Protein AF-A0A0S7WDP4-F1 (afdb_monomer_lite)

Secondary structure (DSSP, 8-state):
-HHHHHHHHHHHHHTTTT----HHHHHHHTS-SSTT----B-SSS-EEEEEEEETTEEEEEEEEEEHHHHHHHHHHHHHHHHHHHHHHHHSSSSTT--S-S-----------HHHHHHH-S-EEEEEEEEEEEEEEEE------SS--TT-----SPEEEEEEEEEEEEEEEETTTEEEEEEEETT-SSGGG-EEEEEEE--TT-SEEEEEEEEEEEE----TT-S--SEEEEEEEEEEEEEETTEEEEEEEEEE-S------EETTTEEEEEEEEETT-S-TTTEEE-S--SPEEEEEEEEE-SSPPTTS--EEEEEES-TT-TTTTGGG-EEEEEEEPPBTTTEEEETTTEEEESSPPPTT--EEEEEEETT--EEEESSSSSEEEEEEE-SS--SEEESSSS-EEE-TTGGGB---EEE-S-SSB-GGG-EEEEEE--TTS--BSEETTTTEEHHHHTTS-SS-SSS--GGGEETTTEEE-SSSSTTTB-TTSPBPSS---HHHH-S-GGGS---EEEEEEEEE--SS---S-SSPPTT---------

Sequence (551 aa):
MQKAYLSSLLVLSSSVFGVTFDTITLDKMLRPPVSGTRIEYSTLYPMVVTEHRKNGVLLTILDIKTVDQMLDEWANEKLKKHWIKKVKEAVGPAARGTGGLIPVIEIPVKFPRPIAGIFGEGGRLEIGGSQSITFGGSKNYTVEAVADPNVRQTWFPDLKMEQHLRVNVKGTVGEKLSVDVEHDSKAQSDIKNRIRLAYTGREDEIVQKVEAGDISLSLPSTQYSSVSGSHKGLFGIKTFSQVGPLNITTIASKEQGEASSEIYKGYGGRVESLAVEDYRYLQRRFYWMGEEEEIVDVEVFREVKNPTEGASYIRANTWIDPTDTSYYSELSYEAYFEQLERGEDYIFNPPNWIELAHQVGEAQALAVYYKTESGTEMGDTASSPLQLKLIKPDDRKPWHYIDDTTRVVHPTWEYEMKNFYNLGSENIIDTSISVTIWKKVPGASDTEVDENSNKPFLQLFGLDLNGDGRVDERWVQRSRYLTFPSPQPFFYLPSGERLPDPDSAIYYETNFNQITHKYYIVIEYQTSQPRISLPRMNIIEESEAVKVGEE

pLDDT: mean 75.73, std 18.44, range [29.72, 97.94]

Radius of gyration: 40.84 Å; chains: 1; bounding box: 102×76×99 Å

Structure (mmCIF, N/CA/C/O backbone):
data_AF-A0A0S7WDP4-F1
#
_entry.id   AF-A0A0S7WDP4-F1
#
loop_
_atom_site.group_PDB
_atom_site.id
_atom_site.type_symbol
_atom_site.label_atom_id
_atom_site.label_alt_id
_atom_site.label_comp_id
_atom_site.label_asym_id
_atom_site.label_entity_id
_atom_site.label_seq_id
_atom_site.pdbx_PDB_ins_code
_atom_site.Cartn_x
_atom_site.Cartn_y
_atom_site.Cartn_z
_atom_site.occupancy
_atom_site.B_iso_or_equiv
_atom_site.auth_seq_id
_atom_site.auth_comp_id
_atom_site.auth_asym_id
_atom_site.auth_atom_id
_atom_site.pdbx_PDB_model_num
ATOM 1 N N . MET A 1 1 ? -29.376 52.316 -53.023 1.00 33.38 1 MET A N 1
ATOM 2 C CA . MET A 1 1 ? -28.517 52.403 -51.819 1.00 33.38 1 MET A CA 1
ATOM 3 C C . MET A 1 1 ? -28.615 51.170 -50.912 1.00 33.38 1 MET A C 1
ATOM 5 O O . MET A 1 1 ? -27.570 50.636 -50.582 1.00 33.38 1 MET A O 1
ATOM 9 N N . GLN A 1 2 ? -29.800 50.631 -50.586 1.00 35.62 2 GLN A N 1
ATOM 10 C CA . GLN A 1 2 ? -29.933 49.455 -49.692 1.00 35.62 2 GLN A CA 1
ATOM 11 C C . GLN A 1 2 ? -29.383 48.116 -50.240 1.00 35.62 2 GLN A C 1
ATOM 13 O O . GLN A 1 2 ? -28.723 47.396 -49.500 1.00 35.62 2 GLN A O 1
ATOM 18 N N . LYS A 1 3 ? -29.552 47.795 -51.536 1.00 35.56 3 LYS A N 1
ATOM 19 C CA . LYS A 1 3 ? -28.926 46.593 -52.139 1.00 35.56 3 LYS A CA 1
ATOM 20 C C . LYS A 1 3 ? -27.392 46.626 -52.092 1.00 35.56 3 LYS A C 1
ATOM 22 O O . LYS A 1 3 ? -26.764 45.591 -51.909 1.00 35.56 3 LYS A O 1
ATOM 27 N N . ALA A 1 4 ? -26.795 47.812 -52.223 1.00 37.31 4 ALA A N 1
ATOM 28 C CA . ALA A 1 4 ? -25.344 47.975 -52.179 1.00 37.31 4 ALA A CA 1
ATOM 29 C C . ALA A 1 4 ? -24.784 47.718 -50.769 1.00 37.31 4 ALA A C 1
ATOM 31 O O . ALA A 1 4 ? -23.747 47.079 -50.649 1.00 37.31 4 ALA A O 1
ATOM 32 N N . TYR A 1 5 ? -25.516 48.118 -49.721 1.00 39.00 5 TYR A N 1
ATOM 33 C CA . TYR A 1 5 ? -25.114 47.943 -48.319 1.00 39.00 5 TYR A CA 1
ATOM 34 C C . TYR A 1 5 ? -25.146 46.467 -47.865 1.00 39.00 5 TYR A C 1
ATOM 36 O O . TYR A 1 5 ? -24.226 45.995 -47.199 1.00 39.00 5 TYR A O 1
ATOM 44 N N . LEU A 1 6 ? -26.158 45.706 -48.306 1.00 38.53 6 LEU A N 1
ATOM 45 C CA . LEU A 1 6 ? -26.260 44.251 -48.088 1.00 38.53 6 LEU A CA 1
ATOM 46 C C . LEU A 1 6 ? -25.206 43.459 -48.875 1.00 38.53 6 LEU A C 1
ATOM 48 O O . LEU A 1 6 ? -24.669 42.476 -48.372 1.00 38.53 6 LEU A O 1
ATOM 52 N N . SER A 1 7 ? -24.863 43.923 -50.081 1.00 39.03 7 SER A N 1
ATOM 53 C CA . SER A 1 7 ? -23.782 43.333 -50.882 1.00 39.03 7 SER A CA 1
ATOM 54 C C . SER A 1 7 ? -22.424 43.494 -50.190 1.00 39.03 7 SER A C 1
ATOM 56 O O . SER A 1 7 ? -21.641 42.551 -50.151 1.00 39.03 7 SER A O 1
ATOM 58 N N . SER A 1 8 ? -22.154 44.658 -49.588 1.00 37.44 8 SER A N 1
ATOM 59 C CA . SER A 1 8 ? -20.902 44.917 -48.864 1.00 37.44 8 SER A CA 1
ATOM 60 C C . SER A 1 8 ? -20.776 44.148 -47.543 1.00 37.44 8 SER A C 1
ATOM 62 O O . SER A 1 8 ? -19.679 43.703 -47.215 1.00 37.44 8 SER A O 1
ATOM 64 N N . LEU A 1 9 ? -21.876 43.929 -46.812 1.00 38.38 9 LEU A N 1
ATOM 65 C CA . LEU A 1 9 ? -21.875 43.139 -45.569 1.00 38.38 9 LEU A CA 1
ATOM 66 C C . LEU A 1 9 ? -21.624 41.642 -45.826 1.00 38.38 9 LEU A C 1
ATOM 68 O O . LEU A 1 9 ? -20.857 41.010 -45.101 1.00 38.38 9 LEU A O 1
ATOM 72 N N . LEU A 1 10 ? -22.176 41.088 -46.911 1.00 37.34 10 LEU A N 1
ATOM 73 C CA . LEU A 1 10 ? -21.923 39.700 -47.319 1.00 37.34 10 LEU A CA 1
ATOM 74 C C . LEU A 1 10 ? -20.491 39.485 -47.834 1.00 37.34 10 LEU A C 1
ATOM 76 O O . LEU A 1 10 ? -19.882 38.464 -47.516 1.00 37.34 10 LEU A O 1
ATOM 80 N N . VAL A 1 11 ? -19.910 40.463 -48.540 1.00 39.31 11 VAL A N 1
ATOM 81 C CA . VAL A 1 11 ? -18.495 40.416 -48.956 1.00 39.31 11 VAL A CA 1
ATOM 82 C C . VAL A 1 11 ? -17.552 40.456 -47.744 1.00 39.31 11 VAL A C 1
ATOM 84 O O . VAL A 1 11 ? -16.575 39.709 -47.719 1.00 39.31 11 VAL A O 1
ATOM 87 N N . LEU A 1 12 ? -17.876 41.223 -46.698 1.00 34.81 12 LEU A N 1
ATOM 88 C CA . LEU A 1 12 ? -17.106 41.246 -45.445 1.00 34.81 12 LEU A CA 1
ATOM 89 C C . LEU A 1 12 ? -17.197 39.935 -44.642 1.00 34.81 12 LEU A C 1
ATOM 91 O O . LEU A 1 12 ? -16.227 39.562 -43.993 1.00 34.81 12 LEU A O 1
ATOM 95 N N . SER A 1 13 ? -18.307 39.191 -44.724 1.00 33.75 13 SER A N 1
ATOM 96 C CA . SER A 1 13 ? -18.408 37.850 -44.112 1.00 33.75 13 SER A CA 1
ATOM 97 C C . SER A 1 13 ? -17.652 36.764 -44.898 1.00 33.75 13 SER A C 1
ATOM 99 O O . SER A 1 13 ? -17.219 35.758 -44.337 1.00 33.75 13 SER A O 1
ATOM 101 N N . SER A 1 14 ? -17.448 36.984 -46.202 1.00 34.44 14 SER A N 1
ATOM 102 C CA . SER A 1 14 ? -16.810 36.026 -47.113 1.00 34.44 14 SER A CA 1
ATOM 103 C C . SER A 1 14 ? -15.277 36.000 -47.023 1.00 34.44 14 SER A C 1
ATOM 105 O O . SER A 1 14 ? -14.654 34.985 -47.340 1.00 34.44 14 SER A O 1
ATOM 107 N N . SER A 1 15 ? -14.660 37.083 -46.535 1.00 33.00 15 SER A N 1
ATOM 108 C CA . SER A 1 15 ? -13.203 37.193 -46.377 1.00 33.00 15 SER A CA 1
ATOM 109 C C . SER A 1 15 ? -12.657 36.407 -45.183 1.00 33.00 15 SER A C 1
ATOM 111 O O . SER A 1 15 ? -11.484 36.046 -45.189 1.00 33.00 15 SER A O 1
ATOM 113 N N . VAL A 1 16 ? -13.496 36.072 -44.199 1.00 34.34 16 VAL A N 1
ATOM 114 C CA . VAL A 1 16 ? -13.098 35.263 -43.033 1.00 34.34 16 VAL A CA 1
ATOM 115 C C . VAL A 1 16 ? -13.095 33.757 -43.351 1.00 34.34 16 VAL A C 1
ATOM 117 O O . VAL A 1 16 ? -12.391 32.996 -42.695 1.00 34.34 16 VAL A O 1
ATOM 120 N N . PHE A 1 17 ? -13.812 33.321 -44.397 1.00 34.38 17 PHE A N 1
ATOM 121 C CA . PHE A 1 17 ? -13.989 31.900 -44.749 1.00 34.38 17 PHE A CA 1
ATOM 122 C C . PHE A 1 17 ? -13.521 31.510 -46.166 1.00 34.38 17 PHE A C 1
ATOM 124 O O . PHE A 1 17 ? -13.703 30.365 -46.575 1.00 34.38 17 PHE A O 1
ATOM 131 N N . GLY A 1 18 ? -12.901 32.424 -46.922 1.00 29.72 18 GLY A N 1
ATOM 132 C CA . GLY A 1 18 ? -12.179 32.092 -48.159 1.00 29.72 18 GLY A CA 1
ATOM 133 C C . GLY A 1 18 ? -13.033 31.604 -49.339 1.00 29.72 18 GLY A C 1
ATOM 134 O O . GLY A 1 18 ? -12.530 30.855 -50.175 1.00 29.72 18 GLY A O 1
ATOM 135 N N . VAL A 1 19 ? -14.304 32.013 -49.443 1.00 36.84 19 VAL A N 1
ATOM 136 C CA . VAL A 1 19 ? -15.175 31.694 -50.596 1.00 36.84 19 VAL A CA 1
ATOM 137 C C . VAL A 1 19 ? -15.840 32.967 -51.115 1.00 36.84 19 VAL A C 1
ATOM 139 O O . VAL A 1 19 ? -16.626 33.578 -50.401 1.00 36.84 19 VAL A O 1
ATOM 142 N N . THR A 1 20 ? -15.573 33.359 -52.362 1.00 37.66 20 THR A N 1
ATOM 143 C CA . THR A 1 20 ? -16.177 34.539 -53.004 1.00 37.66 20 THR A CA 1
ATOM 144 C C . THR A 1 20 ? -17.432 34.170 -53.805 1.00 37.66 20 THR A C 1
ATOM 146 O O . THR A 1 20 ? -17.418 33.250 -54.620 1.00 37.66 20 THR A O 1
ATOM 149 N N . PHE A 1 21 ? -18.531 34.901 -53.594 1.00 40.38 21 PHE A N 1
ATOM 150 C CA . PHE A 1 21 ? -19.768 34.775 -54.379 1.00 40.38 21 PHE A CA 1
ATOM 151 C C . PHE A 1 21 ? -19.899 35.950 -55.354 1.00 40.38 21 PHE A C 1
ATOM 153 O O . PHE A 1 21 ? -19.641 37.093 -54.974 1.00 40.38 21 PHE A O 1
ATOM 160 N N . ASP A 1 22 ? -20.320 35.695 -56.598 1.00 43.22 22 ASP A N 1
ATOM 161 C CA . ASP A 1 22 ? -20.596 36.775 -57.550 1.00 43.22 22 ASP A CA 1
ATOM 162 C C . ASP A 1 22 ? -21.928 37.491 -57.240 1.00 43.22 22 ASP A C 1
ATOM 164 O O . ASP A 1 22 ? -22.841 36.960 -56.594 1.00 43.22 22 ASP A O 1
ATOM 168 N N . THR A 1 23 ? -22.046 38.734 -57.705 1.00 41.25 23 THR A N 1
ATOM 169 C CA . THR A 1 23 ? -23.198 39.611 -57.443 1.00 41.25 23 THR A CA 1
ATOM 170 C C . THR A 1 23 ? -24.509 39.097 -58.049 1.00 41.25 23 THR A C 1
ATOM 172 O O . THR A 1 23 ? -25.585 39.423 -57.549 1.00 41.25 23 THR A O 1
ATOM 175 N N . ILE A 1 24 ? -24.448 38.255 -59.085 1.00 45.00 24 ILE A N 1
ATOM 176 C CA . ILE A 1 24 ? -25.619 37.688 -59.777 1.00 45.00 24 ILE A CA 1
ATOM 177 C C . ILE A 1 24 ? -26.204 36.513 -58.981 1.00 45.00 24 ILE A C 1
ATOM 179 O O . ILE A 1 24 ? -27.426 36.358 -58.873 1.00 45.00 24 ILE A O 1
ATOM 183 N N . THR A 1 25 ? -25.336 35.700 -58.387 1.00 46.97 25 THR A N 1
ATOM 184 C CA . THR A 1 25 ? -25.693 34.607 -57.483 1.00 46.97 25 THR A CA 1
ATOM 185 C C . THR A 1 25 ? -26.311 35.174 -56.209 1.00 46.97 25 THR A C 1
ATOM 187 O O . THR A 1 25 ? -27.331 34.659 -55.747 1.00 46.97 25 THR A O 1
ATOM 190 N N . LEU A 1 26 ? -25.777 36.297 -55.721 1.00 40.03 26 LEU A N 1
ATOM 191 C CA . LEU A 1 26 ? -26.297 37.038 -54.572 1.00 40.03 26 LEU A CA 1
ATOM 192 C C . LEU A 1 26 ? -27.716 37.601 -54.812 1.00 40.03 26 LEU A C 1
ATOM 194 O O . LEU A 1 26 ? -28.572 37.509 -53.935 1.00 40.03 26 LEU A O 1
ATOM 198 N N . ASP A 1 27 ? -28.022 38.113 -56.011 1.00 43.66 27 ASP A N 1
ATOM 199 C CA . ASP A 1 27 ? -29.353 38.678 -56.321 1.00 43.66 27 ASP A CA 1
ATOM 200 C C . ASP A 1 27 ? -30.431 37.594 -56.541 1.00 43.66 27 ASP A C 1
ATOM 202 O O . ASP A 1 27 ? -31.610 37.798 -56.243 1.00 43.66 27 ASP A O 1
ATOM 206 N N . LYS A 1 28 ? -30.037 36.394 -56.998 1.00 46.03 28 LYS A N 1
ATOM 207 C CA . LYS A 1 28 ? -30.915 35.205 -57.029 1.00 46.03 28 LYS A CA 1
ATOM 208 C C . LYS A 1 28 ? -31.137 34.601 -55.643 1.00 46.03 28 LYS A C 1
ATOM 210 O O . LYS A 1 28 ? -32.182 34.000 -55.404 1.00 46.03 28 LYS A O 1
ATOM 215 N N . MET A 1 29 ? -30.164 34.757 -54.750 1.00 38.50 29 MET A N 1
ATOM 216 C CA . MET A 1 29 ? -30.219 34.300 -53.364 1.00 38.50 29 MET A CA 1
ATOM 217 C C . MET A 1 29 ? -31.238 35.084 -52.514 1.00 38.50 29 MET A C 1
ATOM 219 O O . MET A 1 29 ? -31.783 34.522 -51.574 1.00 38.50 29 MET A O 1
ATOM 223 N N . LEU A 1 30 ? -31.568 36.326 -52.880 1.00 42.47 30 LEU A N 1
ATOM 224 C CA . LEU A 1 30 ? -32.453 37.218 -52.113 1.00 42.47 30 LEU A CA 1
ATOM 225 C C . LEU A 1 30 ? -33.951 37.151 -52.498 1.00 42.47 30 LEU A C 1
ATOM 227 O O . LEU A 1 30 ? -34.715 38.048 -52.141 1.00 42.47 30 LEU A O 1
ATOM 231 N N . ARG A 1 31 ? -34.410 36.122 -53.229 1.00 45.97 31 ARG A N 1
ATOM 232 C CA . ARG A 1 31 ? -35.845 35.940 -53.546 1.00 45.97 31 ARG A CA 1
ATOM 23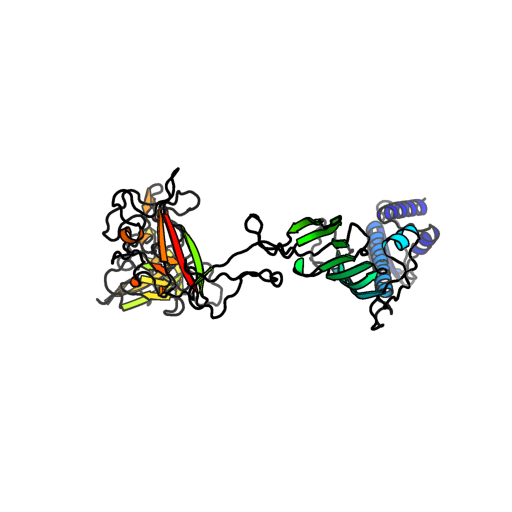3 C C . ARG A 1 31 ? -36.513 34.962 -52.563 1.00 45.97 31 ARG A C 1
ATOM 235 O O . ARG A 1 31 ? -35.993 33.860 -52.394 1.00 45.97 31 ARG A O 1
ATOM 242 N N . PRO A 1 32 ? -37.657 35.315 -51.941 1.00 43.50 32 PRO A N 1
ATOM 243 C CA . PRO A 1 32 ? -38.314 34.461 -50.951 1.00 43.50 32 PRO A CA 1
ATOM 244 C C . PRO A 1 32 ? -38.882 33.169 -51.576 1.00 43.50 32 PRO A C 1
ATOM 246 O O . PRO A 1 32 ? -39.305 33.188 -52.734 1.00 43.50 32 PRO A O 1
ATOM 249 N N . PRO A 1 33 ? -38.918 32.046 -50.829 1.00 44.72 33 PRO A N 1
ATOM 250 C CA . PRO A 1 33 ? -39.229 30.725 -51.381 1.00 44.72 33 PRO A CA 1
ATOM 251 C C . PRO A 1 33 ? -40.730 30.375 -51.458 1.00 44.72 33 PRO A C 1
ATOM 253 O O . PRO A 1 33 ? -41.055 29.294 -51.944 1.00 44.72 33 PRO A O 1
ATOM 256 N N . VAL A 1 34 ? -41.655 31.243 -51.019 1.00 49.19 34 VAL A N 1
ATOM 257 C CA . VAL A 1 34 ? -43.106 30.953 -50.996 1.00 49.19 34 VAL A CA 1
ATOM 258 C C . VAL A 1 34 ? -43.913 32.092 -51.633 1.00 49.19 34 VAL A C 1
ATOM 260 O O . VAL A 1 34 ? -43.683 33.268 -51.356 1.00 49.19 34 VAL A O 1
ATOM 263 N N . SER A 1 35 ? -44.871 31.749 -52.501 1.00 44.19 35 SER A N 1
ATOM 264 C CA . SER A 1 35 ? -45.780 32.721 -53.123 1.00 44.19 35 SER A CA 1
ATOM 265 C C . SER A 1 35 ? -46.739 33.291 -52.073 1.00 44.19 35 SER A C 1
ATOM 267 O O . SER A 1 35 ? -47.510 32.544 -51.477 1.00 44.19 35 SER A O 1
ATOM 269 N N . GLY A 1 36 ? -46.670 34.606 -51.834 1.00 48.91 36 GLY A N 1
ATOM 270 C CA . GLY A 1 36 ? -47.519 35.329 -50.875 1.00 48.91 36 GLY A CA 1
ATOM 271 C C . GLY A 1 36 ? -46.791 35.965 -49.682 1.00 48.91 36 GLY A C 1
ATOM 272 O O . GLY A 1 36 ? -47.426 36.692 -48.921 1.00 48.91 36 GLY A O 1
ATOM 273 N N . THR A 1 37 ? -45.480 35.755 -49.523 1.00 49.56 37 THR A N 1
ATOM 274 C CA . THR A 1 37 ? -44.685 36.383 -48.452 1.00 49.56 37 THR A CA 1
ATOM 275 C C . THR A 1 37 ? -44.214 37.777 -48.870 1.00 49.56 37 THR A C 1
ATOM 277 O O . THR A 1 37 ? -43.554 37.934 -49.899 1.00 49.56 37 THR A O 1
ATOM 280 N N . ARG A 1 38 ? -44.525 38.801 -48.067 1.00 49.44 38 ARG A N 1
ATOM 281 C CA . ARG A 1 38 ? -43.962 40.151 -48.216 1.00 49.44 38 ARG A CA 1
ATOM 282 C C . ARG A 1 38 ? -42.965 40.395 -47.085 1.00 49.44 38 ARG A C 1
ATOM 284 O O . ARG A 1 38 ? -43.309 40.193 -45.930 1.00 49.44 38 ARG A O 1
ATOM 291 N N . ILE A 1 39 ? -41.753 40.817 -47.441 1.00 50.28 39 ILE A N 1
ATOM 292 C CA . ILE A 1 39 ? -40.695 41.208 -46.503 1.00 50.28 39 ILE A CA 1
ATOM 293 C C . ILE A 1 39 ? -40.723 42.733 -46.398 1.00 50.28 39 ILE A C 1
ATOM 295 O O . ILE A 1 39 ? -40.564 43.415 -47.414 1.00 50.28 39 ILE A O 1
ATOM 299 N N . GLU A 1 40 ? -40.942 43.270 -45.200 1.00 47.75 40 GLU A N 1
ATOM 300 C CA . GLU A 1 40 ? -40.844 44.709 -44.937 1.00 47.75 40 GLU A CA 1
ATOM 301 C C . GLU A 1 40 ? -39.596 45.028 -44.116 1.00 47.75 40 GLU A C 1
ATOM 303 O O . GLU A 1 40 ? -39.273 44.326 -43.165 1.00 47.75 40 GLU A O 1
ATOM 308 N N . TYR A 1 41 ? -38.894 46.095 -44.507 1.00 47.97 41 TYR A N 1
ATOM 309 C CA . TYR A 1 41 ? -37.677 46.568 -43.854 1.00 47.97 41 TYR A CA 1
ATOM 310 C C . TYR A 1 41 ? -37.994 47.857 -43.088 1.00 47.97 41 TYR A C 1
ATOM 312 O O . TYR A 1 41 ? -38.297 48.878 -43.707 1.00 47.97 41 TYR A O 1
ATOM 320 N N . SER A 1 42 ? -37.914 47.833 -41.755 1.00 46.00 42 SER A N 1
ATOM 321 C CA . SER A 1 42 ? -38.023 49.046 -40.931 1.00 46.00 42 SER A CA 1
ATOM 322 C C . SER A 1 42 ? -36.661 49.740 -40.819 1.00 46.00 42 SER A C 1
ATOM 324 O O . SER A 1 42 ? -35.650 49.101 -40.535 1.00 46.00 42 SER A O 1
ATOM 326 N N . THR A 1 43 ? -36.609 51.053 -41.055 1.00 46.28 43 THR A N 1
ATOM 327 C CA . THR A 1 43 ? -35.358 51.834 -41.148 1.00 46.28 43 THR A CA 1
ATOM 328 C C . THR A 1 43 ? -34.702 52.163 -39.805 1.00 46.28 43 THR A C 1
ATOM 330 O O . THR A 1 43 ? -33.596 52.692 -39.806 1.00 46.28 43 THR A O 1
ATOM 333 N N . LEU A 1 44 ? -35.355 51.874 -38.676 1.00 46.88 44 LEU A N 1
ATOM 334 C CA . LEU A 1 44 ? -34.820 52.154 -37.334 1.00 46.88 44 LEU A CA 1
ATOM 335 C C . LEU A 1 44 ? -34.268 50.905 -36.626 1.00 46.88 44 LEU A C 1
ATOM 337 O O . LEU A 1 44 ? -33.341 51.032 -35.838 1.00 46.88 44 LEU A O 1
ATOM 341 N N . TYR A 1 45 ? -34.761 49.711 -36.972 1.00 51.41 45 TYR A N 1
ATOM 342 C CA . TYR A 1 45 ? -34.204 48.412 -36.575 1.00 51.41 45 TYR A CA 1
ATOM 343 C C . TYR A 1 45 ? -34.497 47.407 -37.702 1.00 51.41 45 TYR A C 1
ATOM 345 O O . TYR A 1 45 ? -35.668 47.068 -37.902 1.00 51.41 45 TYR A O 1
ATOM 353 N N . PRO A 1 46 ? -33.495 46.953 -38.481 1.00 54.06 46 PRO A N 1
ATOM 354 C CA . PRO A 1 46 ? -33.732 46.067 -39.614 1.00 54.06 46 PRO A CA 1
ATOM 355 C C . PRO A 1 46 ? -34.140 44.674 -39.114 1.00 54.06 46 PRO A C 1
ATOM 357 O O . PRO A 1 46 ? -33.307 43.834 -38.772 1.00 54.06 46 PRO A O 1
ATOM 360 N N . MET A 1 47 ? -35.448 44.440 -39.068 1.00 53.25 47 MET A N 1
ATOM 361 C CA . MET A 1 47 ? -36.058 43.147 -38.774 1.00 53.25 47 MET A CA 1
ATOM 362 C C . MET A 1 47 ? -36.807 42.637 -40.001 1.00 53.25 47 MET A C 1
ATOM 364 O O . MET A 1 47 ? -37.358 43.422 -40.772 1.00 53.25 47 MET A O 1
ATOM 368 N N . VAL A 1 48 ? -36.806 41.322 -40.179 1.00 59.69 48 VAL A N 1
ATOM 369 C CA . VAL A 1 48 ? -37.559 40.600 -41.196 1.00 59.69 48 VAL A CA 1
ATOM 370 C C . VAL A 1 48 ? -38.759 39.966 -40.515 1.00 59.69 48 VAL A C 1
ATOM 372 O O . VAL A 1 48 ? -38.620 39.108 -39.644 1.00 59.69 48 VAL A O 1
ATOM 375 N N . VAL A 1 49 ? -39.943 40.403 -40.928 1.00 56.56 49 VAL A N 1
ATOM 376 C CA . VAL A 1 49 ? -41.219 39.846 -40.483 1.00 56.56 49 VAL A CA 1
ATOM 377 C C . VAL A 1 49 ? -41.723 38.899 -41.561 1.00 56.56 49 VAL A C 1
ATOM 379 O O . VAL A 1 49 ? -41.870 39.287 -42.722 1.00 56.56 49 VAL A O 1
ATOM 382 N N . THR A 1 50 ? -41.992 37.656 -41.181 1.00 64.25 50 THR A N 1
ATOM 383 C CA . THR A 1 50 ? -42.604 36.667 -42.065 1.00 64.25 50 THR A CA 1
ATOM 384 C C . THR A 1 50 ? -44.090 36.592 -41.762 1.00 64.25 50 THR A C 1
ATOM 386 O O . THR A 1 50 ? -44.499 36.162 -40.686 1.00 64.25 50 THR A O 1
ATOM 389 N N . GLU A 1 51 ? -44.912 37.002 -42.721 1.00 62.66 51 GLU A N 1
ATOM 390 C CA . GLU A 1 51 ? -46.367 37.014 -42.586 1.00 62.66 51 GLU A CA 1
ATOM 391 C C . GLU A 1 51 ? -47.028 35.892 -43.386 1.00 62.66 51 GLU A C 1
ATOM 393 O O . GLU A 1 51 ? -46.606 35.561 -44.498 1.00 62.66 51 GLU A O 1
ATOM 398 N N . HIS A 1 52 ? -48.134 35.371 -42.855 1.00 64.25 52 HIS A N 1
ATOM 399 C CA . HIS A 1 52 ? -49.056 34.519 -43.592 1.00 64.25 52 HIS A CA 1
ATOM 400 C C . HIS A 1 52 ? -50.340 35.292 -43.914 1.00 64.25 52 HIS A C 1
ATOM 402 O O . HIS A 1 52 ? -51.078 35.720 -43.022 1.00 64.25 52 HIS A O 1
ATOM 408 N N . ARG A 1 53 ? -50.609 35.471 -45.211 1.00 63.66 53 ARG A N 1
ATOM 409 C CA . ARG A 1 53 ? -51.765 36.202 -45.750 1.00 63.66 53 ARG A CA 1
ATOM 410 C C . ARG A 1 53 ? -52.592 35.307 -46.664 1.00 63.66 53 ARG A C 1
ATOM 412 O O . ARG A 1 53 ? -52.034 34.548 -47.451 1.00 63.66 53 ARG A O 1
ATOM 419 N N . LYS A 1 54 ? -53.919 35.449 -46.627 1.00 68.19 54 LYS A N 1
ATOM 420 C CA . LYS A 1 54 ? -54.842 34.787 -47.567 1.00 68.19 54 LYS A CA 1
ATOM 421 C C . LYS A 1 54 ? -55.783 35.824 -48.171 1.00 68.19 54 LYS A C 1
ATOM 423 O O . LYS A 1 54 ? -56.433 36.564 -47.443 1.00 68.19 54 LYS A O 1
ATOM 428 N N . ASN A 1 55 ? -55.831 35.896 -49.503 1.00 69.94 55 ASN A N 1
ATOM 429 C CA . ASN A 1 55 ? -56.631 36.872 -50.263 1.00 69.94 55 ASN A CA 1
ATOM 430 C C . ASN A 1 55 ? -56.411 38.337 -49.829 1.00 69.94 55 ASN A C 1
ATOM 432 O O . ASN A 1 55 ? -57.348 39.124 -49.767 1.00 69.94 55 ASN A O 1
ATOM 436 N N . GLY A 1 56 ? -55.167 38.696 -49.496 1.00 67.12 56 GLY A N 1
ATOM 437 C CA . GLY A 1 56 ? -54.798 40.051 -49.069 1.00 67.12 56 GLY A CA 1
ATOM 438 C C . GLY A 1 56 ? -55.044 40.363 -47.588 1.00 67.12 56 GLY A C 1
ATOM 439 O O . GLY A 1 56 ? -54.576 41.397 -47.121 1.00 67.12 56 GLY A O 1
ATOM 440 N N . VAL A 1 57 ? -55.694 39.471 -46.834 1.00 64.75 57 VAL A N 1
ATOM 441 C CA . VAL A 1 57 ? -55.918 39.627 -45.388 1.00 64.75 57 VAL A CA 1
ATOM 442 C C . VAL A 1 57 ? -54.791 38.952 -44.604 1.00 64.75 57 VAL A C 1
ATOM 444 O O . VAL A 1 57 ? -54.458 37.793 -44.872 1.00 64.75 57 VAL A O 1
ATOM 447 N N . LEU A 1 58 ? -54.195 39.673 -43.645 1.00 62.44 58 LEU A N 1
ATOM 448 C CA . LEU A 1 58 ? -53.206 39.139 -42.701 1.00 62.44 58 LEU A CA 1
ATOM 449 C C . LEU A 1 58 ? -53.876 38.151 -41.752 1.00 62.44 58 LEU A C 1
ATOM 451 O O . LEU A 1 58 ? -54.794 38.523 -41.030 1.00 62.44 58 LEU A O 1
ATOM 455 N N . LEU A 1 59 ? -53.416 36.900 -41.775 1.00 69.12 59 LEU A N 1
ATOM 456 C CA . LEU A 1 59 ? -53.911 35.857 -40.882 1.00 69.12 59 LEU A CA 1
ATOM 457 C C . LEU A 1 59 ? -53.055 35.764 -39.621 1.00 69.12 59 LEU A C 1
ATOM 459 O O . LEU A 1 59 ? -53.598 35.718 -38.525 1.00 69.12 59 LEU A O 1
ATOM 463 N N . THR A 1 60 ? -51.727 35.732 -39.767 1.00 49.41 60 THR A N 1
ATOM 464 C CA . THR A 1 60 ? -50.799 35.727 -38.629 1.00 49.41 60 THR A CA 1
ATOM 465 C C . THR A 1 60 ? -49.400 36.161 -39.050 1.00 49.41 60 THR A C 1
ATOM 467 O O . THR A 1 60 ? -49.019 36.025 -40.216 1.00 49.41 60 THR A O 1
ATOM 470 N N . ILE A 1 61 ? -48.621 36.635 -38.082 1.00 61.16 61 ILE A N 1
ATOM 471 C CA . ILE A 1 61 ? -47.167 36.737 -38.194 1.00 61.16 61 ILE A CA 1
ATOM 472 C C . ILE A 1 61 ? -46.596 35.385 -37.756 1.00 61.16 61 ILE A C 1
ATOM 474 O O . ILE A 1 61 ? -46.983 34.863 -36.714 1.00 61.16 61 ILE A O 1
ATOM 478 N N . LEU A 1 62 ? -45.757 34.783 -38.596 1.00 58.34 62 LEU A N 1
ATOM 479 C CA . LEU A 1 62 ? -45.143 33.479 -38.345 1.00 58.34 62 LEU A CA 1
ATOM 480 C C . LEU A 1 62 ? -43.827 33.613 -37.586 1.00 58.34 62 LEU A C 1
ATOM 482 O O . LEU A 1 62 ? -43.517 32.765 -36.758 1.00 58.34 62 LEU A O 1
ATOM 486 N N . ASP A 1 63 ? -43.052 34.651 -37.898 1.00 58.72 63 ASP A N 1
ATOM 487 C CA . ASP A 1 63 ? -41.713 34.831 -37.347 1.00 58.72 63 ASP A CA 1
ATOM 488 C C . ASP A 1 63 ? -41.269 36.294 -37.482 1.00 58.72 63 ASP A C 1
ATOM 490 O O . ASP A 1 63 ? -41.595 36.952 -38.478 1.00 58.72 63 ASP A O 1
ATOM 494 N N . ILE A 1 64 ? -40.527 36.800 -36.498 1.00 61.16 64 ILE A N 1
ATOM 495 C CA . ILE A 1 64 ? -39.892 38.124 -36.526 1.00 61.16 64 ILE A CA 1
ATOM 496 C C . ILE A 1 64 ? -38.442 37.930 -36.107 1.00 61.16 64 ILE A C 1
ATOM 498 O O . ILE A 1 64 ? -38.165 37.619 -34.951 1.00 61.16 64 ILE A O 1
ATOM 502 N N . LYS A 1 65 ? -37.519 38.141 -37.042 1.00 61.44 65 LYS A N 1
ATOM 503 C CA . LYS A 1 65 ? -36.081 37.965 -36.813 1.00 61.44 65 LYS A CA 1
ATOM 504 C C . LYS A 1 65 ? -35.321 39.223 -37.165 1.00 61.44 65 LYS A C 1
ATOM 506 O O . LYS A 1 65 ? -35.737 39.977 -38.043 1.00 61.44 65 LYS A O 1
ATOM 511 N N . THR A 1 66 ? -34.182 39.452 -36.524 1.00 60.75 66 THR A N 1
ATOM 512 C CA . THR A 1 66 ? -33.248 40.459 -37.038 1.00 60.75 66 THR A CA 1
ATOM 513 C C . THR A 1 66 ? -32.663 39.983 -38.367 1.00 60.75 66 THR A C 1
ATOM 515 O O . THR A 1 66 ? -32.620 38.783 -38.656 1.00 60.75 66 THR A O 1
ATOM 518 N N . VAL A 1 67 ? -32.215 40.923 -39.203 1.00 56.69 67 VAL A N 1
ATOM 519 C CA . VAL A 1 67 ? -31.553 40.569 -40.469 1.00 56.69 67 VAL A CA 1
ATOM 520 C C . VAL A 1 67 ? -30.345 39.656 -40.225 1.00 56.69 67 VAL A C 1
ATOM 522 O O . VAL A 1 67 ? -30.172 38.697 -40.972 1.00 56.69 67 VAL A O 1
ATOM 525 N N . ASP A 1 68 ? -29.583 39.882 -39.154 1.00 54.84 68 ASP A N 1
ATOM 526 C CA . ASP A 1 68 ? -28.419 39.058 -38.804 1.00 54.84 68 ASP A CA 1
ATOM 527 C C . ASP A 1 68 ? -28.817 37.624 -38.425 1.00 54.84 68 ASP A C 1
ATOM 529 O O . ASP A 1 68 ? -28.254 36.671 -38.957 1.00 54.84 68 ASP A O 1
ATOM 533 N N . GLN A 1 69 ? -29.861 37.451 -37.604 1.00 56.59 69 GLN A N 1
ATOM 534 C CA . GLN A 1 69 ? -30.369 36.122 -37.234 1.00 56.59 69 GLN A CA 1
ATOM 535 C C . GLN A 1 69 ? -30.859 35.326 -38.451 1.00 56.59 69 GLN A C 1
ATOM 537 O O . GLN A 1 69 ? -30.595 34.129 -38.562 1.00 56.59 69 GLN A O 1
ATOM 542 N N . MET A 1 70 ? -31.551 35.984 -39.386 1.00 61.50 70 MET A N 1
ATOM 543 C CA . MET A 1 70 ? -31.998 35.344 -40.626 1.00 61.50 70 MET A CA 1
ATOM 544 C C . MET A 1 70 ? -30.811 34.957 -41.523 1.00 61.50 70 MET A C 1
ATOM 546 O O . MET A 1 70 ? -30.815 33.875 -42.115 1.00 61.50 70 MET A O 1
ATOM 550 N N . LEU A 1 71 ? -29.806 35.831 -41.647 1.00 56.22 71 LEU A N 1
ATOM 551 C CA . LEU A 1 71 ? -28.609 35.562 -42.447 1.00 56.22 71 LEU A CA 1
ATOM 552 C C . LEU A 1 71 ? -27.811 34.382 -41.879 1.00 56.22 71 LEU A C 1
ATOM 554 O O . LEU A 1 71 ? -27.412 33.509 -42.654 1.00 56.22 71 LEU A O 1
ATOM 558 N N . ASP A 1 72 ? -27.656 34.308 -40.557 1.00 55.56 72 ASP A N 1
ATOM 559 C CA . ASP A 1 72 ? -26.959 33.214 -39.877 1.00 55.56 72 ASP A CA 1
ATOM 560 C C . ASP A 1 72 ? -27.679 31.873 -40.062 1.00 55.56 72 ASP A C 1
ATOM 562 O O . ASP A 1 72 ? -27.064 30.890 -40.482 1.00 55.56 72 ASP A O 1
ATOM 566 N N . GLU A 1 73 ? -28.992 31.804 -39.816 1.00 58.38 73 GLU A N 1
ATOM 567 C CA . GLU A 1 73 ? -29.766 30.571 -40.023 1.00 58.38 73 GLU A CA 1
ATOM 568 C C . GLU A 1 73 ? -29.689 30.082 -41.473 1.00 58.38 73 GLU A C 1
ATOM 570 O O . GLU A 1 73 ? -29.495 28.889 -41.734 1.00 58.38 73 GLU A O 1
ATOM 575 N N . TRP A 1 74 ? -29.795 31.003 -42.429 1.00 56.16 74 TRP A N 1
ATOM 576 C CA . TRP A 1 74 ? -29.816 30.656 -43.843 1.00 56.16 74 TRP A CA 1
ATOM 577 C C . TRP A 1 74 ? -28.441 30.223 -44.368 1.00 56.16 74 TRP A C 1
ATOM 579 O O . TRP A 1 74 ? -28.341 29.256 -45.137 1.00 56.16 74 TRP A O 1
ATOM 589 N N . ALA A 1 75 ? -27.370 30.882 -43.914 1.00 53.22 75 ALA A N 1
ATOM 590 C CA . ALA A 1 75 ? -25.996 30.457 -44.168 1.00 53.22 75 ALA A CA 1
ATOM 591 C C . ALA A 1 75 ? -25.741 29.058 -43.585 1.00 53.22 75 ALA A C 1
ATOM 593 O O . ALA A 1 75 ? -25.222 28.178 -44.284 1.00 53.22 75 ALA A O 1
ATOM 594 N N . ASN A 1 76 ? -26.198 28.815 -42.354 1.00 52.66 76 ASN A N 1
ATOM 595 C CA . ASN A 1 76 ? -26.065 27.531 -41.669 1.00 52.66 76 ASN A CA 1
ATOM 596 C C . ASN A 1 76 ? -26.817 26.399 -42.390 1.00 52.66 76 ASN A C 1
ATOM 598 O O . ASN A 1 76 ? -26.267 25.308 -42.580 1.00 52.66 76 ASN A O 1
ATOM 602 N N . GLU A 1 77 ? -28.043 26.638 -42.865 1.00 55.75 77 GLU A N 1
ATOM 603 C CA . GLU A 1 77 ? -28.829 25.622 -43.574 1.00 55.75 77 GLU A CA 1
ATOM 604 C C . GLU A 1 77 ? -28.195 25.237 -44.923 1.00 55.75 77 GLU A C 1
ATOM 606 O O . GLU A 1 77 ? -28.153 24.053 -45.295 1.00 55.75 77 GLU A O 1
ATOM 611 N N . LYS A 1 78 ? -27.646 26.216 -45.655 1.00 52.06 78 LYS A N 1
ATOM 612 C CA . LYS A 1 78 ? -26.954 25.955 -46.925 1.00 52.06 78 LYS A CA 1
ATOM 613 C C . LYS A 1 78 ? -25.606 25.270 -46.737 1.00 52.06 78 LYS A C 1
ATOM 615 O O . LYS A 1 78 ? -25.324 24.332 -47.488 1.00 52.06 78 LYS A O 1
ATOM 620 N N . LEU A 1 79 ? -24.812 25.664 -45.739 1.00 52.88 79 LEU A N 1
ATOM 621 C CA . LEU A 1 79 ? -23.549 24.995 -45.402 1.00 52.88 79 LEU A CA 1
ATOM 622 C C . LEU A 1 79 ? -23.786 23.536 -45.003 1.00 52.88 79 LEU A C 1
ATOM 624 O O . LEU A 1 79 ? -23.116 22.644 -45.524 1.00 52.88 79 LEU A O 1
ATOM 628 N N . LYS A 1 80 ? -24.807 23.268 -44.180 1.00 48.00 80 LYS A N 1
ATOM 629 C CA . LYS A 1 80 ? -25.226 21.907 -43.813 1.00 48.00 80 LYS A CA 1
ATOM 630 C C . LYS A 1 80 ? -25.560 21.058 -45.040 1.00 48.00 80 LYS A C 1
ATOM 632 O O . LYS A 1 80 ? -25.046 19.948 -45.182 1.00 48.00 80 LYS A O 1
ATOM 637 N N . LYS A 1 81 ? -26.396 21.570 -45.951 1.00 57.44 81 LYS A N 1
ATOM 638 C CA . LYS A 1 81 ? -26.769 20.856 -47.187 1.00 57.44 81 LYS A CA 1
ATOM 639 C C . LYS A 1 81 ? -25.559 20.618 -48.097 1.00 57.44 81 LYS A C 1
ATOM 641 O O . LYS A 1 81 ? -25.439 19.537 -48.673 1.00 57.44 81 LYS A O 1
ATOM 646 N N . HIS A 1 82 ? -24.656 21.592 -48.205 1.00 56.00 82 HIS A N 1
ATOM 647 C CA . HIS A 1 82 ? -23.445 21.472 -49.016 1.00 56.00 82 HIS A CA 1
ATOM 648 C C . HIS A 1 82 ? -22.457 20.449 -48.438 1.00 56.00 82 HIS A C 1
ATOM 650 O O . HIS A 1 82 ? -21.944 19.612 -49.179 1.00 56.00 82 HIS A O 1
ATOM 656 N N . TRP A 1 83 ? -22.246 20.454 -47.121 1.00 48.41 83 TRP A N 1
ATOM 657 C CA . TRP A 1 83 ? -21.372 19.500 -46.440 1.00 48.41 83 TRP A CA 1
ATOM 658 C C . TRP A 1 83 ? -21.893 18.063 -46.560 1.00 48.41 83 TRP A C 1
ATOM 660 O O . TRP A 1 83 ? -21.154 17.184 -46.994 1.00 48.41 83 TRP A O 1
ATOM 670 N N . ILE A 1 84 ? -23.190 17.828 -46.311 1.00 54.84 84 ILE A N 1
ATOM 671 C CA . ILE A 1 84 ? -23.814 16.501 -46.493 1.00 54.84 84 ILE A CA 1
ATOM 672 C C . ILE A 1 84 ? -23.639 16.003 -47.933 1.00 54.84 84 ILE A C 1
ATOM 674 O O . ILE A 1 84 ? -23.370 14.821 -48.154 1.00 54.84 84 ILE A O 1
ATOM 678 N N . LYS A 1 85 ? -23.773 16.896 -48.922 1.00 60.62 85 LYS A N 1
ATOM 679 C CA . LYS A 1 85 ? -23.545 16.563 -50.330 1.00 60.62 85 LYS A CA 1
ATOM 680 C C . LYS A 1 85 ? -22.085 16.166 -50.580 1.00 60.62 85 LYS A C 1
ATOM 682 O O . LYS A 1 85 ? -21.853 15.134 -51.198 1.00 60.62 85 LYS A O 1
ATOM 687 N N . LYS A 1 86 ? -21.117 16.926 -50.059 1.00 53.47 86 LYS A N 1
ATOM 688 C CA . LYS A 1 86 ? -19.680 16.650 -50.225 1.00 53.47 86 LYS A CA 1
ATOM 689 C C . LYS A 1 86 ? -19.225 15.368 -49.537 1.00 53.47 86 LYS A C 1
ATOM 691 O O . LYS A 1 86 ? -18.469 14.611 -50.132 1.00 53.47 86 LYS A O 1
ATOM 696 N N . VAL A 1 87 ? -19.737 15.078 -48.343 1.00 53.09 87 VAL A N 1
ATOM 697 C CA . VAL A 1 87 ? -19.472 13.809 -47.648 1.00 53.09 87 VAL A CA 1
ATOM 698 C C . VAL A 1 87 ? -20.064 12.636 -48.428 1.00 53.09 87 VAL A C 1
ATOM 700 O O . VAL A 1 87 ? -19.377 11.648 -48.649 1.00 53.09 87 VAL A O 1
ATOM 703 N N . LYS A 1 88 ? -21.300 12.745 -48.935 1.00 52.12 88 LYS A N 1
ATOM 704 C CA . LYS A 1 88 ? -21.891 11.700 -49.793 1.00 52.12 88 LYS A CA 1
ATOM 705 C C . LYS A 1 88 ? -21.135 11.503 -51.110 1.00 52.12 88 LYS A C 1
ATOM 707 O O . LYS A 1 88 ? -21.059 10.376 -51.583 1.00 52.12 88 LYS A O 1
ATOM 712 N N . GLU A 1 89 ? -20.584 12.567 -51.691 1.00 53.19 89 GLU A N 1
ATOM 713 C CA . GLU A 1 89 ? -19.722 12.494 -52.879 1.00 53.19 89 GLU A CA 1
ATOM 714 C C . GLU A 1 89 ? -18.376 11.817 -52.564 1.00 53.19 89 GLU A C 1
ATOM 716 O O . GLU A 1 89 ? -17.933 10.975 -53.339 1.00 53.19 89 GLU A O 1
ATOM 721 N N . ALA A 1 90 ? -17.763 12.119 -51.414 1.00 48.59 90 ALA A N 1
ATOM 722 C CA . ALA A 1 90 ? -16.501 11.519 -50.969 1.00 48.59 90 ALA A CA 1
ATOM 723 C C . ALA A 1 90 ? -16.640 10.052 -50.510 1.00 48.59 90 ALA A C 1
ATOM 725 O O . ALA A 1 90 ? -15.687 9.286 -50.605 1.00 48.59 90 ALA A O 1
ATOM 726 N N . VAL A 1 91 ? -17.828 9.659 -50.037 1.00 46.03 91 VAL A N 1
ATOM 727 C CA . VAL A 1 91 ? -18.164 8.298 -49.570 1.00 46.03 91 VAL A CA 1
ATOM 728 C C . VAL A 1 91 ? -18.891 7.476 -50.662 1.00 46.03 91 VAL A C 1
ATOM 730 O O . VAL A 1 91 ? -19.187 6.296 -50.477 1.00 46.03 91 VAL A O 1
ATOM 733 N N . GLY A 1 92 ? -19.166 8.075 -51.831 1.00 50.88 92 GLY A N 1
ATOM 734 C CA . GLY A 1 92 ? -19.716 7.412 -53.023 1.00 50.88 92 GLY A CA 1
ATOM 735 C C . GLY A 1 92 ? -18.774 6.351 -53.627 1.00 50.88 92 GLY A C 1
ATOM 736 O O . GLY A 1 92 ? -17.689 6.151 -53.100 1.00 50.88 92 GLY A O 1
ATOM 737 N N . PRO A 1 93 ? -19.157 5.659 -54.725 1.00 45.91 93 PRO A N 1
ATOM 738 C CA . PRO A 1 93 ? -18.885 4.241 -55.059 1.00 45.91 93 PRO A CA 1
ATOM 739 C C . PRO A 1 93 ? -17.422 3.789 -55.293 1.00 45.91 93 PRO A C 1
ATOM 741 O O . PRO A 1 93 ? -17.190 2.799 -55.978 1.00 45.91 93 PRO A O 1
ATOM 744 N N . ALA A 1 94 ? -16.428 4.429 -54.686 1.00 41.94 94 ALA A N 1
ATOM 745 C CA . ALA A 1 94 ? -15.083 3.888 -54.499 1.00 41.94 94 ALA A CA 1
ATOM 746 C C . ALA A 1 94 ? -15.015 2.805 -53.393 1.00 41.94 94 ALA A C 1
ATOM 748 O O . ALA A 1 94 ? -14.014 2.110 -53.274 1.00 41.94 94 ALA A O 1
ATOM 749 N N . ALA A 1 95 ? -16.084 2.607 -52.609 1.00 44.75 95 ALA A N 1
ATOM 750 C CA . ALA A 1 95 ? -16.111 1.692 -51.457 1.00 44.75 95 ALA A CA 1
ATOM 751 C C . ALA A 1 95 ? -16.561 0.238 -51.756 1.00 44.75 95 ALA A C 1
ATOM 753 O O . ALA A 1 95 ? -16.900 -0.499 -50.832 1.00 44.75 95 ALA A O 1
ATOM 754 N N . ARG A 1 96 ? -16.605 -0.204 -53.024 1.00 42.25 96 ARG A N 1
ATOM 755 C CA . ARG A 1 96 ? -16.978 -1.593 -53.401 1.00 42.25 96 ARG A CA 1
ATOM 756 C C . ARG A 1 96 ? -15.967 -2.302 -54.312 1.00 42.25 96 ARG A C 1
ATOM 758 O O . ARG A 1 96 ? -16.337 -3.202 -55.058 1.00 42.25 96 ARG A O 1
ATOM 765 N N . GLY A 1 97 ? -14.692 -1.926 -54.244 1.00 38.59 97 GLY A N 1
ATOM 766 C CA . GLY A 1 97 ? -13.601 -2.729 -54.796 1.00 38.59 97 GLY A CA 1
ATOM 767 C C . GLY A 1 97 ? -12.825 -3.403 -53.669 1.00 38.59 97 GLY A C 1
ATOM 768 O O . GLY A 1 97 ? -12.176 -2.724 -52.885 1.00 38.59 97 GLY A O 1
ATOM 769 N N . THR A 1 98 ? -12.861 -4.730 -53.590 1.00 40.62 98 THR A N 1
ATOM 770 C CA . THR A 1 98 ? -12.058 -5.582 -52.688 1.00 40.62 98 THR A CA 1
ATOM 771 C C . THR A 1 98 ? -10.564 -5.630 -53.061 1.00 40.62 98 THR A C 1
ATOM 773 O O . THR A 1 98 ? -9.910 -6.654 -52.899 1.00 40.62 98 THR A O 1
ATOM 776 N N . GLY A 1 99 ? -10.005 -4.533 -53.573 1.00 41.09 99 GLY A N 1
ATOM 777 C CA . GLY A 1 99 ? -8.587 -4.394 -53.894 1.00 41.09 99 GLY A CA 1
ATOM 778 C C . GLY A 1 99 ? -8.054 -3.139 -53.222 1.00 41.09 99 GLY A C 1
ATOM 779 O O . GLY A 1 99 ? -8.510 -2.041 -53.531 1.00 41.09 99 GLY A O 1
ATOM 780 N N . GLY A 1 100 ? -7.134 -3.303 -52.270 1.00 46.25 100 GLY A N 1
ATOM 781 C CA . GLY A 1 100 ? -6.463 -2.179 -51.621 1.00 46.25 100 GLY 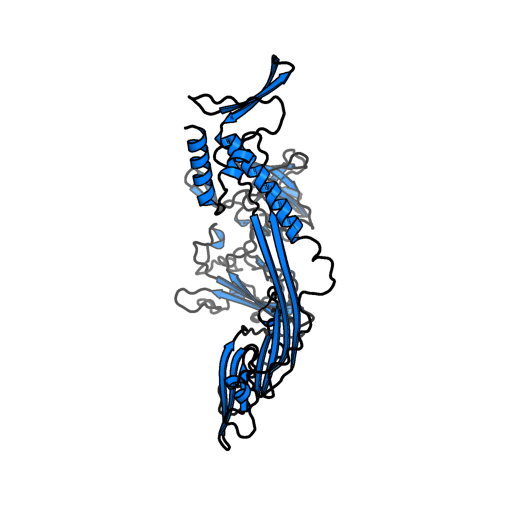A CA 1
ATOM 782 C C . GLY A 1 100 ? -5.790 -1.249 -52.638 1.00 46.25 100 GLY A C 1
ATOM 783 O O . GLY A 1 100 ? -5.475 -1.650 -53.754 1.00 46.25 100 GLY A O 1
ATOM 784 N N . LEU A 1 101 ? -5.547 -0.001 -52.232 1.00 47.44 101 LEU A N 1
ATOM 785 C CA . LEU A 1 101 ? -4.963 1.089 -53.033 1.00 47.44 101 LEU A CA 1
ATOM 786 C C . LEU A 1 101 ? -3.516 0.848 -53.527 1.00 47.44 101 LEU A C 1
ATOM 788 O O . LEU A 1 101 ? -2.866 1.785 -53.982 1.00 47.44 101 LEU A O 1
ATOM 792 N N . ILE A 1 102 ? -2.993 -0.375 -53.443 1.00 43.00 102 ILE A N 1
ATOM 793 C CA . ILE A 1 102 ? -1.641 -0.727 -53.877 1.00 43.00 102 ILE A CA 1
ATOM 794 C C . ILE A 1 102 ? -1.749 -1.914 -54.846 1.00 43.00 102 ILE A C 1
ATOM 796 O O . ILE A 1 102 ? -1.850 -3.056 -54.394 1.00 43.00 102 ILE A O 1
ATOM 800 N N . PRO A 1 103 ? -1.760 -1.696 -56.176 1.00 37.53 103 PRO A N 1
ATOM 801 C CA . PRO A 1 103 ? -1.395 -2.767 -57.095 1.00 37.53 103 PRO A CA 1
ATOM 802 C C . PRO A 1 103 ? 0.051 -3.187 -56.799 1.00 37.53 103 PRO A C 1
ATOM 804 O O . PRO A 1 103 ? 0.867 -2.344 -56.431 1.00 37.53 103 PRO A O 1
ATOM 807 N N . VAL A 1 104 ? 0.393 -4.466 -56.975 1.00 40.41 104 VAL A N 1
ATOM 808 C CA . VAL A 1 104 ? 1.802 -4.879 -57.071 1.00 40.41 104 VAL A CA 1
ATOM 809 C C . VAL A 1 104 ? 2.383 -4.128 -58.269 1.00 40.41 104 VAL A C 1
ATOM 811 O O . VAL A 1 104 ? 2.111 -4.476 -59.416 1.00 40.41 104 VAL A O 1
ATOM 814 N N . ILE A 1 105 ? 3.092 -3.027 -58.017 1.00 42.94 105 ILE A N 1
ATOM 815 C CA . ILE A 1 105 ? 3.748 -2.267 -59.076 1.00 42.94 105 ILE A CA 1
ATOM 816 C C . ILE A 1 105 ? 5.089 -2.950 -59.319 1.00 42.94 105 ILE A C 1
ATOM 818 O O . ILE A 1 105 ? 6.067 -2.684 -58.625 1.00 42.94 105 ILE A O 1
ATOM 822 N N . GLU A 1 106 ? 5.149 -3.830 -60.315 1.00 40.00 106 GLU A N 1
ATOM 823 C CA . GLU A 1 106 ? 6.429 -4.198 -60.915 1.00 40.00 106 GLU A CA 1
ATOM 824 C C . GLU A 1 106 ? 6.960 -2.962 -61.652 1.00 40.00 106 GLU A C 1
ATOM 826 O O . GLU A 1 106 ? 6.564 -2.671 -62.780 1.00 40.00 106 GLU A O 1
ATOM 831 N N . ILE A 1 107 ? 7.805 -2.169 -60.989 1.00 43.88 107 ILE A N 1
ATOM 832 C CA . ILE A 1 107 ? 8.494 -1.042 -61.623 1.00 43.88 107 ILE A CA 1
ATOM 833 C C . ILE A 1 107 ? 9.775 -1.597 -62.259 1.00 43.88 107 ILE A C 1
ATOM 835 O O . ILE A 1 107 ? 10.715 -1.897 -61.522 1.00 43.88 107 ILE A O 1
ATOM 839 N N . PRO A 1 108 ? 9.892 -1.709 -63.596 1.00 45.06 108 PRO A N 1
ATOM 840 C CA . PRO A 1 108 ? 11.194 -1.885 -64.225 1.00 45.06 108 PRO A CA 1
ATOM 841 C C . PRO A 1 108 ? 11.974 -0.576 -64.057 1.00 45.06 108 PRO A C 1
ATOM 843 O O . PRO A 1 108 ? 11.836 0.366 -64.842 1.00 45.06 108 PRO A O 1
ATOM 846 N N . VAL A 1 109 ? 12.749 -0.475 -62.979 1.00 49.19 109 VAL A N 1
ATOM 847 C CA . VAL A 1 109 ? 13.458 0.757 -62.630 1.00 49.19 109 VAL A CA 1
ATOM 848 C C . VAL A 1 109 ? 14.657 0.937 -63.567 1.00 49.19 109 VAL A C 1
ATOM 850 O O . VAL A 1 109 ? 15.700 0.310 -63.399 1.00 49.19 109 VAL A O 1
ATOM 853 N N . LYS A 1 110 ? 14.527 1.798 -64.584 1.00 50.75 110 LYS A N 1
ATOM 854 C CA . LYS A 1 110 ? 15.683 2.319 -65.332 1.00 50.75 110 LYS A CA 1
ATOM 855 C C . LYS A 1 110 ? 16.212 3.551 -64.606 1.00 50.75 110 LYS A C 1
ATOM 857 O O . LYS A 1 110 ? 15.658 4.641 -64.742 1.00 50.75 110 LYS A O 1
ATOM 862 N N . PHE A 1 111 ? 17.254 3.368 -63.800 1.00 53.38 111 PHE A N 1
ATOM 863 C CA . PHE A 1 111 ? 17.851 4.449 -63.019 1.00 53.38 111 PHE A CA 1
ATOM 864 C C . PHE A 1 111 ? 18.575 5.474 -63.911 1.00 53.38 111 PHE A C 1
ATOM 866 O O . PHE A 1 111 ? 19.189 5.105 -64.915 1.00 53.38 111 PHE A O 1
ATOM 873 N N . PRO A 1 112 ? 18.557 6.772 -63.556 1.00 52.12 112 PRO A N 1
ATOM 874 C CA . PRO A 1 112 ? 19.403 7.765 -64.208 1.00 52.12 112 PRO A CA 1
ATOM 875 C C . PRO A 1 112 ? 20.893 7.429 -64.000 1.00 52.12 112 PRO A C 1
ATOM 877 O O . PRO A 1 112 ? 21.289 6.930 -62.945 1.00 52.12 112 PRO A O 1
ATOM 880 N N . ARG A 1 113 ? 21.733 7.744 -65.001 1.00 57.16 113 ARG A N 1
ATOM 881 C CA . ARG A 1 113 ? 23.171 7.389 -65.079 1.00 57.16 113 ARG A CA 1
ATOM 882 C C . ARG A 1 113 ? 23.995 7.525 -63.778 1.00 57.16 113 ARG A C 1
ATOM 884 O O . ARG A 1 113 ? 24.785 6.619 -63.529 1.00 57.16 113 ARG A O 1
ATOM 891 N N . PRO A 1 114 ? 23.851 8.574 -62.939 1.00 56.41 114 PRO A N 1
ATOM 892 C CA . PRO A 1 114 ? 24.632 8.675 -61.699 1.00 56.41 114 PRO A CA 1
ATOM 893 C C . PRO A 1 114 ? 24.304 7.604 -60.642 1.00 56.41 114 PRO A C 1
ATOM 895 O O . PRO A 1 114 ? 25.162 7.289 -59.828 1.00 56.41 114 PRO A O 1
ATOM 898 N N . ILE A 1 115 ? 23.097 7.027 -60.650 1.00 51.69 115 ILE A N 1
ATOM 899 C CA . ILE A 1 115 ? 22.647 6.030 -59.658 1.00 51.69 115 ILE A CA 1
ATOM 900 C C . ILE A 1 115 ? 22.920 4.601 -60.158 1.00 51.69 115 ILE A C 1
ATOM 902 O O . ILE A 1 115 ? 23.341 3.741 -59.384 1.00 51.69 115 ILE A O 1
ATOM 906 N N . ALA A 1 116 ? 22.767 4.366 -61.466 1.00 59.59 116 ALA A N 1
ATOM 907 C CA . ALA A 1 116 ? 23.038 3.071 -62.098 1.00 59.59 116 ALA A CA 1
ATOM 908 C C . ALA A 1 116 ? 24.504 2.615 -61.945 1.00 59.59 116 ALA A C 1
ATOM 910 O O . ALA A 1 116 ? 24.766 1.427 -61.790 1.00 59.59 116 ALA A O 1
ATOM 911 N N . GLY A 1 117 ? 25.464 3.551 -61.933 1.00 62.50 117 GLY A N 1
ATOM 912 C CA . GLY A 1 117 ? 26.888 3.231 -61.761 1.00 62.50 117 GLY A CA 1
ATOM 913 C C . GLY A 1 117 ? 27.266 2.714 -60.367 1.00 62.50 117 GLY A C 1
ATOM 914 O O . GLY A 1 117 ? 28.288 2.049 -60.229 1.00 62.50 117 GLY A O 1
ATOM 915 N N . ILE A 1 118 ? 26.448 2.997 -59.349 1.00 64.19 118 ILE A N 1
ATOM 916 C CA . ILE A 1 118 ? 26.708 2.609 -57.955 1.00 64.19 118 ILE A CA 1
ATOM 917 C C . ILE A 1 118 ? 25.967 1.314 -57.610 1.00 64.19 118 ILE A C 1
ATOM 919 O O . ILE A 1 118 ? 26.560 0.409 -57.031 1.00 64.19 118 ILE A O 1
ATOM 923 N N . PHE A 1 119 ? 24.691 1.201 -57.993 1.00 68.25 119 PHE A N 1
ATOM 924 C CA . PHE A 1 119 ? 23.824 0.089 -57.577 1.00 68.25 119 PHE A CA 1
ATOM 925 C C . PHE A 1 119 ? 23.614 -0.992 -58.649 1.00 68.25 119 PHE A C 1
ATOM 927 O O . PHE A 1 119 ? 23.129 -2.078 -58.329 1.00 68.25 119 PHE A O 1
ATOM 934 N N . GLY A 1 120 ? 24.010 -0.727 -59.897 1.00 66.75 120 GLY A N 1
ATOM 935 C CA . GLY A 1 120 ? 23.704 -1.565 -61.058 1.00 66.75 120 GLY A CA 1
ATOM 936 C C . GLY A 1 120 ? 22.372 -1.195 -61.721 1.00 66.75 120 GLY A C 1
ATOM 937 O O . GLY A 1 120 ? 21.619 -0.349 -61.234 1.00 66.75 120 GLY A O 1
ATOM 938 N N . GLU A 1 121 ? 22.080 -1.819 -62.863 1.00 67.12 121 GLU A N 1
ATOM 939 C CA . GLU A 1 121 ? 20.805 -1.661 -63.574 1.00 67.12 121 GLU A CA 1
ATOM 940 C C . GLU A 1 121 ? 19.826 -2.788 -63.198 1.00 67.12 121 GLU A C 1
ATOM 942 O O . GLU A 1 121 ? 20.226 -3.940 -63.046 1.00 67.12 121 GLU A O 1
ATOM 947 N N . GLY A 1 122 ? 18.532 -2.472 -63.073 1.00 68.56 122 GLY A N 1
ATOM 948 C CA . GLY A 1 122 ? 17.487 -3.447 -62.729 1.00 68.56 122 GLY A CA 1
ATOM 949 C C . GLY A 1 122 ? 17.177 -3.533 -61.229 1.00 68.56 122 GLY A C 1
ATOM 950 O O . GLY A 1 122 ? 17.456 -2.607 -60.473 1.00 68.56 122 GLY A O 1
ATOM 951 N N . GLY A 1 123 ? 16.542 -4.624 -60.803 1.00 69.88 123 GLY A N 1
ATOM 952 C CA . GLY A 1 123 ? 16.077 -4.838 -59.426 1.00 69.88 123 GLY A CA 1
ATOM 953 C C . GLY A 1 123 ? 14.596 -5.212 -59.358 1.00 69.88 123 GLY A C 1
ATOM 954 O O . GLY A 1 123 ? 13.843 -4.986 -60.308 1.00 69.88 123 GLY A O 1
ATOM 955 N N . ARG A 1 124 ? 14.182 -5.799 -58.233 1.00 75.25 124 ARG A N 1
ATOM 956 C CA . ARG A 1 124 ? 12.789 -6.168 -57.956 1.00 75.25 124 ARG A CA 1
ATOM 957 C C . ARG A 1 124 ? 12.450 -5.782 -56.528 1.00 75.25 124 ARG A C 1
ATOM 959 O O . ARG A 1 124 ? 13.080 -6.279 -55.600 1.00 75.25 124 ARG A O 1
ATOM 966 N N . LEU A 1 125 ? 11.438 -4.937 -56.367 1.00 71.19 125 LEU A N 1
ATOM 967 C CA . LEU A 1 125 ? 10.882 -4.570 -55.070 1.00 71.19 125 LEU A CA 1
ATOM 968 C C . LEU A 1 125 ? 9.440 -5.058 -54.995 1.00 71.19 125 LEU A C 1
ATOM 970 O O . LEU A 1 125 ? 8.604 -4.685 -55.814 1.00 71.19 125 LEU A O 1
ATOM 974 N N . GLU A 1 126 ? 9.165 -5.891 -54.005 1.00 74.38 126 GLU A N 1
ATOM 975 C CA . GLU A 1 126 ? 7.825 -6.318 -53.638 1.00 74.38 126 GLU A CA 1
ATOM 976 C C . GLU A 1 126 ? 7.336 -5.372 -52.540 1.00 74.38 126 GLU A C 1
ATOM 978 O O . GLU A 1 126 ? 7.907 -5.314 -51.452 1.00 74.38 126 GLU A O 1
ATOM 983 N N . ILE A 1 127 ? 6.312 -4.577 -52.856 1.00 77.94 127 ILE A N 1
ATOM 984 C CA . ILE A 1 127 ? 5.694 -3.636 -51.920 1.00 77.94 127 ILE A CA 1
ATOM 985 C C . ILE A 1 127 ? 4.302 -4.170 -51.595 1.00 77.94 127 ILE A C 1
ATOM 987 O O . ILE A 1 127 ? 3.410 -4.162 -52.444 1.00 77.94 127 ILE A O 1
ATOM 991 N N . GLY A 1 128 ? 4.126 -4.645 -50.368 1.00 76.31 128 GLY A N 1
ATOM 992 C CA . GLY A 1 128 ? 2.847 -5.072 -49.813 1.00 76.31 128 GLY A CA 1
ATOM 993 C C . GLY A 1 128 ? 2.413 -4.148 -48.680 1.00 76.31 128 GLY A C 1
ATOM 994 O O . GLY A 1 128 ? 3.235 -3.524 -48.015 1.00 76.31 128 GLY A O 1
ATOM 995 N N . GLY A 1 129 ? 1.112 -4.037 -48.429 1.00 77.75 129 GLY A N 1
ATOM 996 C CA . GLY A 1 129 ? 0.636 -3.221 -47.318 1.00 77.75 129 GLY A CA 1
ATOM 997 C C . GLY A 1 129 ? -0.814 -2.790 -47.429 1.00 77.75 129 GLY A C 1
ATOM 998 O O . GLY A 1 129 ? -1.523 -3.112 -48.381 1.00 77.75 129 GLY A O 1
ATOM 999 N N . SER A 1 130 ? -1.249 -2.032 -46.432 1.00 77.75 130 SER A N 1
ATOM 1000 C CA . SER A 1 130 ? -2.568 -1.420 -46.380 1.00 77.75 130 SER A CA 1
ATOM 1001 C C . SER A 1 130 ? -2.463 -0.024 -45.790 1.00 77.75 130 SER A C 1
ATOM 1003 O O . SER A 1 130 ? -1.813 0.178 -44.765 1.00 77.75 130 SER A O 1
ATOM 1005 N N . GLN A 1 131 ? -3.165 0.926 -46.392 1.00 76.12 131 GLN A N 1
ATOM 1006 C CA . GLN A 1 131 ? -3.366 2.252 -45.830 1.00 76.12 131 GLN A CA 1
ATOM 1007 C C . GLN A 1 131 ? -4.860 2.444 -45.591 1.00 76.12 131 GLN A C 1
ATOM 1009 O O . GLN A 1 131 ? -5.658 2.321 -46.519 1.00 76.12 131 GLN A O 1
ATOM 1014 N N . SER A 1 132 ? -5.236 2.753 -44.353 1.00 74.38 132 SER A N 1
ATOM 1015 C CA . SER A 1 132 ? -6.590 3.189 -44.020 1.00 74.38 132 SER A CA 1
ATOM 1016 C C . SER A 1 132 ? -6.553 4.639 -43.561 1.00 74.38 132 SER A C 1
ATOM 1018 O O . SER A 1 132 ? -5.706 5.017 -42.750 1.00 74.38 132 SER A O 1
ATOM 1020 N N . ILE A 1 133 ? -7.464 5.447 -44.091 1.00 70.00 133 ILE A N 1
ATOM 1021 C CA . ILE A 1 133 ? -7.688 6.818 -43.643 1.00 70.00 133 ILE A CA 1
ATOM 1022 C C . ILE A 1 133 ? -9.152 6.901 -43.229 1.00 70.00 133 ILE A C 1
ATOM 1024 O O . ILE A 1 133 ? -10.043 6.668 -44.044 1.00 70.00 133 ILE A O 1
ATOM 1028 N N . THR A 1 134 ? -9.395 7.196 -41.958 1.00 67.69 134 THR A N 1
ATOM 1029 C CA . THR A 1 134 ? -10.734 7.349 -41.393 1.00 67.69 134 THR A CA 1
ATOM 1030 C C . THR A 1 134 ? -10.971 8.816 -41.093 1.00 67.69 134 THR A C 1
ATOM 1032 O O . THR A 1 134 ? -10.228 9.428 -40.332 1.00 67.69 134 THR A O 1
ATOM 1035 N N . PHE A 1 135 ? -12.028 9.367 -41.677 1.00 62.38 135 PHE A N 1
ATOM 1036 C CA . PHE A 1 135 ? -12.513 10.704 -41.368 1.00 62.38 135 PHE A CA 1
ATOM 1037 C C . PHE A 1 135 ? -13.791 10.569 -40.540 1.00 62.38 135 PHE A C 1
ATOM 1039 O O . PHE A 1 135 ? -14.761 9.958 -40.989 1.00 62.38 135 PHE A O 1
ATOM 1046 N N . GLY A 1 136 ? -13.789 11.120 -39.333 1.00 60.03 136 GLY A N 1
ATOM 1047 C CA . GLY A 1 136 ? -14.928 11.152 -38.422 1.00 60.03 136 GLY A CA 1
ATOM 1048 C C . GLY A 1 136 ? -15.250 12.583 -38.012 1.00 60.03 136 GLY A C 1
ATOM 1049 O O . GLY A 1 136 ? -14.373 13.441 -37.986 1.00 60.03 136 GLY A O 1
ATOM 1050 N N . GLY A 1 137 ? -16.516 12.849 -37.705 1.00 68.06 137 GLY A N 1
ATOM 1051 C CA . GLY A 1 137 ? -16.956 14.137 -37.183 1.00 68.06 137 GLY A CA 1
ATOM 1052 C C . GLY A 1 137 ? -17.908 13.931 -36.014 1.00 68.06 137 GLY A C 1
ATOM 1053 O O . GLY A 1 137 ? -18.893 13.210 -36.175 1.00 68.06 137 GLY A O 1
ATOM 1054 N N . SER A 1 138 ? -17.644 14.546 -34.862 1.00 69.50 138 SER A N 1
ATOM 1055 C CA . SER A 1 138 ? -18.531 14.472 -33.692 1.00 69.50 138 SER A CA 1
ATOM 1056 C C . SER A 1 138 ? -19.043 15.846 -33.289 1.00 69.50 138 SER A C 1
ATOM 1058 O O . SER A 1 138 ? -18.314 16.836 -33.323 1.00 69.50 138 SER A O 1
ATOM 1060 N N . LYS A 1 139 ? -20.313 15.904 -32.890 1.00 65.31 139 LYS A N 1
ATOM 1061 C CA . LYS A 1 139 ? -20.943 17.109 -32.360 1.00 65.31 139 LYS A CA 1
ATOM 1062 C C . LYS A 1 139 ? -21.794 16.732 -31.159 1.00 65.31 139 LYS A C 1
ATOM 1064 O O . LYS A 1 139 ? -22.762 15.993 -31.310 1.00 65.31 139 LYS A O 1
ATOM 1069 N N . ASN A 1 140 ? -21.467 17.309 -30.013 1.00 61.34 140 ASN A N 1
ATOM 1070 C CA . ASN A 1 140 ? -22.279 17.208 -28.810 1.00 61.34 140 ASN A CA 1
ATOM 1071 C C . ASN A 1 140 ? -23.039 18.522 -28.640 1.00 61.34 140 ASN A C 1
ATOM 1073 O O . ASN A 1 140 ? -22.458 19.598 -28.775 1.00 61.34 140 ASN A O 1
ATOM 1077 N N . TYR A 1 141 ? -24.343 18.441 -28.395 1.00 58.31 141 TYR A N 1
ATOM 1078 C CA . TYR A 1 141 ? -25.151 19.597 -28.031 1.00 58.31 141 TYR A CA 1
ATOM 1079 C C . TYR A 1 141 ? -25.983 19.247 -26.803 1.00 58.31 141 TYR A C 1
ATOM 1081 O O . TYR A 1 141 ? -26.576 18.172 -26.734 1.00 58.31 141 TYR A O 1
ATOM 1089 N N . THR A 1 142 ? -26.024 20.168 -25.850 1.00 54.22 142 THR A N 1
ATOM 1090 C CA . THR A 1 142 ? -26.907 20.094 -24.687 1.00 54.22 142 THR A CA 1
ATOM 1091 C C . THR A 1 142 ? -28.119 20.969 -24.983 1.00 54.22 142 THR A C 1
ATOM 1093 O O . THR A 1 142 ? -27.967 22.117 -25.403 1.00 54.22 142 THR A O 1
ATOM 1096 N N . VAL A 1 143 ? -29.325 20.421 -24.829 1.00 56.31 143 VAL A N 1
ATOM 1097 C CA . VAL A 1 143 ? -30.568 21.193 -24.952 1.00 56.31 143 VAL A CA 1
ATOM 1098 C C . VAL A 1 143 ? -30.918 21.714 -23.563 1.00 56.31 143 VAL A C 1
ATOM 1100 O O . VAL A 1 143 ? -31.560 21.015 -22.785 1.00 56.31 143 VAL A O 1
ATOM 1103 N N . GLU A 1 144 ? -30.461 22.918 -23.231 1.00 53.59 144 GLU A N 1
ATOM 1104 C CA . GLU A 1 144 ? -30.894 23.617 -22.018 1.00 53.59 144 GLU A CA 1
ATOM 1105 C C . GLU A 1 144 ? -32.126 24.478 -22.323 1.00 53.59 144 GLU A C 1
ATOM 1107 O O . GLU A 1 144 ? -32.222 25.098 -23.383 1.00 53.59 144 GLU A O 1
ATOM 1112 N N . ALA A 1 145 ? -33.091 24.514 -21.399 1.00 50.84 145 ALA A N 1
ATOM 1113 C CA . ALA A 1 145 ? -34.325 25.294 -21.551 1.00 50.84 145 ALA A CA 1
ATOM 1114 C C . ALA A 1 145 ? -34.092 26.818 -21.489 1.00 50.84 145 ALA A C 1
ATOM 1116 O O . ALA A 1 145 ? -34.968 27.592 -21.874 1.00 50.84 145 ALA A O 1
ATOM 1117 N N . VAL A 1 146 ? -32.915 27.247 -21.027 1.00 52.38 146 VAL A N 1
ATOM 1118 C CA . VAL A 1 146 ? -32.480 28.645 -20.987 1.00 52.38 146 VAL A CA 1
ATOM 1119 C C . VAL A 1 146 ? -31.135 28.719 -21.697 1.00 52.38 146 VAL A C 1
ATOM 1121 O O . VAL A 1 146 ? -30.156 28.154 -21.228 1.00 52.38 146 VAL A O 1
ATOM 1124 N N . ALA A 1 147 ? -31.096 29.376 -22.854 1.00 53.94 147 ALA A N 1
ATOM 1125 C CA . ALA A 1 147 ? -29.861 29.552 -23.605 1.00 53.94 147 ALA A CA 1
ATOM 1126 C C . ALA A 1 147 ? -28.932 30.524 -22.859 1.00 53.94 147 ALA A C 1
ATOM 1128 O O . ALA A 1 147 ? -29.281 31.694 -22.698 1.00 53.94 147 ALA A O 1
ATOM 1129 N N . ASP A 1 148 ? -27.758 30.058 -22.424 1.00 56.09 148 ASP A N 1
ATOM 1130 C CA . ASP A 1 148 ? -26.694 30.937 -21.933 1.00 56.09 148 ASP A CA 1
ATOM 1131 C C . ASP A 1 148 ? -26.166 31.799 -23.104 1.00 56.09 148 ASP A C 1
ATOM 1133 O O . ASP A 1 148 ? -25.614 31.256 -24.069 1.00 56.09 148 ASP A O 1
ATOM 1137 N N . PRO A 1 149 ? -26.316 33.137 -23.059 1.00 53.78 149 PRO A N 1
ATOM 1138 C CA . PRO A 1 149 ? -25.894 34.029 -24.139 1.00 53.78 149 PRO A CA 1
ATOM 1139 C C . PRO A 1 149 ? -24.372 34.057 -24.369 1.00 53.78 149 PRO A C 1
ATOM 1141 O O . PRO A 1 149 ? -23.933 34.553 -25.409 1.00 53.78 149 PRO A O 1
ATOM 1144 N N . ASN A 1 150 ? -23.564 33.521 -23.447 1.00 55.94 150 ASN A N 1
ATOM 1145 C CA . ASN A 1 150 ? -22.107 33.451 -23.586 1.00 55.94 150 ASN A CA 1
ATOM 1146 C C . ASN A 1 150 ? -21.616 32.151 -24.249 1.00 55.94 150 ASN A C 1
ATOM 1148 O O . ASN A 1 150 ? -20.462 32.082 -24.681 1.00 55.94 150 ASN A O 1
ATOM 1152 N N . VAL A 1 151 ? -22.473 31.135 -24.400 1.00 55.72 151 VAL A N 1
ATOM 1153 C CA . VAL A 1 151 ? -22.114 29.867 -25.051 1.00 55.72 151 VAL A CA 1
ATOM 1154 C C . VAL A 1 151 ? -22.436 29.946 -26.545 1.00 55.72 151 VAL A C 1
ATOM 1156 O O . VAL A 1 151 ? -23.537 29.639 -27.002 1.00 55.72 151 VAL A O 1
ATOM 1159 N N . ARG A 1 152 ? -21.446 30.343 -27.356 1.00 55.31 152 ARG A N 1
ATOM 1160 C CA . ARG A 1 152 ? -21.551 30.303 -28.827 1.00 55.31 152 ARG A CA 1
ATOM 1161 C C . ARG A 1 152 ? -21.524 28.858 -29.331 1.00 55.31 152 ARG A C 1
ATOM 1163 O O . ARG A 1 152 ? -20.463 28.296 -29.606 1.00 55.31 152 ARG A O 1
ATOM 1170 N N . GLN A 1 153 ? -22.703 28.260 -29.494 1.00 54.56 153 GLN A N 1
ATOM 1171 C CA . GLN A 1 153 ? -22.853 26.947 -30.121 1.00 54.56 153 GLN A CA 1
ATOM 1172 C C . GLN A 1 153 ? -22.422 27.006 -31.594 1.00 54.56 153 GLN A C 1
ATOM 1174 O O . GLN A 1 153 ? -23.126 27.525 -32.458 1.00 54.56 153 GLN A O 1
ATOM 1179 N N . THR A 1 154 ? -21.246 26.457 -31.892 1.00 54.19 154 THR A N 1
ATOM 1180 C CA . THR A 1 154 ? -20.724 26.390 -33.261 1.00 54.19 154 THR A CA 1
ATOM 1181 C C . THR A 1 154 ? -21.292 25.156 -33.973 1.00 54.19 154 THR A C 1
ATOM 1183 O O . THR A 1 154 ? -21.351 24.060 -33.415 1.00 54.19 154 THR A O 1
ATOM 1186 N N . TRP A 1 155 ? -21.765 25.314 -35.215 1.00 53.28 155 TRP A N 1
ATOM 1187 C CA . TRP A 1 155 ? -22.327 24.202 -35.998 1.00 53.28 155 TRP A CA 1
ATOM 1188 C C . TRP A 1 155 ? -21.258 23.232 -36.532 1.00 53.28 155 TRP A C 1
ATOM 1190 O O . TRP A 1 155 ? -21.588 22.084 -36.838 1.00 53.28 155 TRP A O 1
ATOM 1200 N N . PHE A 1 156 ? -20.001 23.671 -36.637 1.00 55.34 156 PHE A N 1
ATOM 1201 C CA . PHE A 1 156 ? -18.902 22.851 -37.139 1.00 55.34 156 PHE A CA 1
ATOM 1202 C C . PHE A 1 156 ? -18.620 21.668 -36.196 1.00 55.34 156 PHE A C 1
ATOM 1204 O O . PHE A 1 156 ? -18.364 21.896 -35.015 1.00 55.34 156 PHE A O 1
ATOM 1211 N N . PRO A 1 157 ? -18.699 20.416 -36.690 1.00 59.47 157 PRO A N 1
ATOM 1212 C CA . PRO A 1 157 ? -18.323 19.248 -35.904 1.00 59.47 157 PRO A CA 1
ATOM 1213 C C . PRO A 1 157 ? -16.813 19.247 -35.663 1.00 59.47 157 PRO A C 1
ATOM 1215 O O . PRO A 1 157 ? -16.053 19.727 -36.506 1.00 59.47 157 PRO A O 1
ATOM 1218 N N . ASP A 1 158 ? -16.386 18.657 -34.552 1.00 67.94 158 ASP A N 1
ATOM 1219 C CA . ASP A 1 158 ? -14.975 18.345 -34.355 1.00 67.94 158 ASP A CA 1
ATOM 1220 C C . ASP A 1 158 ? -14.578 17.253 -35.353 1.00 67.94 158 ASP A C 1
ATOM 1222 O O . ASP A 1 158 ? -15.229 16.205 -35.415 1.00 67.94 158 ASP A O 1
ATOM 1226 N N . LEU A 1 159 ? -13.578 17.534 -36.187 1.00 65.56 159 LEU A N 1
ATOM 1227 C CA . LEU A 1 159 ? -13.152 16.670 -37.281 1.00 65.56 159 LEU A CA 1
ATOM 1228 C C . LEU A 1 159 ? -11.930 15.868 -36.847 1.00 65.56 159 LEU A C 1
ATOM 1230 O O . LEU A 1 159 ? -10.845 16.413 -36.659 1.00 65.56 159 LEU A O 1
ATOM 1234 N N . LYS A 1 160 ? -12.089 14.548 -36.782 1.00 67.44 160 LYS A N 1
ATOM 1235 C CA . LYS A 1 160 ? -11.004 13.615 -36.500 1.00 67.44 160 LYS A CA 1
ATOM 1236 C C . LYS A 1 160 ? -10.574 12.915 -37.781 1.00 67.44 160 LYS A C 1
ATOM 1238 O O . LYS A 1 160 ? -11.375 12.243 -38.428 1.00 67.44 160 LYS A O 1
ATOM 1243 N N . MET A 1 161 ? -9.299 13.040 -38.128 1.00 73.50 161 MET A N 1
ATOM 1244 C CA . MET A 1 161 ? -8.669 12.233 -39.169 1.00 73.50 161 MET A CA 1
ATOM 1245 C C . MET A 1 161 ? -7.717 11.243 -38.506 1.00 73.50 161 MET A C 1
ATOM 1247 O O . MET A 1 161 ? -6.779 11.643 -37.821 1.00 73.50 161 MET A O 1
ATOM 1251 N N . GLU A 1 162 ? -7.944 9.955 -38.727 1.00 73.00 162 GLU A N 1
ATOM 1252 C CA . GLU A 1 162 ? -7.021 8.902 -38.320 1.00 73.00 162 GLU A CA 1
ATOM 1253 C C . GLU A 1 162 ? -6.421 8.229 -39.545 1.00 73.00 162 GLU A C 1
ATOM 1255 O O . GLU A 1 162 ? -7.143 7.749 -40.417 1.00 73.00 162 GLU A O 1
ATOM 1260 N N . GLN A 1 163 ? -5.095 8.139 -39.583 1.00 72.81 163 GLN A N 1
ATOM 1261 C CA . GLN A 1 163 ? -4.373 7.387 -40.597 1.00 72.81 163 GLN A CA 1
ATOM 1262 C C . GLN A 1 163 ? -3.699 6.177 -39.952 1.00 72.81 163 GLN A C 1
ATOM 1264 O O . GLN A 1 163 ? -3.038 6.290 -38.921 1.00 72.81 163 GLN A O 1
ATOM 1269 N N . HIS A 1 164 ? -3.860 5.014 -40.575 1.00 82.50 164 HIS A N 1
ATOM 1270 C CA . HIS A 1 164 ? -3.130 3.800 -40.228 1.00 82.50 164 HIS A CA 1
ATOM 1271 C C . HIS A 1 164 ? -2.440 3.278 -41.481 1.00 82.50 164 HIS A C 1
ATOM 1273 O O . HIS A 1 164 ? -3.102 2.896 -42.448 1.00 82.50 164 HIS A O 1
ATOM 1279 N N . LEU A 1 165 ? -1.113 3.326 -41.471 1.00 81.56 165 LEU A N 1
ATOM 1280 C CA . LEU A 1 165 ? -0.257 2.871 -42.553 1.00 81.56 165 LEU A CA 1
ATOM 1281 C C . LEU A 1 165 ? 0.466 1.599 -42.112 1.00 81.56 165 LEU A C 1
ATOM 1283 O O . LEU A 1 165 ? 1.179 1.618 -41.113 1.00 81.56 165 LEU A O 1
ATOM 1287 N N . ARG A 1 166 ? 0.309 0.522 -42.882 1.00 83.44 166 ARG A N 1
ATOM 1288 C CA . ARG A 1 166 ? 1.088 -0.710 -42.753 1.00 83.44 166 ARG A CA 1
ATOM 1289 C C . ARG A 1 166 ? 1.768 -1.009 -44.077 1.00 83.44 166 ARG A C 1
ATOM 1291 O O . ARG A 1 166 ? 1.085 -1.150 -45.089 1.00 83.44 166 ARG A O 1
ATOM 1298 N N . VAL A 1 167 ? 3.089 -1.110 -44.068 1.00 86.00 167 VAL A N 1
ATOM 1299 C CA . VAL A 1 167 ? 3.915 -1.308 -45.262 1.00 86.00 167 VAL A CA 1
ATOM 1300 C C . VAL A 1 167 ? 4.939 -2.405 -44.995 1.00 86.00 167 VAL A C 1
ATOM 1302 O O . VAL A 1 167 ? 5.587 -2.422 -43.952 1.00 86.00 167 VAL A O 1
ATOM 1305 N N . ASN A 1 168 ? 5.086 -3.302 -45.961 1.00 85.56 168 ASN A N 1
ATOM 1306 C CA . ASN A 1 168 ? 6.157 -4.277 -46.062 1.00 85.56 168 ASN A CA 1
ATOM 1307 C C . ASN A 1 168 ? 6.829 -4.084 -47.431 1.00 85.56 168 ASN A C 1
ATOM 1309 O O . ASN A 1 168 ? 6.167 -4.183 -48.464 1.00 85.56 168 ASN A O 1
ATOM 1313 N N . VAL A 1 169 ? 8.118 -3.755 -47.442 1.00 88.50 169 VAL A N 1
ATOM 1314 C CA . VAL A 1 169 ? 8.925 -3.638 -48.661 1.00 88.50 169 VAL A CA 1
ATOM 1315 C C . VAL A 1 169 ? 10.046 -4.651 -48.584 1.00 88.50 169 VAL A C 1
ATOM 1317 O O . VAL A 1 169 ? 10.861 -4.588 -47.667 1.00 88.50 169 VAL A O 1
ATOM 1320 N N . LYS A 1 170 ? 10.138 -5.535 -49.574 1.00 89.12 170 LYS A N 1
ATOM 1321 C CA . LYS A 1 170 ? 11.224 -6.508 -49.654 1.00 89.12 170 LYS A CA 1
ATOM 1322 C C . LYS A 1 170 ? 11.753 -6.634 -51.070 1.00 89.12 170 LYS A C 1
ATOM 1324 O O . LYS A 1 170 ? 10.985 -6.705 -52.025 1.00 89.12 170 LYS A O 1
ATOM 1329 N N . GLY A 1 171 ? 13.068 -6.709 -51.213 1.00 85.56 171 GLY A N 1
ATOM 1330 C CA . GLY A 1 171 ? 13.691 -7.030 -52.490 1.00 85.56 171 GLY A CA 1
ATOM 1331 C C . GLY A 1 171 ? 15.039 -6.362 -52.686 1.00 85.56 171 GLY A C 1
ATOM 1332 O O . GLY A 1 171 ? 15.717 -6.007 -51.722 1.00 85.56 171 GLY A O 1
ATOM 1333 N N . THR A 1 172 ? 15.432 -6.204 -53.945 1.00 83.38 172 THR A N 1
ATOM 1334 C CA . THR A 1 172 ? 16.729 -5.643 -54.321 1.00 83.38 172 THR A CA 1
ATOM 1335 C C . THR A 1 172 ? 16.587 -4.468 -55.278 1.00 83.38 172 THR A C 1
ATOM 1337 O O . THR A 1 172 ? 15.721 -4.433 -56.155 1.00 83.38 172 THR A O 1
ATOM 1340 N N . VAL A 1 173 ? 17.480 -3.501 -55.115 1.00 80.00 173 VAL A N 1
ATOM 1341 C CA . VAL A 1 173 ? 17.698 -2.381 -56.024 1.00 80.00 173 VAL A CA 1
ATOM 1342 C C . VAL A 1 173 ? 19.019 -2.637 -56.743 1.00 80.00 173 VAL A C 1
ATOM 1344 O O . VAL A 1 173 ? 20.082 -2.652 -56.118 1.00 80.00 173 VAL A O 1
ATOM 1347 N N . GLY A 1 174 ? 18.945 -2.870 -58.054 1.00 78.75 174 GLY A N 1
ATOM 1348 C CA . GLY A 1 174 ? 20.076 -3.341 -58.846 1.00 78.75 174 GLY A CA 1
ATOM 1349 C C . GLY A 1 174 ? 20.609 -4.688 -58.355 1.00 78.75 174 GLY A C 1
ATOM 1350 O O . GLY A 1 174 ? 19.843 -5.567 -57.949 1.00 78.75 174 GLY A O 1
ATOM 1351 N N . GLU A 1 175 ? 21.933 -4.837 -58.392 1.00 80.25 175 GLU A N 1
ATOM 1352 C CA . GLU A 1 175 ? 22.643 -6.046 -57.947 1.00 80.25 175 GLU A CA 1
ATOM 1353 C C . GLU A 1 175 ? 23.196 -5.919 -56.516 1.00 80.25 175 GLU A C 1
ATOM 1355 O O . GLU A 1 175 ? 23.517 -6.929 -55.895 1.00 80.25 175 GLU A O 1
ATOM 1360 N N . LYS A 1 176 ? 23.298 -4.690 -55.983 1.00 81.25 176 LYS A N 1
ATOM 1361 C CA . LYS A 1 176 ? 24.087 -4.414 -54.770 1.00 81.25 176 LYS A CA 1
ATOM 1362 C C . LYS A 1 176 ? 23.290 -4.046 -53.528 1.00 81.25 176 LYS A C 1
ATOM 1364 O O . LYS A 1 176 ? 23.822 -4.204 -52.436 1.00 81.25 176 LYS A O 1
ATOM 1369 N N . LEU A 1 177 ? 22.067 -3.526 -53.651 1.00 84.44 177 LEU A N 1
ATOM 1370 C CA . LEU A 1 177 ? 21.298 -3.040 -52.500 1.00 84.44 177 LEU A CA 1
ATOM 1371 C C . LEU A 1 177 ? 20.115 -3.962 -52.198 1.00 84.44 177 LEU A C 1
ATOM 1373 O O . LEU A 1 177 ? 19.209 -4.102 -53.011 1.00 84.44 177 LEU A O 1
ATOM 1377 N N . SER A 1 178 ? 20.098 -4.541 -51.003 1.00 89.00 178 SER A N 1
ATOM 1378 C CA . SER A 1 178 ? 18.964 -5.266 -50.434 1.00 89.00 178 SER A CA 1
ATOM 1379 C C . SER A 1 178 ? 18.159 -4.348 -49.518 1.00 89.00 178 SER A C 1
ATOM 1381 O O . SER A 1 178 ? 18.732 -3.632 -48.695 1.00 89.00 178 SER A O 1
ATOM 1383 N N . VAL A 1 179 ? 16.835 -4.401 -49.644 1.00 89.31 179 VAL A N 1
ATOM 1384 C CA . VAL A 1 179 ? 15.871 -3.621 -48.862 1.00 89.31 179 VAL A CA 1
ATOM 1385 C C . VAL A 1 179 ? 14.895 -4.581 -48.185 1.00 89.31 179 VAL A C 1
ATOM 1387 O O . VAL A 1 179 ? 14.279 -5.410 -48.855 1.00 89.31 179 VAL A O 1
ATOM 1390 N N . ASP A 1 180 ? 14.756 -4.464 -46.869 1.00 90.69 180 ASP A N 1
ATOM 1391 C CA . ASP A 1 180 ? 13.757 -5.156 -46.048 1.00 90.69 180 ASP A CA 1
ATOM 1392 C C . ASP A 1 180 ? 13.193 -4.154 -45.031 1.00 90.69 180 ASP A C 1
ATOM 1394 O O . ASP A 1 180 ? 13.883 -3.747 -44.097 1.00 90.69 180 ASP A O 1
ATOM 1398 N N . VAL A 1 181 ? 11.968 -3.685 -45.259 1.00 89.50 181 VAL A N 1
ATOM 1399 C CA . VAL A 1 181 ? 11.300 -2.667 -44.442 1.00 89.50 181 VAL A CA 1
ATOM 1400 C C . VAL A 1 181 ? 9.937 -3.178 -44.010 1.00 89.50 181 VAL A C 1
ATOM 1402 O O . VAL A 1 181 ? 9.085 -3.473 -44.841 1.00 89.50 181 VAL A O 1
ATOM 1405 N N . GLU A 1 182 ? 9.701 -3.198 -42.708 1.00 88.94 182 GLU A N 1
ATOM 1406 C CA . GLU A 1 182 ? 8.411 -3.451 -42.081 1.00 88.94 182 GLU A CA 1
ATOM 1407 C C . GLU A 1 182 ? 8.039 -2.241 -41.232 1.00 88.94 182 GLU A C 1
ATOM 1409 O O . GLU A 1 182 ? 8.762 -1.863 -40.313 1.00 88.94 182 GLU A O 1
ATOM 1414 N N . HIS A 1 183 ? 6.908 -1.616 -41.543 1.00 86.56 183 HIS A N 1
ATOM 1415 C CA . HIS A 1 183 ? 6.444 -0.434 -40.834 1.00 86.56 183 HIS A CA 1
ATOM 1416 C C . HIS A 1 183 ? 4.944 -0.514 -40.565 1.00 86.56 183 HIS A C 1
ATOM 1418 O O . HIS A 1 183 ? 4.150 -0.747 -41.479 1.00 86.56 183 HIS A O 1
ATOM 1424 N N . ASP A 1 184 ? 4.548 -0.269 -39.321 1.00 87.75 184 ASP A N 1
ATOM 1425 C CA . ASP A 1 184 ? 3.162 -0.105 -38.903 1.00 87.75 184 ASP A CA 1
ATOM 1426 C C . ASP A 1 184 ? 3.039 1.157 -38.034 1.00 87.75 184 ASP A C 1
ATOM 1428 O O . ASP A 1 184 ? 3.584 1.245 -36.933 1.00 87.75 184 ASP A O 1
ATOM 1432 N N . SER A 1 185 ? 2.287 2.145 -38.525 1.00 81.19 185 SER A N 1
ATOM 1433 C CA . SER A 1 185 ? 2.136 3.449 -37.872 1.00 81.19 185 SER A CA 1
ATOM 1434 C C . SER A 1 185 ? 1.336 3.408 -36.564 1.00 81.19 185 SER A C 1
ATOM 1436 O O . SER A 1 185 ? 1.240 4.428 -35.887 1.00 81.19 185 SER A O 1
ATOM 1438 N N . LYS A 1 186 ? 0.708 2.273 -36.228 1.00 82.31 186 LYS A N 1
ATOM 1439 C CA . LYS A 1 186 ? 0.024 2.041 -34.945 1.00 82.31 186 LYS A CA 1
ATOM 1440 C C . LYS A 1 186 ? 0.673 0.897 -34.150 1.00 82.31 186 LYS A C 1
ATOM 1442 O O . LYS A 1 186 ? 0.029 0.330 -33.265 1.00 82.31 186 LYS A O 1
ATOM 1447 N N . ALA A 1 187 ? 1.923 0.530 -34.449 1.00 80.06 187 ALA A N 1
ATOM 1448 C CA . ALA A 1 187 ? 2.659 -0.438 -33.643 1.00 80.06 187 ALA A CA 1
ATOM 1449 C C . ALA A 1 187 ? 2.786 0.048 -32.188 1.00 80.06 187 ALA A C 1
ATOM 1451 O O . ALA A 1 187 ? 3.143 1.190 -31.931 1.00 80.06 187 ALA A O 1
ATOM 1452 N N . GLN A 1 188 ? 2.508 -0.839 -31.229 1.00 68.31 188 GLN A N 1
ATOM 1453 C CA . GLN A 1 188 ? 2.630 -0.538 -29.795 1.00 68.31 188 GLN A CA 1
ATOM 1454 C C . GLN A 1 188 ? 4.084 -0.504 -29.291 1.00 68.31 188 GLN A C 1
ATOM 1456 O O . GLN A 1 188 ? 4.327 -0.084 -28.167 1.00 68.31 188 GLN A O 1
ATOM 1461 N N . SER A 1 189 ? 5.038 -0.992 -30.086 1.00 66.94 189 SER A N 1
ATOM 1462 C CA . SER A 1 189 ? 6.463 -1.029 -29.754 1.00 66.94 189 SER A CA 1
ATOM 1463 C C . SER A 1 189 ? 7.270 -0.643 -30.987 1.00 66.94 189 SER A C 1
ATOM 1465 O O . SER A 1 189 ? 7.039 -1.202 -32.063 1.00 66.94 189 SER A O 1
ATOM 1467 N N . ASP A 1 190 ? 8.231 0.266 -30.811 1.00 64.62 190 ASP A N 1
ATOM 1468 C CA . ASP A 1 190 ? 9.118 0.736 -31.882 1.00 64.62 190 ASP A CA 1
ATOM 1469 C C . ASP A 1 190 ? 9.993 -0.388 -32.457 1.00 64.62 190 ASP A C 1
ATOM 1471 O O . ASP A 1 190 ? 10.337 -0.343 -33.632 1.00 64.62 190 ASP A O 1
ATOM 1475 N N . ILE A 1 191 ? 10.249 -1.452 -31.681 1.00 64.25 191 ILE A N 1
ATOM 1476 C CA . ILE A 1 191 ? 11.013 -2.646 -32.097 1.00 64.25 191 ILE A CA 1
ATOM 1477 C C . ILE A 1 191 ? 10.317 -3.393 -33.250 1.00 64.25 191 ILE A C 1
ATOM 1479 O O . ILE A 1 191 ? 10.958 -4.103 -34.022 1.00 64.25 191 ILE A O 1
ATOM 1483 N N . LYS A 1 192 ? 8.993 -3.245 -33.397 1.00 67.56 192 LYS A N 1
ATOM 1484 C CA . LYS A 1 192 ? 8.241 -3.890 -34.488 1.00 67.56 192 LYS A CA 1
ATOM 1485 C C . LYS A 1 192 ? 8.422 -3.189 -35.833 1.00 67.56 192 LYS A C 1
ATOM 1487 O O . LYS A 1 192 ? 8.117 -3.789 -36.860 1.00 67.56 192 LYS A O 1
ATOM 1492 N N . ASN A 1 193 ? 8.894 -1.943 -35.833 1.00 82.12 193 ASN A N 1
ATOM 1493 C CA . ASN A 1 193 ? 9.207 -1.213 -37.052 1.00 82.12 193 ASN A CA 1
ATOM 1494 C C . ASN A 1 193 ? 10.658 -1.502 -37.430 1.00 82.12 193 ASN A C 1
ATOM 1496 O O . ASN A 1 193 ? 11.574 -0.991 -36.795 1.00 82.12 193 ASN A O 1
ATOM 1500 N N . ARG A 1 194 ? 10.854 -2.316 -38.467 1.00 85.62 194 ARG A N 1
ATOM 1501 C CA . ARG A 1 194 ? 12.171 -2.781 -38.899 1.00 85.62 194 ARG A CA 1
ATOM 1502 C C . ARG A 1 194 ? 12.558 -2.148 -40.225 1.00 85.62 194 ARG A C 1
ATOM 1504 O O . ARG A 1 194 ? 11.794 -2.184 -41.184 1.00 85.62 194 ARG A O 1
ATOM 1511 N N . ILE A 1 195 ? 13.762 -1.607 -40.308 1.00 88.88 195 ILE A N 1
ATOM 1512 C CA . ILE A 1 195 ? 14.363 -1.068 -41.524 1.00 88.88 195 ILE A CA 1
ATOM 1513 C C . ILE A 1 195 ? 15.735 -1.710 -41.668 1.00 88.88 195 ILE A C 1
ATOM 1515 O O . ILE A 1 195 ? 16.636 -1.434 -40.889 1.00 88.88 195 ILE A O 1
ATOM 1519 N N . ARG A 1 196 ? 15.927 -2.543 -42.686 1.00 90.38 196 ARG A N 1
ATOM 1520 C CA . ARG A 1 196 ? 17.220 -3.145 -43.012 1.00 90.38 196 ARG A CA 1
ATOM 1521 C C . ARG A 1 196 ? 17.585 -2.825 -44.446 1.00 90.38 196 ARG A C 1
ATOM 1523 O O . ARG A 1 196 ? 16.948 -3.284 -45.394 1.00 90.38 196 ARG A O 1
ATOM 1530 N N . LEU A 1 197 ? 18.643 -2.042 -44.591 1.00 90.88 197 LEU A N 1
ATOM 1531 C CA . LEU A 1 197 ? 19.262 -1.735 -45.870 1.00 90.88 197 LEU A CA 1
ATOM 1532 C C . LEU A 1 197 ? 20.657 -2.347 -45.873 1.00 90.88 197 LEU A C 1
ATOM 1534 O O . LEU A 1 197 ? 21.434 -2.099 -44.954 1.00 90.88 197 LEU A O 1
ATOM 1538 N N . ALA A 1 198 ? 20.979 -3.141 -46.890 1.00 91.25 198 ALA A N 1
ATOM 1539 C CA . ALA A 1 198 ? 22.292 -3.764 -47.011 1.00 91.25 198 ALA A CA 1
ATOM 1540 C C . ALA A 1 198 ? 22.864 -3.562 -48.414 1.00 91.25 198 ALA A C 1
ATOM 1542 O O . ALA A 1 198 ? 22.329 -4.085 -49.388 1.00 91.25 198 ALA A O 1
ATOM 1543 N N . TYR A 1 199 ? 23.962 -2.819 -48.508 1.00 89.12 199 TYR A N 1
ATOM 1544 C CA . TYR A 1 199 ? 24.794 -2.718 -49.701 1.00 89.12 199 TYR A CA 1
ATOM 1545 C C . TYR A 1 199 ? 25.884 -3.789 -49.663 1.00 89.12 199 TYR A C 1
ATOM 1547 O O . TYR A 1 199 ? 26.566 -3.919 -48.647 1.00 89.12 199 TYR A O 1
ATOM 1555 N N . THR A 1 200 ? 26.077 -4.508 -50.766 1.00 90.56 200 THR A N 1
ATOM 1556 C CA . THR A 1 200 ? 27.189 -5.447 -50.967 1.00 90.56 200 THR A CA 1
ATOM 1557 C C . THR A 1 200 ? 28.038 -4.966 -52.140 1.00 90.56 200 THR A C 1
ATOM 1559 O O . THR A 1 200 ? 27.547 -4.870 -53.266 1.00 90.56 200 THR A O 1
ATOM 1562 N N . GLY A 1 201 ? 29.292 -4.618 -51.854 1.00 82.94 201 GLY A N 1
ATOM 1563 C CA . GLY A 1 201 ? 30.280 -4.224 -52.855 1.00 82.94 201 GLY A CA 1
ATOM 1564 C C . GLY A 1 201 ? 30.813 -5.428 -53.630 1.00 82.94 201 GLY A C 1
ATOM 1565 O O . GLY A 1 201 ? 30.565 -6.580 -53.275 1.00 82.94 201 GLY A O 1
ATOM 1566 N N . ARG A 1 202 ? 31.535 -5.163 -54.718 1.00 83.00 202 ARG A N 1
ATOM 1567 C CA . ARG A 1 202 ? 32.269 -6.198 -55.461 1.00 83.00 202 ARG A CA 1
ATOM 1568 C C . ARG A 1 202 ? 33.584 -6.536 -54.758 1.00 83.00 202 ARG A C 1
ATOM 1570 O O . ARG A 1 202 ? 34.072 -5.762 -53.940 1.00 83.00 202 ARG A O 1
ATOM 1577 N N . GLU A 1 203 ? 34.177 -7.672 -55.111 1.00 79.75 203 GLU A N 1
ATOM 1578 C CA . GLU A 1 203 ? 35.427 -8.150 -54.499 1.00 79.75 203 GLU A CA 1
ATOM 1579 C C . GLU A 1 203 ? 36.584 -7.140 -54.613 1.00 79.75 203 GLU A C 1
ATOM 1581 O O . GLU A 1 203 ? 37.434 -7.078 -53.728 1.00 79.75 203 GLU A O 1
ATOM 1586 N N . ASP A 1 204 ? 36.605 -6.321 -55.667 1.00 81.56 204 ASP A N 1
ATOM 1587 C CA . ASP A 1 204 ? 37.616 -5.293 -55.925 1.00 81.56 204 ASP A CA 1
ATOM 1588 C C . ASP A 1 204 ? 37.366 -3.956 -55.197 1.00 81.56 204 ASP A C 1
ATOM 1590 O O . ASP A 1 204 ? 38.200 -3.049 -55.262 1.00 81.56 204 ASP A O 1
ATOM 1594 N N . GLU A 1 205 ? 36.248 -3.811 -54.479 1.00 82.06 205 GLU A N 1
ATOM 1595 C CA . GLU A 1 205 ? 35.902 -2.586 -53.754 1.00 82.06 205 GLU A CA 1
ATOM 1596 C C . GLU A 1 205 ? 36.487 -2.566 -52.333 1.00 82.06 205 GLU A C 1
ATOM 1598 O O . GLU A 1 205 ? 36.454 -3.543 -51.598 1.00 82.06 205 GLU A O 1
ATOM 1603 N N . ILE A 1 206 ? 36.977 -1.409 -51.875 1.00 85.81 206 ILE A N 1
ATOM 1604 C CA . ILE A 1 206 ? 37.447 -1.270 -50.482 1.00 85.81 206 ILE A CA 1
ATOM 1605 C C . ILE A 1 206 ? 36.289 -1.462 -49.493 1.00 85.81 206 ILE A C 1
ATOM 1607 O O . ILE A 1 206 ? 36.475 -2.036 -48.422 1.00 85.81 206 ILE A O 1
ATOM 1611 N N . VAL A 1 207 ? 35.097 -0.970 -49.838 1.00 86.25 207 VAL A N 1
ATOM 1612 C CA . VAL A 1 207 ? 33.883 -1.122 -49.032 1.00 86.25 207 VAL A CA 1
ATOM 1613 C C . VAL A 1 207 ? 33.169 -2.390 -49.479 1.00 86.25 207 VAL A C 1
ATOM 1615 O O . VAL A 1 207 ? 32.554 -2.424 -50.539 1.00 86.25 207 VAL A O 1
ATOM 1618 N N . GLN A 1 208 ? 33.241 -3.424 -48.649 1.00 89.50 208 GLN A N 1
ATOM 1619 C CA . GLN A 1 208 ? 32.697 -4.747 -48.950 1.00 89.50 208 GLN A CA 1
ATOM 1620 C C . GLN A 1 208 ? 31.208 -4.830 -48.607 1.00 89.50 208 GLN A C 1
ATOM 1622 O O . GLN A 1 208 ? 30.420 -5.418 -49.346 1.00 89.50 208 GLN A O 1
ATOM 1627 N N . LYS A 1 209 ? 30.790 -4.214 -47.494 1.00 92.31 209 LYS A N 1
ATOM 1628 C CA . LYS A 1 209 ? 29.386 -4.222 -47.071 1.00 92.31 209 LYS A CA 1
ATOM 1629 C C . LYS A 1 209 ? 29.031 -2.983 -46.256 1.00 92.31 209 LYS A C 1
ATOM 1631 O O . LYS A 1 209 ? 29.809 -2.566 -45.402 1.00 92.31 209 LYS A O 1
ATOM 1636 N N . VAL A 1 210 ? 27.843 -2.426 -46.477 1.00 90.25 210 VAL A N 1
ATOM 1637 C CA . VAL A 1 210 ? 27.259 -1.377 -45.623 1.00 90.25 210 VAL A CA 1
ATOM 1638 C C . VAL A 1 210 ? 25.866 -1.809 -45.199 1.00 90.25 210 VAL A C 1
ATOM 1640 O O . VAL A 1 210 ? 25.025 -2.091 -46.044 1.00 90.25 210 VAL A O 1
ATOM 1643 N N . GLU A 1 211 ? 25.616 -1.852 -43.899 1.00 91.06 211 GLU A N 1
ATOM 1644 C CA . GLU A 1 211 ? 24.311 -2.108 -43.298 1.00 91.06 211 GLU A CA 1
ATOM 1645 C C . GLU A 1 211 ? 23.796 -0.808 -42.674 1.00 91.06 211 GLU A C 1
ATOM 1647 O O . GLU A 1 211 ? 24.558 -0.085 -42.028 1.00 91.06 211 GLU A O 1
ATOM 1652 N N . ALA A 1 212 ? 22.518 -0.494 -42.870 1.00 88.88 212 ALA A N 1
ATOM 1653 C CA . ALA A 1 212 ? 21.876 0.675 -42.284 1.00 88.88 212 ALA A CA 1
ATOM 1654 C C . ALA A 1 212 ? 20.460 0.357 -41.784 1.00 88.88 212 ALA A C 1
ATOM 1656 O O . ALA A 1 212 ? 19.746 -0.449 -42.387 1.00 88.88 212 ALA A O 1
ATOM 1657 N N . GLY A 1 213 ? 20.067 1.032 -40.703 1.00 88.00 213 GLY A N 1
ATOM 1658 C CA . GLY A 1 213 ? 18.834 0.778 -39.962 1.00 88.00 213 GLY A CA 1
ATOM 1659 C C . GLY A 1 213 ? 19.090 -0.185 -38.803 1.00 88.00 213 GLY A C 1
ATOM 1660 O O . GLY A 1 213 ? 20.031 0.035 -38.043 1.00 88.00 213 GLY A O 1
ATOM 1661 N N . ASP A 1 214 ? 18.287 -1.237 -38.669 1.00 87.38 214 ASP A N 1
ATOM 1662 C CA . ASP A 1 214 ? 18.450 -2.281 -37.656 1.00 87.38 214 ASP A CA 1
ATOM 1663 C C . ASP A 1 214 ? 19.697 -3.130 -37.927 1.00 87.38 214 ASP A C 1
ATOM 1665 O O . ASP A 1 214 ? 19.715 -3.980 -38.826 1.00 87.38 214 ASP A O 1
ATOM 1669 N N . ILE A 1 215 ? 20.732 -2.931 -37.115 1.00 87.00 215 ILE A N 1
ATOM 1670 C CA . ILE A 1 215 ? 22.003 -3.652 -37.192 1.00 87.00 215 ILE A CA 1
ATOM 1671 C C . ILE A 1 215 ? 22.246 -4.484 -35.928 1.00 87.00 215 ILE A C 1
ATOM 1673 O O . ILE A 1 215 ? 21.712 -4.217 -34.850 1.00 87.00 215 ILE A O 1
ATOM 1677 N N . SER A 1 216 ? 23.094 -5.502 -36.052 1.00 81.12 216 SER A N 1
ATOM 1678 C CA . SER A 1 216 ? 23.599 -6.283 -34.922 1.00 81.12 216 SER A CA 1
ATOM 1679 C C . SER A 1 216 ? 25.124 -6.280 -34.901 1.00 81.12 216 SER A C 1
ATOM 1681 O O . SER A 1 216 ? 25.798 -6.199 -35.940 1.00 81.12 216 SER A O 1
ATOM 1683 N N . LEU A 1 217 ? 25.691 -6.363 -33.701 1.00 77.25 217 LEU A N 1
ATOM 1684 C CA . LEU A 1 217 ? 27.129 -6.409 -33.489 1.00 77.25 217 LEU A CA 1
ATOM 1685 C C . LEU A 1 217 ? 27.493 -7.693 -32.760 1.00 77.25 217 LEU A C 1
ATOM 1687 O O . LEU A 1 217 ? 27.063 -7.903 -31.637 1.00 77.25 217 LEU A O 1
ATOM 1691 N N . SER A 1 218 ? 28.326 -8.521 -33.384 1.00 68.56 218 SER A N 1
ATOM 1692 C CA . SER A 1 218 ? 28.995 -9.641 -32.730 1.00 68.56 218 SER A CA 1
ATOM 1693 C C . SER A 1 218 ? 30.496 -9.430 -32.881 1.00 68.56 218 SER A C 1
ATOM 1695 O O . SER A 1 218 ? 31.001 -9.369 -34.004 1.00 68.56 218 SER A O 1
ATOM 1697 N N . LEU A 1 219 ? 31.190 -9.228 -31.761 1.00 66.31 219 LEU A N 1
ATOM 1698 C CA . LEU A 1 219 ? 32.644 -9.099 -31.724 1.00 66.31 219 LEU A CA 1
ATOM 1699 C C . LEU A 1 219 ? 33.249 -10.412 -31.207 1.00 66.31 219 LEU A C 1
ATOM 1701 O O . LEU A 1 219 ? 32.788 -10.909 -30.177 1.00 66.31 219 LEU A O 1
ATOM 1705 N N . PRO A 1 220 ? 34.276 -10.973 -31.873 1.00 55.44 220 PRO A N 1
ATOM 1706 C CA . PRO A 1 220 ? 34.990 -12.136 -31.361 1.00 55.44 220 PRO A CA 1
ATOM 1707 C C . PRO A 1 220 ? 35.594 -11.834 -29.988 1.00 55.44 220 PRO A C 1
ATOM 1709 O O . PRO A 1 220 ? 36.245 -10.803 -29.801 1.00 55.44 220 PRO A O 1
ATOM 1712 N N . SER A 1 221 ? 35.420 -12.744 -29.034 1.00 48.84 221 SER A N 1
ATOM 1713 C CA . SER A 1 221 ? 36.035 -12.632 -27.713 1.00 48.84 221 SER A CA 1
ATOM 1714 C C . SER A 1 221 ? 37.557 -12.695 -27.855 1.00 48.84 221 SER A C 1
ATOM 1716 O O . SER A 1 221 ? 38.111 -13.736 -28.201 1.00 48.84 221 SER A O 1
ATOM 1718 N N . THR A 1 222 ? 38.250 -11.586 -27.596 1.00 54.97 222 THR A N 1
ATOM 1719 C CA . THR A 1 222 ? 39.715 -11.564 -27.505 1.00 54.97 222 THR A CA 1
ATOM 1720 C C . THR A 1 222 ? 40.133 -11.138 -26.104 1.00 54.97 222 THR A C 1
ATOM 1722 O O . THR A 1 222 ? 39.511 -10.275 -25.491 1.00 54.97 222 THR A O 1
ATOM 1725 N N . GLN A 1 223 ? 41.217 -11.737 -25.615 1.00 47.56 223 GLN A N 1
ATOM 1726 C CA . GLN A 1 223 ? 41.839 -11.527 -24.297 1.00 47.56 223 GLN A CA 1
ATOM 1727 C C . GLN A 1 223 ? 42.273 -10.073 -23.984 1.00 47.56 223 GLN A C 1
ATOM 1729 O O . GLN A 1 223 ? 42.754 -9.810 -22.888 1.00 47.56 223 GLN A O 1
ATOM 1734 N N . TYR A 1 224 ? 42.088 -9.127 -24.915 1.00 48.62 224 TYR A N 1
ATOM 1735 C CA . TYR A 1 224 ? 42.490 -7.720 -24.779 1.00 48.62 224 TYR A CA 1
ATOM 1736 C C . TYR A 1 224 ? 41.354 -6.705 -25.025 1.00 48.62 224 TYR A C 1
ATOM 1738 O O . TYR A 1 224 ? 41.628 -5.508 -25.075 1.00 48.62 224 TYR A O 1
ATOM 1746 N N . SER A 1 225 ? 40.091 -7.134 -25.175 1.00 42.88 225 SER A N 1
ATOM 1747 C CA . SER A 1 225 ? 38.947 -6.218 -25.340 1.00 42.88 225 SER A CA 1
ATOM 1748 C C . SER A 1 225 ? 38.081 -6.159 -24.080 1.00 42.88 225 SER A C 1
ATOM 1750 O O . SER A 1 225 ? 37.514 -7.169 -23.667 1.00 42.88 225 SER A O 1
ATOM 1752 N N . SER A 1 226 ? 37.921 -4.961 -23.509 1.00 45.16 226 SER A N 1
ATOM 1753 C CA . SER A 1 226 ? 36.937 -4.655 -22.456 1.00 45.16 226 SER A CA 1
ATOM 1754 C C . SER A 1 226 ? 35.491 -4.623 -22.971 1.00 45.16 226 SER A C 1
ATOM 1756 O O . SER A 1 226 ? 34.556 -4.597 -22.177 1.00 45.16 226 SER A O 1
ATOM 1758 N N . VAL A 1 227 ? 35.300 -4.656 -24.295 1.00 44.91 227 VAL A N 1
ATOM 1759 C CA . VAL A 1 227 ? 33.999 -4.710 -24.969 1.00 44.91 227 VAL A CA 1
ATOM 1760 C C . VAL A 1 227 ? 33.898 -6.070 -25.653 1.00 44.91 227 VAL A C 1
ATOM 1762 O O . VAL A 1 227 ? 34.227 -6.231 -26.830 1.00 44.91 227 VAL A O 1
ATOM 1765 N N . SER A 1 228 ? 33.525 -7.087 -24.882 1.00 48.31 228 SER A N 1
ATOM 1766 C CA . SER A 1 228 ? 33.121 -8.393 -25.407 1.00 48.31 228 SER A CA 1
ATOM 1767 C C . SER A 1 228 ? 31.610 -8.524 -25.230 1.00 48.31 228 SER A C 1
ATOM 1769 O O . SER A 1 228 ? 31.081 -8.213 -24.167 1.00 48.31 228 SER A O 1
ATOM 1771 N N . GLY A 1 229 ? 30.898 -8.913 -26.290 1.00 55.31 229 GLY A N 1
ATOM 1772 C CA . GLY A 1 229 ? 29.444 -9.062 -26.237 1.00 55.31 229 GLY A CA 1
ATOM 1773 C C . GLY A 1 229 ? 28.759 -8.917 -27.592 1.00 55.31 229 GLY A C 1
ATOM 1774 O O . GLY A 1 229 ? 29.156 -8.102 -28.428 1.00 55.31 229 GLY A O 1
ATOM 1775 N N . SER A 1 230 ? 27.710 -9.713 -27.800 1.00 59.91 230 SER A N 1
ATOM 1776 C CA . SER A 1 230 ? 26.765 -9.528 -28.900 1.00 59.91 230 SER A CA 1
ATOM 1777 C C . SER A 1 230 ? 25.763 -8.437 -28.510 1.00 59.91 230 SER A C 1
ATOM 1779 O O . SER A 1 230 ? 25.001 -8.645 -27.574 1.00 59.91 230 SER A O 1
ATOM 1781 N N . HIS A 1 231 ? 25.734 -7.307 -29.218 1.00 66.56 231 HIS A N 1
ATOM 1782 C CA . HIS A 1 231 ? 24.754 -6.233 -29.004 1.00 66.56 231 HIS A CA 1
ATOM 1783 C C . HIS A 1 231 ? 23.679 -6.285 -30.099 1.00 66.56 231 HIS A C 1
ATOM 1785 O O . HIS A 1 231 ? 23.996 -6.359 -31.294 1.00 66.56 231 HIS A O 1
ATOM 1791 N N . LYS A 1 232 ? 22.407 -6.269 -29.692 1.00 71.12 232 LYS A N 1
ATOM 1792 C CA . LYS A 1 232 ? 21.221 -6.352 -30.564 1.00 71.12 232 LYS A CA 1
ATOM 1793 C C . LYS A 1 232 ? 20.307 -5.149 -30.313 1.00 71.12 232 LYS A C 1
ATOM 1795 O O . LYS A 1 232 ? 20.419 -4.510 -29.277 1.00 71.12 232 LYS A O 1
ATOM 1800 N N . GLY A 1 233 ? 19.431 -4.826 -31.267 1.00 73.81 233 GLY A N 1
ATOM 1801 C CA . GLY A 1 233 ? 18.523 -3.673 -31.144 1.00 73.81 233 GLY A CA 1
ATOM 1802 C C . GLY A 1 233 ? 19.192 -2.315 -31.371 1.00 73.81 233 GLY A C 1
ATOM 1803 O O . GLY A 1 233 ? 18.866 -1.333 -30.704 1.00 73.81 233 GLY A O 1
ATOM 1804 N N . LEU A 1 234 ? 20.175 -2.266 -32.269 1.00 83.62 234 LEU A N 1
ATOM 1805 C CA . LEU A 1 234 ? 20.877 -1.040 -32.624 1.00 83.62 234 LEU A CA 1
ATOM 1806 C C . LEU A 1 234 ? 20.275 -0.461 -33.905 1.00 83.62 234 LEU A C 1
ATOM 1808 O O . LEU A 1 234 ? 20.195 -1.163 -34.911 1.00 83.62 234 LEU A O 1
ATOM 1812 N N . PHE A 1 235 ? 19.956 0.832 -33.898 1.00 86.31 235 PHE A N 1
ATOM 1813 C CA . PHE A 1 235 ? 19.627 1.569 -35.116 1.00 86.31 235 PHE A CA 1
ATOM 1814 C C . PHE A 1 235 ? 20.808 2.445 -35.519 1.00 86.31 235 PHE A C 1
ATOM 1816 O O . PHE A 1 235 ? 21.216 3.348 -34.779 1.00 86.31 235 PHE A O 1
ATOM 1823 N N . GLY A 1 236 ? 21.399 2.181 -36.678 1.00 87.50 236 GLY A N 1
ATOM 1824 C CA . GLY A 1 236 ? 22.615 2.871 -37.083 1.00 87.50 236 GLY A CA 1
ATOM 1825 C C . GLY A 1 236 ? 23.158 2.450 -38.433 1.00 87.50 236 GLY A C 1
ATOM 1826 O O . GLY A 1 236 ? 22.437 1.933 -39.281 1.00 87.50 236 GLY A O 1
ATOM 1827 N N . ILE A 1 237 ? 24.447 2.712 -38.627 1.00 90.06 237 ILE A N 1
ATOM 1828 C CA . ILE A 1 237 ? 25.200 2.369 -39.829 1.00 90.06 237 ILE A CA 1
ATOM 1829 C C . ILE A 1 237 ? 26.390 1.505 -39.418 1.00 90.06 237 ILE A C 1
ATOM 1831 O O . ILE A 1 237 ? 27.119 1.839 -38.478 1.00 90.06 237 ILE A O 1
ATOM 1835 N N . LYS A 1 238 ? 26.597 0.408 -40.143 1.00 90.12 238 LYS A N 1
ATOM 1836 C CA . LYS A 1 238 ? 27.721 -0.510 -39.981 1.00 90.12 238 LYS A CA 1
ATOM 1837 C C . LYS A 1 238 ? 28.394 -0.759 -41.319 1.00 90.12 238 LYS A C 1
ATOM 1839 O O . LYS A 1 238 ? 27.754 -1.174 -42.276 1.00 90.12 238 LYS A O 1
ATOM 1844 N N . THR A 1 239 ? 29.698 -0.542 -41.366 1.00 90.88 239 THR A N 1
ATOM 1845 C CA . THR A 1 239 ? 30.496 -0.642 -42.586 1.00 90.88 239 THR A CA 1
ATOM 1846 C C . THR A 1 239 ? 31.596 -1.669 -42.401 1.00 90.88 239 THR A C 1
ATOM 1848 O O . THR A 1 239 ? 32.337 -1.614 -41.421 1.00 90.88 239 THR A O 1
ATOM 1851 N N . PHE A 1 240 ? 31.723 -2.571 -43.366 1.00 89.69 240 PHE A N 1
ATOM 1852 C CA . PHE A 1 240 ? 32.817 -3.521 -43.494 1.00 89.69 240 PHE A CA 1
ATOM 1853 C C . PHE A 1 240 ? 33.692 -3.098 -44.667 1.00 89.69 240 PHE A C 1
ATOM 1855 O O . PHE A 1 240 ? 33.225 -3.035 -45.808 1.00 89.69 240 PHE A O 1
ATOM 1862 N N . SER A 1 241 ? 34.960 -2.835 -44.381 1.00 91.12 241 SER A N 1
ATOM 1863 C CA . SER A 1 241 ? 35.950 -2.454 -45.378 1.00 91.12 241 SER A CA 1
ATOM 1864 C C . SER A 1 241 ? 37.158 -3.374 -45.301 1.00 91.12 241 SER A C 1
ATOM 1866 O O . SER A 1 241 ? 37.597 -3.735 -44.208 1.00 91.12 241 SER A O 1
ATOM 1868 N N . GLN A 1 242 ? 37.723 -3.715 -46.452 1.00 91.31 242 GLN A N 1
ATOM 1869 C CA . GLN A 1 242 ? 38.934 -4.517 -46.546 1.00 91.31 242 GLN A CA 1
ATOM 1870 C C . GLN A 1 242 ? 40.001 -3.748 -47.326 1.00 91.31 242 GLN A C 1
ATOM 1872 O O . GLN A 1 242 ? 39.779 -3.311 -48.453 1.00 91.31 242 GLN A O 1
ATOM 1877 N N . VAL A 1 243 ? 41.174 -3.571 -46.718 1.00 90.56 243 VAL A N 1
ATOM 1878 C CA . VAL A 1 243 ? 42.339 -2.936 -47.349 1.00 90.56 243 VAL A CA 1
ATOM 1879 C C . VAL A 1 243 ? 43.502 -3.922 -47.281 1.00 90.56 243 VAL A C 1
ATOM 1881 O O . VAL A 1 243 ? 44.185 -4.042 -46.264 1.00 90.56 243 VAL A O 1
ATOM 1884 N N . GLY A 1 244 ? 43.706 -4.682 -48.360 1.00 87.31 244 GLY A N 1
ATOM 1885 C CA . GLY A 1 244 ? 44.676 -5.780 -48.384 1.00 87.31 244 GLY A CA 1
ATOM 1886 C C . GLY A 1 244 ? 44.307 -6.883 -47.373 1.00 87.31 244 GLY A C 1
ATOM 1887 O O . GLY A 1 244 ? 43.192 -7.403 -47.440 1.00 87.31 244 GLY A O 1
ATOM 1888 N N . PRO A 1 245 ? 45.199 -7.261 -46.434 1.00 87.69 245 PRO A N 1
ATOM 1889 C CA . PRO A 1 245 ? 44.885 -8.239 -45.388 1.00 87.69 245 PRO A CA 1
ATOM 1890 C C . PRO A 1 245 ? 44.122 -7.640 -44.190 1.00 87.69 245 PRO A C 1
ATOM 1892 O O . PRO A 1 245 ? 43.752 -8.379 -43.279 1.00 87.69 245 PRO A O 1
ATOM 1895 N N . LEU A 1 246 ? 43.926 -6.316 -44.143 1.00 85.94 246 LEU A N 1
ATOM 1896 C CA . LEU A 1 246 ? 43.294 -5.634 -43.015 1.00 85.94 246 LEU A CA 1
ATOM 1897 C C . LEU A 1 246 ? 41.775 -5.560 -43.198 1.00 85.94 246 LEU A C 1
ATOM 1899 O O . LEU A 1 246 ? 41.295 -4.930 -44.140 1.00 85.94 246 LEU A O 1
ATOM 1903 N N . ASN A 1 247 ? 41.036 -6.127 -42.242 1.00 86.69 247 ASN A N 1
ATOM 1904 C CA . ASN A 1 247 ? 39.584 -5.996 -42.135 1.00 86.69 247 ASN A CA 1
ATOM 1905 C C . ASN A 1 247 ? 39.232 -4.906 -41.118 1.00 86.69 247 ASN A C 1
ATOM 1907 O O . ASN A 1 247 ? 39.617 -4.991 -39.952 1.00 86.69 247 ASN A O 1
ATOM 1911 N N . ILE A 1 248 ? 38.484 -3.895 -41.551 1.00 87.06 248 ILE A N 1
ATOM 1912 C CA . ILE A 1 248 ? 38.022 -2.775 -40.728 1.00 87.06 248 ILE A CA 1
ATOM 1913 C C . ILE A 1 248 ? 36.499 -2.845 -40.645 1.00 87.06 248 ILE A C 1
ATOM 1915 O O . ILE A 1 248 ? 35.816 -2.859 -41.666 1.00 87.06 248 ILE A O 1
ATOM 1919 N N . THR A 1 249 ? 35.960 -2.875 -39.427 1.00 86.44 249 THR A N 1
ATOM 1920 C CA . THR A 1 249 ? 34.516 -2.754 -39.182 1.00 86.44 249 THR A CA 1
ATOM 1921 C C . THR A 1 249 ? 34.250 -1.461 -38.419 1.00 86.44 249 THR A C 1
ATOM 1923 O O . THR A 1 249 ? 34.778 -1.280 -37.324 1.00 86.44 249 THR A O 1
ATOM 1926 N N . THR A 1 250 ? 33.434 -0.574 -38.984 1.00 87.69 250 THR A N 1
ATOM 1927 C CA . THR A 1 250 ? 33.071 0.723 -38.390 1.00 87.69 250 THR A CA 1
ATOM 1928 C C . THR A 1 250 ? 31.587 0.740 -38.067 1.00 87.69 250 THR A C 1
ATOM 1930 O O . THR A 1 250 ? 30.779 0.352 -38.908 1.00 87.69 250 THR A O 1
ATOM 1933 N N . ILE A 1 251 ? 31.218 1.196 -36.868 1.00 86.19 251 ILE A N 1
ATOM 1934 C CA . ILE A 1 251 ? 29.825 1.231 -36.406 1.00 86.19 251 ILE A CA 1
ATOM 1935 C C . ILE A 1 251 ? 29.527 2.590 -35.783 1.00 86.19 251 ILE A C 1
ATOM 1937 O O . ILE A 1 251 ? 30.281 3.067 -34.937 1.00 86.19 251 ILE A O 1
ATOM 1941 N N . ALA A 1 252 ? 28.410 3.187 -36.188 1.00 87.56 252 ALA A N 1
ATOM 1942 C CA . ALA A 1 252 ? 27.819 4.355 -35.551 1.00 87.56 252 ALA A CA 1
ATOM 1943 C C . ALA A 1 252 ? 26.323 4.087 -35.360 1.00 87.56 252 ALA A C 1
ATOM 1945 O O . ALA A 1 252 ? 25.577 3.998 -36.336 1.00 87.56 252 ALA A O 1
ATOM 1946 N N . SER A 1 253 ? 25.884 3.918 -34.115 1.00 87.00 253 SER A N 1
ATOM 1947 C CA . SER A 1 253 ? 24.517 3.493 -33.808 1.00 87.00 253 SER A CA 1
ATOM 1948 C C . SER A 1 253 ? 23.990 4.067 -32.507 1.00 87.00 253 SER A C 1
ATOM 1950 O O . SER A 1 253 ? 24.760 4.388 -31.603 1.00 87.00 253 SER A O 1
ATOM 1952 N N . LYS A 1 254 ? 22.662 4.130 -32.410 1.00 82.88 254 LYS A N 1
ATOM 1953 C CA . LYS A 1 254 ? 21.924 4.382 -31.175 1.00 82.88 254 LYS A CA 1
ATOM 1954 C C . LYS A 1 254 ? 21.251 3.087 -30.722 1.00 82.88 254 LYS A C 1
ATOM 1956 O O . LYS A 1 254 ? 20.608 2.413 -31.524 1.00 82.88 254 LYS A O 1
ATOM 1961 N N . GLU A 1 255 ? 21.394 2.759 -29.445 1.00 79.19 255 GLU A N 1
ATOM 1962 C CA . GLU A 1 255 ? 20.673 1.649 -28.823 1.00 79.19 255 GLU A CA 1
ATOM 1963 C C . GLU A 1 255 ? 19.194 2.017 -28.646 1.00 79.19 255 GLU A C 1
ATOM 1965 O O . GLU A 1 255 ? 18.869 3.123 -28.202 1.00 79.19 255 GLU A O 1
ATOM 1970 N N . GLN A 1 256 ? 18.298 1.123 -29.071 1.00 71.44 256 GLN A N 1
ATOM 1971 C CA . GLN A 1 256 ? 16.846 1.309 -28.965 1.00 71.44 256 GLN A CA 1
ATOM 1972 C C . GLN A 1 256 ? 16.235 0.572 -27.762 1.00 71.44 256 GLN A C 1
ATOM 1974 O O . GLN A 1 256 ? 15.060 0.783 -27.468 1.00 71.44 256 GLN A O 1
ATOM 1979 N N . GLY A 1 257 ? 17.007 -0.285 -27.085 1.00 68.50 257 GLY A N 1
ATOM 1980 C CA . GLY A 1 257 ? 16.585 -1.057 -25.916 1.00 68.50 257 GLY A CA 1
ATOM 1981 C C . GLY A 1 257 ? 17.182 -0.541 -24.605 1.00 68.50 257 GLY A C 1
ATOM 1982 O O . GLY A 1 257 ? 18.169 0.189 -24.601 1.00 68.50 257 GLY A O 1
ATOM 1983 N N . GLU A 1 258 ? 16.572 -0.937 -23.489 1.00 68.00 258 GLU A N 1
ATOM 1984 C CA . GLU A 1 258 ? 17.098 -0.727 -22.138 1.00 68.00 258 GLU A CA 1
ATOM 1985 C C . GLU A 1 258 ? 17.551 -2.082 -21.579 1.00 68.00 258 GLU A C 1
ATOM 1987 O O . GLU A 1 258 ? 16.787 -3.052 -21.600 1.00 68.00 258 GLU A O 1
ATOM 1992 N N . ALA A 1 259 ? 18.793 -2.166 -21.096 1.00 68.12 259 ALA A N 1
ATOM 1993 C CA . ALA A 1 259 ? 19.296 -3.376 -20.458 1.00 68.12 259 ALA A CA 1
ATOM 1994 C C . ALA A 1 259 ? 18.631 -3.564 -19.084 1.00 68.12 259 ALA A C 1
ATOM 1996 O O . ALA A 1 259 ? 18.651 -2.666 -18.246 1.00 68.12 259 ALA A O 1
ATOM 1997 N N . SER A 1 260 ? 18.063 -4.746 -18.846 1.00 67.69 260 SER A N 1
ATOM 1998 C CA . SER A 1 260 ? 17.431 -5.125 -17.579 1.00 67.69 260 SER A CA 1
ATOM 1999 C C . SER A 1 260 ? 17.924 -6.509 -17.180 1.00 67.69 260 SER A C 1
ATOM 2001 O O . SER A 1 260 ? 18.018 -7.398 -18.026 1.00 67.69 260 SER A O 1
ATOM 2003 N N . SER A 1 261 ? 18.220 -6.702 -15.898 1.00 75.38 261 SER A N 1
ATOM 2004 C CA . SER A 1 261 ? 18.630 -7.992 -15.343 1.00 75.38 261 SER A CA 1
ATOM 2005 C C . SER A 1 261 ? 17.704 -8.399 -14.209 1.00 75.38 261 SER A C 1
ATOM 2007 O O . SER A 1 261 ? 17.371 -7.570 -13.369 1.00 75.38 261 SER A O 1
ATOM 2009 N N . GLU A 1 262 ? 17.353 -9.679 -14.162 1.00 74.12 262 GLU A N 1
ATOM 2010 C CA . GLU A 1 262 ? 16.535 -10.280 -13.109 1.00 74.12 262 GLU A CA 1
ATOM 2011 C C . GLU A 1 262 ? 17.305 -11.442 -12.479 1.00 74.12 262 GLU A C 1
ATOM 2013 O O . GLU A 1 262 ? 18.021 -12.168 -13.178 1.00 74.12 262 GLU A O 1
ATOM 2018 N N . ILE A 1 263 ? 17.148 -11.624 -11.167 1.00 71.44 263 ILE A N 1
ATOM 2019 C CA . ILE A 1 263 ? 17.775 -12.717 -10.419 1.00 71.44 263 ILE A CA 1
ATOM 2020 C C . ILE A 1 263 ? 16.685 -13.695 -9.978 1.00 71.44 263 ILE A C 1
ATOM 2022 O O . ILE A 1 263 ? 15.716 -13.329 -9.312 1.00 71.44 263 ILE A O 1
ATOM 2026 N N . TYR A 1 264 ? 16.873 -14.963 -10.333 1.00 69.50 264 TYR A N 1
ATOM 2027 C CA . TYR A 1 264 ? 16.012 -16.068 -9.923 1.00 69.50 264 TYR A CA 1
ATOM 2028 C C . TYR A 1 264 ? 16.842 -17.052 -9.099 1.00 69.50 264 TYR A C 1
ATOM 2030 O O . TYR A 1 264 ? 17.979 -17.357 -9.463 1.00 69.50 264 TYR A O 1
ATOM 2038 N N . LYS A 1 265 ? 16.285 -17.558 -7.997 1.00 66.62 265 LYS A N 1
ATOM 2039 C CA . LYS A 1 265 ? 16.935 -18.547 -7.120 1.00 66.62 265 LYS A CA 1
ATOM 2040 C C . LYS A 1 265 ? 16.032 -19.790 -6.986 1.00 66.62 265 LYS A C 1
ATOM 2042 O O . LYS A 1 265 ? 14.807 -19.685 -6.987 1.00 66.62 265 LYS A O 1
ATOM 2047 N N . GLY A 1 266 ? 16.629 -20.986 -6.901 1.00 64.25 266 GLY A N 1
ATOM 2048 C CA . GLY A 1 266 ? 15.901 -22.256 -6.719 1.00 64.25 266 GLY A CA 1
ATOM 2049 C C . GLY A 1 266 ? 15.089 -22.726 -7.942 1.00 64.25 266 GLY A C 1
ATOM 2050 O O . GLY A 1 266 ? 15.534 -22.593 -9.079 1.00 64.25 266 GLY A O 1
ATOM 2051 N N . TYR A 1 267 ? 13.891 -23.285 -7.719 1.00 59.44 267 TYR A N 1
ATOM 2052 C CA . TYR A 1 267 ? 12.990 -23.846 -8.752 1.00 59.44 267 TYR A CA 1
ATOM 2053 C C . TYR A 1 267 ? 12.274 -22.782 -9.622 1.00 59.44 267 TYR A C 1
ATOM 2055 O O . TYR A 1 267 ? 11.141 -22.991 -10.051 1.00 59.44 267 TYR A O 1
ATOM 2063 N N . GLY A 1 268 ? 12.917 -21.643 -9.897 1.00 58.06 268 GLY A N 1
ATOM 2064 C CA . GLY A 1 268 ? 12.368 -20.573 -10.744 1.00 58.06 268 GLY A CA 1
ATOM 2065 C C . GLY A 1 268 ? 11.683 -19.425 -9.996 1.00 58.06 268 GLY A C 1
ATOM 2066 O O . GLY A 1 268 ? 11.005 -18.622 -10.635 1.00 58.06 268 GLY A O 1
ATOM 2067 N N . GLY A 1 269 ? 11.869 -19.316 -8.676 1.00 66.31 269 GLY A N 1
ATOM 2068 C CA . GLY A 1 269 ? 11.328 -18.204 -7.898 1.00 66.31 269 GLY A CA 1
ATOM 2069 C C . GLY A 1 269 ? 12.080 -16.901 -8.163 1.00 66.31 269 GLY A C 1
ATOM 2070 O O . GLY A 1 269 ? 13.313 -16.862 -8.095 1.00 66.31 269 GLY A O 1
ATOM 2071 N N . ARG A 1 270 ? 11.338 -15.832 -8.480 1.00 71.00 270 ARG A N 1
ATOM 2072 C CA . ARG A 1 270 ? 11.896 -14.478 -8.590 1.00 71.00 270 ARG A CA 1
ATOM 2073 C C . ARG A 1 270 ? 12.249 -13.990 -7.192 1.00 71.00 270 ARG A C 1
ATOM 2075 O O . ARG A 1 270 ? 11.400 -14.075 -6.305 1.00 71.00 270 ARG A O 1
ATOM 2082 N N . VAL A 1 271 ? 13.477 -13.504 -7.009 1.00 77.12 271 VAL A N 1
ATOM 2083 C CA . VAL A 1 271 ? 13.858 -12.816 -5.772 1.00 77.12 271 VAL A CA 1
ATOM 2084 C C . VAL A 1 271 ? 13.316 -11.395 -5.848 1.00 77.12 271 VAL A C 1
ATOM 2086 O O . VAL A 1 271 ? 13.638 -10.654 -6.774 1.00 77.12 271 VAL A O 1
ATOM 2089 N N . GLU A 1 272 ? 12.474 -11.034 -4.892 1.00 80.69 272 GLU A N 1
ATOM 2090 C CA . GLU A 1 272 ? 11.932 -9.690 -4.735 1.00 80.69 272 GLU A CA 1
ATOM 2091 C C . GLU A 1 272 ? 12.482 -9.083 -3.449 1.00 80.69 272 GLU A C 1
ATOM 2093 O O . GLU A 1 272 ? 12.652 -9.780 -2.450 1.00 80.69 272 GLU A O 1
ATOM 2098 N N . SER A 1 273 ? 12.785 -7.787 -3.499 1.00 86.69 273 SER A N 1
ATOM 2099 C CA . SER A 1 273 ? 13.250 -7.009 -2.355 1.00 86.69 273 SER A CA 1
ATOM 2100 C C . SER A 1 273 ? 12.319 -5.818 -2.170 1.00 86.69 273 SER A C 1
ATOM 2102 O O . SER A 1 273 ? 12.033 -5.080 -3.118 1.00 86.69 273 SER A O 1
ATOM 2104 N N . LEU A 1 274 ? 11.815 -5.660 -0.952 1.00 89.38 274 LEU A N 1
ATOM 2105 C CA . LEU A 1 274 ? 10.891 -4.612 -0.555 1.00 89.38 274 LEU A CA 1
ATOM 2106 C C . LEU A 1 274 ? 11.490 -3.844 0.621 1.00 89.38 274 LEU A C 1
ATOM 2108 O O . LEU A 1 274 ? 11.681 -4.402 1.697 1.00 89.38 274 LEU A O 1
ATOM 2112 N N . ALA A 1 275 ? 11.728 -2.548 0.430 1.00 91.56 275 ALA A N 1
ATOM 2113 C CA . ALA A 1 275 ? 12.055 -1.637 1.520 1.00 91.56 275 ALA A CA 1
ATOM 2114 C C . ALA A 1 275 ? 10.774 -0.965 2.043 1.00 91.56 275 ALA A C 1
ATOM 2116 O O . ALA A 1 275 ? 10.067 -0.280 1.296 1.00 91.56 275 ALA A O 1
ATOM 2117 N N . VAL A 1 276 ? 10.479 -1.155 3.327 1.00 91.81 276 VAL A N 1
ATOM 2118 C CA . VAL A 1 276 ? 9.319 -0.597 4.030 1.00 91.81 276 VAL A CA 1
ATOM 2119 C C . VAL A 1 276 ? 9.807 0.341 5.125 1.00 91.81 276 VAL A C 1
ATOM 2121 O O . VAL A 1 276 ? 10.525 -0.065 6.028 1.00 91.81 276 VAL A O 1
ATOM 2124 N N . GLU A 1 277 ? 9.414 1.607 5.052 1.00 91.88 277 GLU A N 1
ATOM 2125 C CA . GLU A 1 277 ? 9.700 2.582 6.109 1.00 91.88 277 GLU A CA 1
ATOM 2126 C C . GLU A 1 277 ? 8.936 2.245 7.401 1.00 91.88 277 GLU A C 1
ATOM 2128 O O . GLU A 1 277 ? 7.809 1.748 7.345 1.00 91.88 277 GLU A O 1
ATOM 2133 N N . ASP A 1 278 ? 9.515 2.567 8.557 1.00 91.00 278 ASP A N 1
ATOM 2134 C CA . ASP A 1 278 ? 8.945 2.307 9.888 1.00 91.00 278 ASP A CA 1
ATOM 2135 C C . ASP A 1 278 ? 7.509 2.826 10.098 1.00 91.00 278 ASP A C 1
ATOM 2137 O O . ASP A 1 278 ? 6.679 2.169 10.717 1.00 91.00 278 ASP A O 1
ATOM 2141 N N . TYR A 1 279 ? 7.151 3.973 9.531 1.00 89.38 279 TYR A N 1
ATOM 2142 C CA . TYR A 1 279 ? 5.803 4.535 9.635 1.00 89.38 279 TYR A CA 1
ATOM 2143 C C . TYR A 1 279 ? 4.774 3.853 8.714 1.00 89.38 279 TYR A C 1
ATOM 2145 O O . TYR A 1 279 ? 3.577 4.146 8.806 1.00 89.38 279 TYR A O 1
ATOM 2153 N N . ARG A 1 280 ? 5.202 2.960 7.808 1.00 91.12 280 ARG A N 1
ATOM 2154 C CA . ARG A 1 280 ? 4.337 2.243 6.849 1.00 91.12 280 ARG A CA 1
ATOM 2155 C C . ARG A 1 280 ? 3.816 0.912 7.397 1.00 91.12 280 ARG A C 1
ATOM 2157 O O . ARG A 1 280 ? 3.722 -0.077 6.666 1.00 91.12 280 ARG A O 1
ATOM 2164 N N . TYR A 1 281 ? 3.436 0.898 8.670 1.00 92.44 281 TYR A N 1
ATOM 2165 C CA . TYR A 1 281 ? 2.650 -0.193 9.236 1.00 92.44 281 TYR A CA 1
ATOM 2166 C C . TYR A 1 281 ? 1.256 -0.266 8.584 1.00 92.44 281 TYR A C 1
ATOM 2168 O O . TYR A 1 281 ? 0.798 0.657 7.900 1.00 92.44 281 TYR A O 1
ATOM 2176 N N . LEU A 1 282 ? 0.556 -1.378 8.793 1.00 92.50 282 LEU A N 1
ATOM 2177 C CA . LEU A 1 282 ? -0.804 -1.604 8.305 1.00 92.50 282 LEU A CA 1
ATOM 2178 C C . LEU A 1 282 ? -1.829 -0.809 9.121 1.00 92.50 282 LEU A C 1
ATOM 2180 O O . LEU A 1 282 ? -2.462 -1.323 10.041 1.00 92.50 282 LEU A O 1
ATOM 2184 N N . GLN A 1 283 ? -1.986 0.457 8.745 1.00 91.88 283 GLN A N 1
ATOM 2185 C CA . GLN A 1 283 ? -2.884 1.411 9.390 1.00 91.88 283 GLN A CA 1
ATOM 2186 C C . GLN A 1 283 ? -4.348 0.957 9.383 1.00 91.88 283 GLN A C 1
ATOM 2188 O O . GLN A 1 283 ? -4.862 0.431 8.392 1.00 91.88 283 GLN A O 1
ATOM 2193 N N . ARG A 1 284 ? -5.036 1.253 10.485 1.00 93.38 284 ARG A N 1
ATOM 2194 C CA . ARG A 1 284 ? -6.483 1.128 10.701 1.00 93.38 284 ARG A CA 1
ATOM 2195 C C . ARG A 1 284 ? -7.063 -0.254 10.420 1.00 93.38 284 ARG A C 1
ATOM 2197 O O . ARG A 1 284 ? -8.200 -0.377 9.958 1.00 93.38 284 ARG A O 1
ATOM 2204 N N . ARG A 1 285 ? -6.269 -1.294 10.663 1.00 93.56 285 ARG A N 1
ATOM 2205 C CA . ARG A 1 285 ? -6.629 -2.677 10.336 1.00 93.56 285 ARG A CA 1
ATOM 2206 C C . ARG A 1 285 ? -6.550 -3.635 11.517 1.00 93.56 285 ARG A C 1
ATOM 2208 O O . ARG A 1 285 ? -7.339 -4.572 11.571 1.00 93.56 285 ARG A O 1
ATOM 2215 N N . PHE A 1 286 ? -5.619 -3.398 12.433 1.00 94.69 286 PHE A N 1
ATOM 2216 C CA . PHE A 1 286 ? -5.367 -4.255 13.584 1.00 94.69 286 PHE A CA 1
ATOM 2217 C C . PHE A 1 286 ? -5.672 -3.492 14.864 1.00 94.69 286 PHE A C 1
ATOM 2219 O O . PHE A 1 286 ? -5.123 -2.408 15.075 1.00 94.69 286 PHE A O 1
ATOM 2226 N N . TYR A 1 287 ? -6.536 -4.057 15.705 1.00 96.00 287 TYR A N 1
ATOM 2227 C CA . TYR A 1 287 ? -6.939 -3.422 16.954 1.00 96.00 287 TYR A CA 1
ATOM 2228 C C . TYR A 1 287 ? -6.925 -4.402 18.119 1.00 96.00 287 TYR A C 1
ATOM 2230 O O . TYR A 1 287 ? -7.591 -5.434 18.069 1.00 96.00 287 TYR A O 1
ATOM 2238 N N . TRP A 1 288 ? -6.209 -4.053 19.183 1.00 95.44 288 TRP A N 1
ATOM 2239 C CA . TRP A 1 288 ? -6.392 -4.651 20.502 1.00 95.44 288 TRP A CA 1
ATOM 2240 C C . TRP A 1 288 ? -7.605 -4.012 21.182 1.00 95.44 288 TRP A C 1
ATOM 2242 O O . TRP A 1 288 ? -7.839 -2.817 21.030 1.00 95.44 288 TRP A O 1
ATOM 2252 N N . MET A 1 289 ? -8.391 -4.792 21.922 1.00 94.25 289 MET A N 1
ATOM 2253 C CA . MET A 1 289 ? -9.658 -4.307 22.487 1.00 94.25 289 MET A CA 1
ATOM 2254 C C . MET A 1 289 ? -9.538 -3.641 23.862 1.00 94.25 289 MET A C 1
ATOM 2256 O O . MET A 1 289 ? -10.547 -3.198 24.408 1.00 94.25 289 MET A O 1
ATOM 2260 N N . GLY A 1 290 ? -8.329 -3.531 24.416 1.00 92.81 290 GLY A N 1
ATOM 2261 C CA . GLY A 1 290 ? -8.145 -2.965 25.752 1.00 92.81 290 GLY A CA 1
ATOM 2262 C C . GLY A 1 290 ? -8.474 -3.934 26.885 1.00 92.81 290 GLY A C 1
ATOM 2263 O O . GLY A 1 290 ? -8.733 -3.477 27.993 1.00 92.81 290 GLY A O 1
ATOM 2264 N N . GLU A 1 291 ? -8.521 -5.235 26.592 1.00 93.31 291 GLU A N 1
ATOM 2265 C CA . GLU A 1 291 ? -8.972 -6.282 27.506 1.00 93.31 291 GLU A CA 1
ATOM 2266 C C . GLU A 1 291 ? -7.873 -7.322 27.739 1.00 93.31 291 GLU A C 1
ATOM 2268 O O . GLU A 1 291 ? -7.247 -7.810 26.786 1.00 93.31 291 GLU A O 1
ATOM 2273 N N . GLU A 1 292 ? -7.667 -7.662 29.008 1.00 92.19 292 GLU A N 1
ATOM 2274 C CA . GLU A 1 292 ? -6.686 -8.652 29.467 1.00 92.19 292 GLU A CA 1
ATOM 2275 C C . GLU A 1 292 ? -7.342 -10.018 29.706 1.00 92.19 292 GLU A C 1
ATOM 2277 O O . GLU A 1 292 ? -6.693 -11.052 29.547 1.00 92.19 292 GLU A O 1
ATOM 2282 N N . GLU A 1 293 ? -8.627 -10.041 30.072 1.00 93.75 293 GLU A N 1
ATOM 2283 C CA . GLU A 1 293 ? -9.384 -11.283 30.230 1.00 93.75 293 GLU A CA 1
ATOM 2284 C C . GLU A 1 293 ? -9.763 -11.884 28.870 1.00 93.75 293 GLU A C 1
ATOM 2286 O O . GLU A 1 293 ? -10.130 -11.161 27.953 1.00 93.75 293 GLU A O 1
ATOM 2291 N N . GLU A 1 294 ? -9.715 -13.209 28.712 1.00 94.25 294 GLU A N 1
ATOM 2292 C CA . GLU A 1 294 ? -10.090 -13.856 27.450 1.00 94.25 294 GLU A CA 1
ATOM 2293 C C . GLU A 1 294 ? -11.524 -13.493 27.024 1.00 94.25 294 GLU A C 1
ATOM 2295 O O . GLU A 1 294 ? -12.490 -13.686 27.768 1.00 94.25 294 GLU A O 1
ATOM 2300 N N . ILE A 1 295 ? -11.662 -12.974 25.803 1.00 95.56 295 ILE A N 1
ATOM 2301 C CA . ILE A 1 295 ? -12.948 -12.673 25.181 1.00 95.56 295 ILE A CA 1
ATOM 2302 C C . ILE A 1 295 ? -13.488 -13.929 24.499 1.00 95.56 295 ILE A C 1
ATOM 2304 O O . ILE A 1 295 ? -12.879 -14.477 23.578 1.00 95.56 295 ILE A O 1
ATOM 2308 N N . VAL A 1 296 ? -14.674 -14.358 24.929 1.00 94.81 296 VAL A N 1
ATOM 2309 C CA . VAL A 1 296 ? -15.352 -15.556 24.414 1.00 94.81 296 VAL A CA 1
ATOM 2310 C C . VAL A 1 296 ? -16.312 -15.243 23.270 1.00 94.81 296 VAL A C 1
ATOM 2312 O O . VAL A 1 296 ? -16.549 -16.101 22.417 1.00 94.81 296 VAL A O 1
ATOM 2315 N N . ASP A 1 297 ? -16.841 -14.020 23.225 1.00 94.69 297 ASP A N 1
ATOM 2316 C CA . ASP A 1 297 ? -17.728 -13.558 22.160 1.00 94.69 297 ASP A CA 1
ATOM 2317 C C . ASP A 1 297 ? -17.486 -12.084 21.839 1.00 94.69 297 ASP A C 1
ATOM 2319 O O . ASP A 1 297 ? -17.239 -11.284 22.740 1.00 94.69 297 ASP A O 1
ATOM 2323 N N . VAL A 1 298 ? -17.529 -11.732 20.556 1.00 96.19 298 VAL A N 1
ATOM 2324 C CA . VAL A 1 298 ? -17.241 -10.375 20.080 1.00 96.19 298 VAL A CA 1
ATOM 2325 C C . VAL A 1 298 ? -18.029 -10.060 18.820 1.00 96.19 298 VAL A C 1
ATOM 2327 O O . VAL A 1 298 ? -17.963 -10.790 17.828 1.00 96.19 298 VAL A O 1
ATOM 2330 N N . GLU A 1 299 ? -18.687 -8.908 18.836 1.00 97.38 299 GLU A N 1
ATOM 2331 C CA . GLU A 1 299 ? -19.359 -8.296 17.697 1.00 97.38 299 GLU A CA 1
ATOM 2332 C C . GLU A 1 299 ? -18.680 -6.963 17.370 1.00 97.38 299 GLU A C 1
ATOM 2334 O O . GLU A 1 299 ? -18.424 -6.143 18.256 1.00 97.38 299 GLU A O 1
ATOM 2339 N N . VAL A 1 300 ? -18.373 -6.737 16.092 1.00 97.69 300 VAL A N 1
ATOM 2340 C CA . VAL A 1 300 ? -17.652 -5.543 15.630 1.00 97.69 300 VAL A CA 1
ATOM 2341 C C . VAL A 1 300 ? -18.569 -4.695 14.761 1.00 97.69 300 VAL A C 1
ATOM 2343 O O . VAL A 1 300 ? -19.261 -5.208 13.886 1.00 97.69 300 VAL A O 1
ATOM 2346 N N . PHE A 1 301 ? -18.544 -3.384 14.976 1.00 97.44 301 PHE A N 1
ATOM 2347 C CA . PHE A 1 301 ? -19.409 -2.418 14.314 1.00 97.44 301 PHE A CA 1
ATOM 2348 C C . PHE A 1 301 ? -18.583 -1.300 13.683 1.00 97.44 301 PHE A C 1
ATOM 2350 O O . PHE A 1 301 ? -17.691 -0.729 14.318 1.00 97.44 301 PHE A O 1
ATOM 2357 N N . ARG A 1 302 ? -18.909 -0.945 12.438 1.00 96.94 302 ARG A N 1
ATOM 2358 C CA . ARG A 1 302 ? -18.264 0.146 11.695 1.00 96.94 302 ARG A CA 1
ATOM 2359 C C . ARG A 1 302 ? -19.252 1.274 11.429 1.00 96.94 302 ARG A C 1
ATOM 2361 O O . ARG A 1 302 ? -20.390 1.034 11.039 1.00 96.94 302 ARG A O 1
ATOM 2368 N N . GLU A 1 303 ? -18.813 2.510 11.632 1.00 96.50 303 GLU A N 1
ATOM 2369 C CA . GLU A 1 303 ? -19.659 3.685 11.429 1.00 96.50 303 GLU A CA 1
ATOM 2370 C C . GLU A 1 303 ? -19.978 3.930 9.946 1.00 96.50 303 GLU A C 1
ATOM 2372 O O . GLU A 1 303 ? -19.104 3.882 9.071 1.00 96.50 303 GLU A O 1
ATOM 2377 N N . VAL A 1 304 ? -21.225 4.311 9.675 1.00 94.06 304 VAL A N 1
ATOM 2378 C CA . VAL A 1 304 ? -21.721 4.725 8.363 1.00 94.06 304 VAL A CA 1
ATOM 2379 C C . VAL A 1 304 ? -22.026 6.227 8.375 1.00 94.06 304 VAL A C 1
ATOM 2381 O O . VAL A 1 304 ? -23.036 6.668 8.918 1.00 94.06 304 VAL A O 1
ATOM 2384 N N . LYS A 1 305 ? -21.176 7.032 7.720 1.00 88.88 305 LYS A N 1
ATOM 2385 C CA . LYS A 1 305 ? -21.304 8.506 7.699 1.00 88.88 305 LYS A CA 1
ATOM 2386 C C . LYS A 1 305 ? -22.492 9.041 6.890 1.00 88.88 305 LYS A C 1
ATOM 2388 O O . LYS A 1 305 ? -23.008 10.102 7.212 1.00 88.88 305 LYS A O 1
ATOM 2393 N N . ASN A 1 306 ? -22.912 8.333 5.840 1.00 85.62 306 ASN A N 1
ATOM 2394 C CA . ASN A 1 306 ? -24.005 8.751 4.953 1.00 85.62 306 ASN A CA 1
ATOM 2395 C C . ASN A 1 306 ? -24.971 7.579 4.720 1.00 85.62 306 ASN A C 1
ATOM 2397 O O . ASN A 1 306 ? -24.920 6.950 3.657 1.00 85.62 306 ASN A O 1
ATOM 2401 N N . PRO A 1 307 ? -25.810 7.237 5.714 1.00 82.31 307 PRO A N 1
ATOM 2402 C CA . PRO A 1 307 ? -26.761 6.145 5.576 1.00 82.31 307 PRO A CA 1
ATOM 2403 C C . PRO A 1 307 ? -27.726 6.430 4.417 1.00 82.31 307 PRO A C 1
ATOM 2405 O O . PRO A 1 307 ? -28.330 7.500 4.341 1.00 82.31 307 PRO A O 1
ATOM 2408 N N . THR A 1 308 ? -27.847 5.484 3.486 1.00 84.25 308 THR A N 1
ATOM 2409 C CA . THR A 1 308 ? -28.744 5.607 2.328 1.00 84.25 308 THR A CA 1
ATOM 2410 C C . THR A 1 308 ? -30.156 5.158 2.694 1.00 84.25 308 THR A C 1
ATOM 2412 O O . THR A 1 308 ? -30.347 4.161 3.388 1.00 84.25 308 THR A O 1
ATOM 2415 N N . GLU A 1 309 ? -31.164 5.877 2.207 1.00 73.88 309 GLU A N 1
ATOM 2416 C CA . GLU A 1 309 ? -32.567 5.546 2.454 1.00 73.88 309 GLU A CA 1
ATOM 2417 C C . GLU A 1 309 ? -32.906 4.145 1.903 1.00 73.88 309 GLU A C 1
ATOM 2419 O O . GLU A 1 309 ? -32.673 3.851 0.730 1.00 73.88 309 GLU A O 1
ATOM 2424 N N . GLY A 1 310 ? -33.424 3.261 2.763 1.00 68.81 310 GLY A N 1
ATOM 2425 C CA . GLY A 1 310 ? -33.763 1.871 2.422 1.00 68.81 310 GLY A CA 1
ATOM 2426 C C . GLY A 1 310 ? -32.721 0.812 2.807 1.00 68.81 310 GLY A C 1
ATOM 2427 O O . GLY A 1 310 ? -33.026 -0.375 2.713 1.00 68.81 310 GLY A O 1
ATOM 2428 N N . ALA A 1 311 ? -31.533 1.205 3.277 1.00 75.56 311 ALA A N 1
ATOM 2429 C CA . ALA A 1 311 ? -30.573 0.287 3.892 1.00 75.56 311 ALA A CA 1
ATOM 2430 C C . ALA A 1 311 ? -30.791 0.189 5.415 1.00 75.56 311 ALA A C 1
ATOM 2432 O O . ALA A 1 311 ? -31.220 1.146 6.061 1.00 75.56 311 ALA A O 1
ATOM 2433 N N . SER A 1 312 ? -30.529 -0.992 5.982 1.00 81.50 312 SER A N 1
ATOM 2434 C CA . SER A 1 312 ? -30.681 -1.246 7.417 1.00 81.50 312 SER A CA 1
ATOM 2435 C C . SER A 1 312 ? -29.398 -0.859 8.147 1.00 81.50 312 SER A C 1
ATOM 2437 O O . SER A 1 312 ? -28.372 -1.503 7.957 1.00 81.50 312 SER A O 1
ATOM 2439 N N . TYR A 1 313 ? -29.471 0.172 8.988 1.00 90.56 313 TYR A N 1
ATOM 2440 C CA . TYR A 1 313 ? -28.374 0.612 9.851 1.00 90.56 313 TYR A CA 1
ATOM 2441 C C . TYR A 1 313 ? -28.804 0.574 11.312 1.00 90.56 313 TYR A C 1
ATOM 2443 O O . TYR A 1 313 ? -29.978 0.770 11.634 1.00 90.56 313 TYR A O 1
ATOM 2451 N N . ILE A 1 314 ? -27.840 0.359 12.198 1.00 93.88 314 ILE A N 1
ATOM 2452 C CA . ILE A 1 314 ? -28.050 0.236 13.636 1.00 93.88 314 ILE A CA 1
ATOM 2453 C C . ILE A 1 314 ? -27.645 1.555 14.297 1.00 93.88 314 ILE A C 1
ATOM 2455 O O . ILE A 1 314 ? -26.545 2.050 14.071 1.00 93.88 314 ILE A O 1
ATOM 2459 N N . ARG A 1 315 ? -28.524 2.148 15.111 1.00 95.31 315 ARG A N 1
ATOM 2460 C CA . ARG A 1 315 ? -28.150 3.297 15.953 1.00 95.31 315 ARG A CA 1
ATOM 2461 C C . ARG A 1 315 ? -27.411 2.799 17.189 1.00 95.31 315 ARG A C 1
ATOM 2463 O O . ARG A 1 315 ? -27.923 1.912 17.873 1.00 95.31 315 ARG A O 1
ATOM 2470 N N . ALA A 1 316 ? -26.266 3.397 17.498 1.00 96.94 316 ALA A N 1
ATOM 2471 C CA . ALA A 1 316 ? -25.485 3.068 18.686 1.00 96.94 316 ALA A CA 1
ATOM 2472 C C . ALA A 1 316 ? -24.875 4.319 19.329 1.00 96.94 316 ALA A C 1
ATOM 2474 O O . ALA A 1 316 ? -24.438 5.231 18.626 1.00 96.94 316 ALA A O 1
ATOM 2475 N N . ASN A 1 317 ? -24.819 4.319 20.660 1.00 97.12 317 ASN A N 1
ATOM 2476 C CA . ASN A 1 317 ? -23.959 5.189 21.454 1.00 97.12 317 ASN A CA 1
ATOM 2477 C C . ASN A 1 317 ? -22.608 4.499 21.654 1.00 97.12 317 ASN A C 1
ATOM 2479 O O . ASN A 1 317 ? -22.569 3.314 21.999 1.00 97.12 317 ASN A O 1
ATOM 2483 N N . THR A 1 318 ? -21.514 5.236 21.498 1.00 97.00 318 THR A N 1
ATOM 2484 C CA . THR A 1 318 ? -20.164 4.719 21.753 1.00 97.00 318 THR A CA 1
ATOM 2485 C C . THR A 1 318 ? -19.597 5.248 23.062 1.00 97.00 318 THR A C 1
ATOM 2487 O O . THR A 1 318 ? -19.648 6.448 23.303 1.00 97.00 318 THR A O 1
ATOM 2490 N N . TRP A 1 319 ? -18.972 4.387 23.859 1.00 96.62 319 TRP A N 1
ATOM 2491 C CA . TRP A 1 319 ? -18.370 4.730 25.150 1.00 96.62 319 TRP A CA 1
ATOM 2492 C C . TRP A 1 319 ? -16.927 4.245 25.228 1.00 96.62 319 TRP A C 1
ATOM 2494 O O . TRP A 1 319 ? -16.599 3.205 24.668 1.00 96.62 319 TRP A O 1
ATOM 2504 N N . ILE A 1 320 ? -16.061 4.943 25.964 1.00 95.19 320 ILE A N 1
ATOM 2505 C CA . ILE A 1 320 ? -14.724 4.406 26.277 1.00 95.19 320 ILE A CA 1
ATOM 2506 C C . ILE A 1 320 ? -14.848 3.159 27.164 1.00 95.19 320 ILE A C 1
ATOM 2508 O O . ILE A 1 320 ? -14.209 2.132 26.908 1.00 95.19 320 ILE A O 1
ATOM 2512 N N . ASP A 1 321 ? -15.724 3.245 28.162 1.00 94.38 321 ASP A N 1
ATOM 2513 C CA . ASP A 1 321 ? -16.126 2.145 29.028 1.00 94.38 321 ASP A CA 1
ATOM 2514 C C . ASP A 1 321 ? -17.662 2.129 29.144 1.00 94.38 321 ASP A C 1
ATOM 2516 O O . ASP A 1 321 ? -18.237 2.979 29.826 1.00 94.38 321 ASP A O 1
ATOM 2520 N N . PRO A 1 322 ? -18.360 1.202 28.463 1.00 94.44 322 PRO A N 1
ATOM 2521 C CA . PRO A 1 322 ? -19.815 1.086 28.570 1.00 94.44 322 PRO A CA 1
ATOM 2522 C C . PRO A 1 322 ? -20.320 0.722 29.976 1.00 94.44 322 PRO A C 1
ATOM 2524 O O . PRO A 1 322 ? -21.506 0.904 30.251 1.00 94.44 322 PRO A O 1
ATOM 2527 N N . THR A 1 323 ? -19.457 0.207 30.859 1.00 91.75 323 THR A N 1
ATOM 2528 C CA . THR A 1 323 ? -19.821 -0.162 32.238 1.00 91.75 323 THR A CA 1
ATOM 2529 C C . THR A 1 323 ? -19.760 1.029 33.201 1.00 91.75 323 THR A C 1
ATOM 2531 O O . THR A 1 323 ? -20.456 1.029 34.218 1.00 91.75 323 THR A O 1
ATOM 2534 N N . ASP A 1 324 ? -19.012 2.080 32.842 1.00 93.31 324 ASP A N 1
ATOM 2535 C CA . ASP A 1 324 ? -18.969 3.372 33.530 1.00 93.31 324 ASP A CA 1
ATOM 2536 C C . ASP A 1 324 ? -19.120 4.526 32.528 1.00 93.31 324 ASP A C 1
ATOM 2538 O O . ASP A 1 324 ? -18.157 5.146 32.080 1.00 93.31 324 ASP A O 1
ATOM 2542 N N . THR A 1 325 ? -20.367 4.882 32.218 1.00 90.38 325 THR A N 1
ATOM 2543 C CA . THR A 1 325 ? -20.680 5.962 31.267 1.00 90.38 325 THR A CA 1
ATOM 2544 C C . THR A 1 325 ? -20.293 7.362 31.761 1.00 90.38 325 THR A C 1
ATOM 2546 O O . THR A 1 325 ? -20.467 8.338 31.030 1.00 90.38 325 THR A O 1
ATOM 2549 N N . SER A 1 326 ? -19.826 7.506 33.009 1.00 91.56 326 SER A N 1
ATOM 2550 C CA . SER A 1 326 ? -19.266 8.770 33.499 1.00 91.56 326 SER A CA 1
ATOM 2551 C C . SER A 1 326 ? -17.799 8.950 33.095 1.00 91.56 326 SER A C 1
ATOM 2553 O O . SER A 1 326 ? -17.311 10.080 33.025 1.00 91.56 326 SER A O 1
ATOM 2555 N N . TYR A 1 327 ? -17.116 7.853 32.764 1.00 90.06 327 TYR A N 1
ATOM 2556 C CA . TYR A 1 327 ? -15.729 7.836 32.332 1.00 90.06 327 TYR A CA 1
ATOM 2557 C C . TYR A 1 327 ? -15.600 8.319 30.879 1.00 90.06 327 TYR A C 1
ATOM 2559 O O . TYR A 1 327 ? -16.100 7.682 29.953 1.00 90.06 327 TYR A O 1
ATOM 2567 N N . TYR A 1 328 ? -14.933 9.465 30.676 1.00 89.75 328 TYR A N 1
ATOM 2568 C CA . TYR A 1 328 ? -14.806 10.141 29.371 1.00 89.75 328 TYR A CA 1
ATOM 2569 C C . TYR A 1 328 ? -16.149 10.369 28.655 1.00 89.75 328 TYR A C 1
ATOM 2571 O O . TYR A 1 328 ? -16.272 10.193 27.439 1.00 89.75 328 TYR A O 1
ATOM 2579 N N . SER A 1 329 ? -17.184 10.750 29.408 1.00 90.44 329 SER A N 1
ATOM 2580 C CA . SER A 1 329 ? -18.535 10.975 28.874 1.00 90.44 329 SER A CA 1
ATOM 2581 C C . SER A 1 329 ? -18.588 11.978 27.708 1.00 90.44 329 SER A C 1
ATOM 2583 O O . SER A 1 329 ? -19.442 11.870 26.834 1.00 90.44 329 SER A O 1
ATOM 2585 N N . GLU A 1 330 ? -17.653 12.925 27.656 1.00 90.12 330 GLU A N 1
ATOM 2586 C CA . GLU A 1 330 ? -17.493 13.933 26.607 1.00 90.12 330 GLU A CA 1
ATOM 2587 C C . GLU A 1 330 ? -17.010 13.372 25.262 1.00 90.12 330 GLU A C 1
ATOM 2589 O O . GLU A 1 330 ? -17.177 14.029 24.236 1.00 90.12 330 GLU A O 1
ATOM 2594 N N . LEU A 1 331 ? -16.422 12.172 25.261 1.00 92.31 331 LEU A N 1
ATOM 2595 C CA . LEU A 1 331 ? -15.999 11.461 24.051 1.00 92.31 331 LEU A CA 1
ATOM 2596 C C . LEU A 1 331 ? -17.103 10.546 23.501 1.00 92.31 331 LEU A C 1
ATOM 2598 O O . LEU A 1 331 ? -16.930 9.947 22.440 1.00 92.31 331 LEU A O 1
ATOM 2602 N N . SER A 1 332 ? -18.228 10.428 24.212 1.00 93.44 332 SER A N 1
ATOM 2603 C CA . SER A 1 332 ? -19.381 9.647 23.779 1.00 93.44 332 SER A CA 1
ATOM 2604 C C . SER A 1 332 ? -20.210 10.402 22.746 1.00 93.44 332 SER A C 1
ATOM 2606 O O . SER A 1 332 ? -20.467 11.601 22.873 1.00 93.44 332 SER A O 1
ATOM 2608 N N . TYR A 1 333 ? -20.656 9.687 21.719 1.00 94.44 333 TYR A N 1
ATOM 2609 C CA . TYR A 1 333 ? -21.568 10.203 20.709 1.00 94.44 333 TYR A CA 1
ATOM 2610 C C . TYR A 1 333 ? -22.436 9.082 20.143 1.00 94.44 333 TYR A C 1
ATOM 2612 O O . TYR A 1 333 ? -22.141 7.893 20.280 1.00 94.44 333 TYR A O 1
ATOM 2620 N N . GLU A 1 334 ? -23.532 9.487 19.508 1.00 95.38 334 GLU A N 1
ATOM 2621 C CA . GLU A 1 334 ? -24.449 8.589 18.821 1.00 95.38 334 GLU A CA 1
ATOM 2622 C C . GLU A 1 334 ? -24.203 8.645 17.309 1.00 95.38 334 GLU A C 1
ATOM 2624 O O . GLU A 1 334 ? -24.114 9.733 16.731 1.00 95.38 334 GLU A O 1
ATOM 2629 N N . ALA A 1 335 ? -24.135 7.484 16.656 1.00 95.19 335 ALA A N 1
ATOM 2630 C CA . ALA A 1 335 ? -24.014 7.385 15.205 1.00 95.19 335 ALA A CA 1
ATOM 2631 C C . ALA A 1 335 ? -24.743 6.152 14.641 1.00 95.19 335 ALA A C 1
ATOM 2633 O O . ALA A 1 335 ? -25.306 5.330 15.372 1.00 95.19 335 ALA A O 1
ATOM 2634 N N . TYR A 1 336 ? -24.752 6.047 13.310 1.00 95.62 336 TYR A N 1
ATOM 2635 C CA . TYR A 1 336 ? -25.239 4.873 12.591 1.00 95.62 336 TYR A CA 1
ATOM 2636 C C . TYR A 1 336 ? -24.083 3.924 12.301 1.00 95.62 336 TYR A C 1
ATOM 2638 O O . TYR A 1 336 ? -23.028 4.346 11.830 1.00 95.62 336 TYR A O 1
ATOM 2646 N N . PHE A 1 337 ? -24.312 2.640 12.532 1.00 96.25 337 PHE A N 1
ATOM 2647 C CA . PHE A 1 337 ? -23.343 1.575 12.356 1.00 96.25 337 PHE A CA 1
ATOM 2648 C C . PHE A 1 337 ? -23.902 0.458 11.481 1.00 96.25 337 PHE A C 1
ATOM 2650 O O . PHE A 1 337 ? -25.113 0.228 11.411 1.00 96.25 337 PHE A O 1
ATOM 2657 N N . GLU A 1 338 ? -22.992 -0.259 10.841 1.00 95.06 338 GLU A N 1
ATOM 2658 C CA . GLU A 1 338 ? -23.223 -1.597 10.312 1.00 95.06 338 GLU A CA 1
ATOM 2659 C C . GLU A 1 338 ? -22.474 -2.611 11.183 1.00 95.06 338 GLU A C 1
ATOM 2661 O O . GLU A 1 338 ? -21.374 -2.329 11.670 1.00 95.06 338 GLU A O 1
ATOM 2666 N N . GLN A 1 339 ? -23.080 -3.775 11.400 1.00 95.88 339 GLN A N 1
ATOM 2667 C CA . GLN A 1 339 ? -22.418 -4.899 12.050 1.00 95.88 339 GLN A CA 1
ATOM 2668 C C . GLN A 1 339 ? -21.566 -5.631 11.014 1.00 95.88 339 GLN A C 1
ATOM 2670 O O . GLN A 1 339 ? -22.053 -5.938 9.929 1.00 95.88 339 GLN A O 1
ATOM 2675 N N . LEU A 1 340 ? -20.302 -5.878 11.345 1.00 95.88 340 LEU A N 1
ATOM 2676 C CA . LEU A 1 340 ? -19.368 -6.613 10.502 1.00 95.88 340 LEU A CA 1
ATOM 2677 C C . LEU A 1 340 ? -19.530 -8.119 10.716 1.00 95.88 340 LEU A C 1
ATOM 2679 O O . LEU A 1 340 ? -19.746 -8.573 11.844 1.00 95.88 340 LEU A O 1
ATOM 2683 N N . GLU A 1 341 ? -19.373 -8.902 9.653 1.00 94.50 341 GLU A N 1
ATOM 2684 C CA . GLU A 1 341 ? -19.499 -10.357 9.713 1.00 94.50 341 GLU A CA 1
ATOM 2685 C C . GLU A 1 341 ? -18.163 -11.031 10.068 1.00 94.50 341 GLU A C 1
ATOM 2687 O O . GLU A 1 341 ? -17.130 -10.847 9.414 1.00 94.50 341 GLU A O 1
ATOM 2692 N N . ARG A 1 342 ? -18.165 -11.853 11.124 1.00 93.06 342 ARG A N 1
ATOM 2693 C CA . ARG A 1 342 ? -16.974 -12.595 11.560 1.00 93.06 342 ARG A CA 1
ATOM 2694 C C . ARG A 1 342 ? -16.580 -13.639 10.515 1.00 93.06 342 ARG A C 1
ATOM 2696 O O . ARG A 1 342 ? -17.379 -14.486 10.138 1.00 93.06 342 ARG A O 1
ATOM 2703 N N . GLY A 1 343 ? -15.313 -13.636 10.119 1.00 87.62 343 GLY A N 1
ATOM 2704 C CA . GLY A 1 343 ? -14.751 -14.516 9.094 1.00 87.62 343 GLY A CA 1
ATOM 2705 C C . GLY A 1 343 ? -14.812 -13.941 7.677 1.00 87.62 343 GLY A C 1
ATOM 2706 O O . GLY A 1 343 ? -14.014 -14.368 6.845 1.00 87.62 343 GLY A O 1
ATOM 2707 N N . GLU A 1 344 ? -15.679 -12.955 7.425 1.00 89.81 344 GLU A N 1
ATOM 2708 C CA . GLU A 1 344 ? -15.744 -12.231 6.149 1.00 89.81 344 GLU A CA 1
ATOM 2709 C C . GLU A 1 344 ? -15.107 -10.842 6.272 1.00 89.81 344 GLU A C 1
ATOM 2711 O O . GLU A 1 344 ? -14.099 -10.558 5.623 1.00 89.81 344 GLU A O 1
ATOM 2716 N N . ASP A 1 345 ? -15.634 -10.005 7.165 1.00 91.62 345 ASP A N 1
ATOM 2717 C CA . ASP A 1 345 ? -15.187 -8.625 7.362 1.00 91.62 345 ASP A CA 1
ATOM 2718 C C . ASP A 1 345 ? -14.065 -8.496 8.395 1.00 91.62 345 ASP A C 1
ATOM 2720 O O . ASP A 1 345 ? -13.240 -7.579 8.314 1.00 91.62 345 ASP A O 1
ATOM 2724 N N . TYR A 1 346 ? -14.022 -9.394 9.382 1.00 95.25 346 TYR A N 1
ATOM 2725 C CA . TYR A 1 346 ? -12.981 -9.404 10.409 1.00 95.25 346 TYR A CA 1
ATOM 2726 C C . TYR A 1 346 ? -12.661 -10.804 10.932 1.00 95.25 346 TYR A C 1
ATOM 2728 O O . TYR A 1 346 ? -13.482 -11.717 10.909 1.00 95.25 346 TYR A O 1
ATOM 2736 N N . ILE A 1 347 ? -11.455 -10.961 11.467 1.00 92.81 347 ILE A N 1
ATOM 2737 C CA . ILE A 1 347 ? -10.989 -12.151 12.174 1.00 92.81 347 ILE A CA 1
ATOM 2738 C C . ILE A 1 347 ? -10.677 -11.742 13.611 1.00 92.81 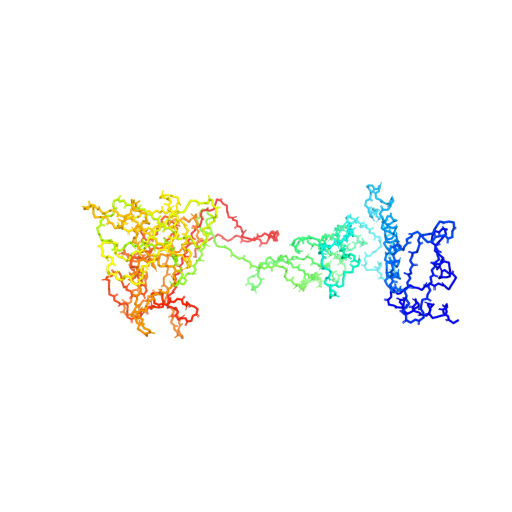347 ILE A C 1
ATOM 2740 O O . ILE A 1 347 ? -9.932 -10.794 13.842 1.00 92.81 347 ILE A O 1
ATOM 2744 N N . PHE A 1 348 ? -11.230 -12.474 14.575 1.00 93.62 348 PHE A N 1
ATOM 2745 C CA . PHE A 1 348 ? -10.852 -12.353 15.980 1.00 93.62 348 PHE A CA 1
ATOM 2746 C C . PHE A 1 348 ? -9.704 -13.317 16.297 1.00 93.62 348 PHE A C 1
ATOM 2748 O O . PHE A 1 348 ? -9.805 -14.511 15.997 1.00 93.62 348 PHE A O 1
ATOM 2755 N N . ASN A 1 349 ? -8.629 -12.795 16.884 1.00 88.94 349 ASN A N 1
ATOM 2756 C CA . ASN A 1 349 ? -7.405 -13.518 17.200 1.00 88.94 349 ASN A CA 1
ATOM 2757 C C . ASN A 1 349 ? -7.088 -13.410 18.709 1.00 88.94 349 ASN A C 1
ATOM 2759 O O . ASN A 1 349 ? -7.059 -12.302 19.255 1.00 88.94 349 ASN A O 1
ATOM 2763 N N . PRO A 1 350 ? -6.774 -14.530 19.383 1.00 77.00 350 PRO A N 1
ATOM 2764 C CA . PRO A 1 350 ? -6.279 -14.505 20.759 1.00 77.00 350 PRO A CA 1
ATOM 2765 C C . PRO A 1 350 ? -4.921 -13.765 20.893 1.00 77.00 350 PRO A C 1
ATOM 2767 O O . PRO A 1 350 ? -4.111 -13.814 19.959 1.00 77.00 350 PRO A O 1
ATOM 2770 N N . PRO A 1 351 ? -4.621 -13.090 22.027 1.00 73.31 351 PRO A N 1
ATOM 2771 C CA . PRO A 1 351 ? -5.421 -13.071 23.248 1.00 73.31 351 PRO A CA 1
ATOM 2772 C C . PRO A 1 351 ? -6.698 -12.237 23.129 1.00 73.31 351 PRO A C 1
ATOM 2774 O O . PRO A 1 351 ? -7.723 -12.796 23.457 1.00 73.31 351 PRO A O 1
ATOM 2777 N N . ASN A 1 352 ? -6.695 -11.010 22.584 1.00 93.81 352 ASN A N 1
ATOM 2778 C CA . ASN A 1 352 ? -7.913 -10.180 22.465 1.00 93.81 352 ASN A CA 1
ATOM 2779 C C . ASN A 1 352 ? -7.816 -9.085 21.378 1.00 93.81 352 ASN A C 1
ATOM 2781 O O . ASN A 1 352 ? -7.967 -7.891 21.661 1.00 93.81 352 ASN A O 1
ATOM 2785 N N . TRP A 1 353 ? -7.515 -9.444 20.128 1.00 94.25 353 TRP A N 1
ATOM 2786 C CA . TRP A 1 353 ? -7.380 -8.460 19.044 1.00 94.25 353 TRP A CA 1
ATOM 2787 C C . TRP A 1 353 ? -8.110 -8.870 17.765 1.00 94.25 353 TRP A C 1
ATOM 2789 O O . TRP A 1 353 ? -8.389 -10.044 17.520 1.00 94.25 353 TRP A O 1
ATOM 2799 N N . ILE A 1 354 ? -8.437 -7.881 16.938 1.00 95.50 354 ILE A N 1
ATOM 2800 C CA . ILE A 1 354 ? -9.158 -8.057 15.678 1.00 95.50 354 ILE A CA 1
ATOM 2801 C C . ILE A 1 354 ? -8.284 -7.661 14.484 1.00 95.50 354 ILE A C 1
ATOM 2803 O O . ILE A 1 354 ? -7.587 -6.646 14.508 1.00 95.50 354 ILE A O 1
ATOM 2807 N N . GLU A 1 355 ? -8.336 -8.475 13.431 1.00 93.69 355 GLU A N 1
ATOM 2808 C CA . GLU A 1 355 ? -7.827 -8.180 12.088 1.00 93.69 355 GLU A CA 1
ATOM 2809 C C . GLU A 1 355 ? -9.020 -7.879 11.186 1.00 93.69 355 GLU A C 1
ATOM 2811 O O . GLU A 1 355 ? -9.846 -8.754 10.939 1.00 93.69 355 GLU A O 1
ATOM 2816 N N . LEU A 1 356 ? -9.096 -6.672 10.641 1.00 95.00 356 LEU A N 1
ATOM 2817 C CA . LEU A 1 356 ? -10.107 -6.335 9.643 1.00 95.00 356 LEU A CA 1
ATOM 2818 C C . LEU A 1 356 ? -9.657 -6.791 8.250 1.00 95.00 356 LEU A C 1
ATOM 2820 O O . LEU A 1 356 ? -8.481 -6.673 7.891 1.00 95.00 356 LEU A O 1
ATOM 2824 N N . ALA A 1 357 ? -10.587 -7.262 7.423 1.00 91.62 357 ALA A N 1
ATOM 2825 C CA . ALA A 1 357 ? -10.321 -7.580 6.019 1.00 91.62 357 ALA A CA 1
ATOM 2826 C C . ALA A 1 357 ? -9.908 -6.324 5.231 1.00 91.62 357 ALA A C 1
ATOM 2828 O O . ALA A 1 357 ? -9.008 -6.363 4.388 1.00 91.62 357 ALA A O 1
ATOM 2829 N N . HIS A 1 358 ? -10.510 -5.183 5.575 1.00 90.69 358 HIS A N 1
ATOM 2830 C CA . HIS A 1 358 ? -10.239 -3.878 4.983 1.00 90.69 358 HIS A CA 1
ATOM 2831 C C . HIS A 1 358 ? -9.991 -2.822 6.064 1.00 90.69 358 HIS A C 1
ATOM 2833 O O . HIS A 1 358 ? -10.591 -2.863 7.133 1.00 90.69 358 HIS A O 1
ATOM 2839 N N . GLN A 1 359 ? -9.121 -1.851 5.772 1.00 92.62 359 GLN A N 1
ATOM 2840 C CA . GLN A 1 359 ? -8.864 -0.732 6.684 1.00 92.62 359 GLN A CA 1
ATOM 2841 C C . GLN A 1 359 ? -10.146 0.084 6.941 1.00 92.62 359 GLN A C 1
ATOM 2843 O O . GLN A 1 359 ? -10.883 0.397 6.002 1.00 92.62 359 GLN A O 1
ATOM 2848 N N . VAL A 1 360 ? -10.390 0.484 8.191 1.00 94.44 360 VAL A N 1
ATOM 2849 C CA . VAL A 1 360 ? -11.473 1.427 8.540 1.00 94.44 360 VAL A CA 1
ATOM 2850 C C . VAL A 1 360 ? -11.141 2.796 7.967 1.00 94.44 360 VAL A C 1
ATOM 2852 O O . VAL A 1 360 ? -9.985 3.199 8.043 1.00 94.44 360 VAL A O 1
ATOM 2855 N N . GLY A 1 361 ? -12.109 3.542 7.427 1.00 92.25 361 GLY A N 1
ATOM 2856 C CA . GLY A 1 361 ? -11.891 4.906 6.935 1.00 92.25 361 GLY A CA 1
ATOM 2857 C C . GLY A 1 361 ? -11.284 5.848 7.983 1.00 92.25 361 GLY A C 1
ATOM 2858 O O . GLY A 1 361 ? -11.457 5.667 9.187 1.00 92.25 361 GLY A O 1
ATOM 2859 N N . GLU A 1 362 ? -10.538 6.865 7.532 1.00 89.50 362 GLU A N 1
ATOM 2860 C CA . GLU A 1 362 ? -9.879 7.808 8.453 1.00 89.50 362 GLU A CA 1
ATOM 2861 C C . GLU A 1 362 ? -10.900 8.511 9.350 1.00 89.50 362 GLU A C 1
ATOM 2863 O O . GLU A 1 362 ? -10.706 8.568 10.561 1.00 89.50 362 GLU A O 1
ATOM 2868 N N . ALA A 1 363 ? -12.011 8.954 8.756 1.00 90.88 363 ALA A N 1
ATOM 2869 C CA . ALA A 1 363 ? -13.106 9.624 9.441 1.00 90.88 363 ALA A CA 1
ATOM 2870 C C . ALA A 1 363 ? -14.296 8.687 9.729 1.00 90.88 363 ALA A C 1
ATOM 2872 O O . ALA A 1 363 ? -15.442 9.053 9.489 1.00 90.88 363 ALA A O 1
ATOM 2873 N N . GLN A 1 364 ? -14.028 7.438 10.114 1.00 93.75 364 GLN A N 1
ATOM 2874 C CA . GLN A 1 364 ? -15.050 6.461 10.503 1.00 93.75 364 GLN A CA 1
ATOM 2875 C C . GLN A 1 364 ? -14.701 5.842 11.847 1.00 93.75 364 GLN A C 1
ATOM 2877 O O . GLN A 1 364 ? -13.542 5.481 12.070 1.00 93.75 364 GLN A O 1
ATOM 2882 N N . ALA A 1 365 ? -15.699 5.684 12.705 1.00 96.31 365 ALA A N 1
ATOM 2883 C CA . ALA A 1 365 ? -15.538 4.987 13.966 1.00 96.31 365 ALA A CA 1
ATOM 2884 C C . ALA A 1 365 ? -15.530 3.461 13.812 1.00 96.31 365 ALA A C 1
ATOM 2886 O O . ALA A 1 365 ? -16.144 2.895 12.900 1.00 96.31 365 ALA A O 1
ATOM 2887 N N . LEU A 1 366 ? -14.868 2.808 14.763 1.00 97.75 366 LEU A N 1
ATOM 2888 C CA . LEU A 1 366 ? -14.948 1.372 15.004 1.00 97.75 366 LEU A CA 1
ATOM 2889 C C . LEU A 1 366 ? -15.346 1.164 16.463 1.00 97.75 366 LEU A C 1
ATOM 2891 O O . LEU A 1 366 ? -14.717 1.733 17.359 1.00 97.75 366 LEU A O 1
ATOM 2895 N N . ALA A 1 367 ? -16.367 0.351 16.695 1.00 97.94 367 ALA A N 1
ATOM 2896 C CA . ALA A 1 367 ? -16.861 0.030 18.024 1.00 97.94 367 ALA A CA 1
ATOM 2897 C C . ALA A 1 367 ? -17.107 -1.475 18.148 1.00 97.94 367 ALA A C 1
ATOM 2899 O O . ALA A 1 367 ? -17.255 -2.171 17.143 1.00 97.94 367 ALA A O 1
ATOM 2900 N N . VAL A 1 368 ? -17.124 -1.984 19.373 1.00 97.94 368 VAL A N 1
ATOM 2901 C CA . VAL A 1 368 ? -17.314 -3.408 19.653 1.00 97.94 368 VAL A CA 1
ATOM 2902 C C . VAL A 1 368 ? -18.290 -3.619 20.798 1.00 97.94 368 VAL A C 1
ATOM 2904 O O . VAL A 1 368 ? -18.421 -2.781 21.691 1.00 97.94 368 VAL A O 1
ATOM 2907 N N . TYR A 1 369 ? -18.944 -4.768 20.764 1.00 97.81 369 TYR A N 1
ATOM 2908 C CA . TYR A 1 369 ? -19.495 -5.434 21.933 1.00 97.81 369 TYR A CA 1
ATOM 2909 C C . TYR A 1 369 ? -18.671 -6.697 22.162 1.00 97.81 369 TYR A C 1
ATOM 2911 O O . TYR A 1 369 ? -18.315 -7.376 21.197 1.00 97.81 369 TYR A O 1
ATOM 2919 N N . TYR A 1 370 ? -18.366 -7.026 23.412 1.00 96.94 370 TYR A N 1
ATOM 2920 C CA . TYR A 1 370 ? -17.759 -8.313 23.723 1.00 96.94 370 TYR A CA 1
ATOM 2921 C C . TYR A 1 370 ? -18.176 -8.843 25.087 1.00 96.94 370 TYR A C 1
ATOM 2923 O O . TYR A 1 370 ? -18.610 -8.092 25.966 1.00 96.94 370 TYR A O 1
ATOM 2931 N N . LYS A 1 371 ? -17.987 -10.151 25.257 1.00 95.88 371 LYS A N 1
ATOM 2932 C CA . LYS A 1 371 ? -18.169 -10.870 26.511 1.00 95.88 371 LYS A CA 1
ATOM 2933 C C . LYS A 1 371 ? -16.891 -11.601 26.892 1.00 95.88 371 LYS A C 1
ATOM 2935 O O . LYS A 1 371 ? -16.322 -12.315 26.065 1.00 95.88 371 LYS A O 1
ATOM 2940 N N . THR A 1 372 ? -16.456 -11.439 28.134 1.00 95.31 372 THR A N 1
ATOM 2941 C CA . THR A 1 372 ? -15.278 -12.132 28.669 1.00 95.31 372 THR A CA 1
ATOM 2942 C C . THR A 1 372 ? -15.627 -13.508 29.240 1.00 95.31 372 THR A C 1
ATOM 2944 O O . THR A 1 372 ? -16.805 -13.838 29.421 1.00 95.31 372 THR A O 1
ATOM 2947 N N . GLU A 1 373 ? -14.616 -14.326 29.536 1.00 93.94 373 GLU A N 1
ATOM 2948 C CA . GLU A 1 373 ? -14.779 -15.657 30.139 1.00 93.94 373 GLU A CA 1
ATOM 2949 C C . GLU A 1 373 ? -15.534 -15.612 31.485 1.00 93.94 373 GLU A C 1
ATOM 2951 O O . GLU A 1 373 ? -16.401 -16.455 31.734 1.00 93.94 373 GLU A O 1
ATOM 2956 N N . SER A 1 374 ? -15.300 -14.594 32.323 1.00 94.19 374 SER A N 1
ATOM 2957 C CA . SER A 1 374 ? -16.040 -14.349 33.575 1.00 94.19 374 SER A CA 1
ATOM 2958 C C . SER A 1 374 ? -17.497 -13.938 33.363 1.00 94.19 374 SER A C 1
ATOM 2960 O O . SER A 1 374 ? -18.282 -13.921 34.316 1.00 94.19 374 SER A O 1
ATOM 2962 N N . GLY A 1 375 ? -17.880 -13.637 32.122 1.00 93.12 375 GLY A N 1
ATOM 2963 C CA . GLY A 1 375 ? -19.216 -13.202 31.744 1.00 93.12 375 GLY A CA 1
ATOM 2964 C C . GLY A 1 375 ? -19.433 -11.695 31.839 1.00 93.12 375 GLY A C 1
ATOM 2965 O O . GLY A 1 375 ? -20.587 -11.272 31.769 1.00 93.12 375 GLY A O 1
ATOM 2966 N N . THR A 1 376 ? -18.369 -10.898 31.983 1.00 93.50 376 THR A N 1
ATOM 2967 C CA . THR A 1 376 ? -18.453 -9.433 31.915 1.00 93.50 376 THR A CA 1
ATOM 2968 C C . THR A 1 376 ? -18.806 -9.014 30.491 1.00 93.50 376 THR A C 1
ATOM 2970 O O . THR A 1 376 ? -18.174 -9.464 29.538 1.00 93.50 376 THR A O 1
ATOM 2973 N N . GLU A 1 377 ? -19.827 -8.169 30.344 1.00 95.38 377 GLU A N 1
ATOM 2974 C CA . GLU A 1 377 ? -20.281 -7.658 29.048 1.00 95.38 377 GLU A CA 1
ATOM 2975 C C . GLU A 1 377 ? -19.855 -6.200 28.880 1.00 95.38 377 GLU A C 1
ATOM 2977 O O . GLU A 1 377 ? -20.162 -5.342 29.709 1.00 95.38 377 GLU A O 1
ATOM 2982 N N . MET A 1 378 ? -19.131 -5.926 27.798 1.00 95.38 378 MET A N 1
ATOM 2983 C CA . MET A 1 378 ? -18.585 -4.611 27.472 1.00 95.38 378 MET A CA 1
ATOM 2984 C C . MET A 1 378 ? -19.392 -3.993 26.338 1.00 95.38 378 MET A C 1
ATOM 2986 O O . MET A 1 378 ? -18.991 -3.980 25.173 1.00 95.38 378 MET A O 1
ATOM 2990 N N . GLY A 1 379 ? -20.571 -3.504 26.717 1.00 94.06 379 GLY A N 1
ATOM 2991 C CA . GLY A 1 379 ? -21.593 -2.967 25.829 1.00 94.06 379 GLY A CA 1
ATOM 2992 C C . GLY A 1 379 ? -22.927 -3.699 25.980 1.00 94.06 379 GLY A C 1
ATOM 2993 O O . GLY A 1 379 ? -23.091 -4.550 26.848 1.00 94.06 379 GLY A O 1
ATOM 2994 N N . ASP A 1 380 ? -23.876 -3.358 25.119 1.00 93.12 380 ASP A N 1
ATOM 2995 C CA . ASP A 1 380 ? -25.221 -3.916 25.067 1.00 93.12 380 ASP A CA 1
ATOM 2996 C C . ASP A 1 380 ? -25.767 -3.856 23.629 1.00 93.12 380 ASP A C 1
ATOM 2998 O O . ASP A 1 380 ? -25.905 -2.772 23.047 1.00 93.12 380 ASP A O 1
ATOM 3002 N N . THR A 1 381 ? -26.104 -5.025 23.077 1.00 92.12 381 THR A N 1
ATOM 3003 C CA . THR A 1 381 ? -26.723 -5.201 21.752 1.00 92.12 381 THR A CA 1
ATOM 3004 C C . THR A 1 381 ? -28.249 -5.385 21.808 1.00 92.12 381 THR A C 1
ATOM 3006 O O . THR A 1 381 ? -28.902 -5.491 20.769 1.00 92.12 381 THR A O 1
ATOM 3009 N N . ALA A 1 382 ? -28.855 -5.384 23.000 1.00 92.38 382 ALA A N 1
ATOM 3010 C CA . ALA A 1 382 ? -30.302 -5.481 23.202 1.00 92.38 382 ALA A CA 1
ATOM 3011 C C . ALA A 1 382 ? -31.002 -4.108 23.290 1.00 92.38 382 ALA A C 1
ATOM 3013 O O . ALA A 1 382 ? -32.205 -4.011 23.025 1.00 92.38 382 ALA A O 1
ATOM 3014 N N . SER A 1 383 ? -30.277 -3.047 23.658 1.00 93.12 383 SER A N 1
ATOM 3015 C CA . SER A 1 383 ? -30.802 -1.674 23.727 1.00 93.12 383 SER A CA 1
ATOM 3016 C C . SER A 1 383 ? -30.993 -1.014 22.355 1.00 93.12 383 SER A C 1
ATOM 3018 O O . SER A 1 383 ? -30.387 -1.394 21.364 1.00 93.12 383 SER A O 1
ATOM 3020 N N . SER A 1 384 ? -31.823 0.032 22.286 1.00 91.06 384 SER A N 1
ATOM 3021 C CA . SER A 1 384 ? -31.956 0.887 21.096 1.00 91.06 384 SER A CA 1
ATOM 3022 C C . SER A 1 384 ? -31.947 2.363 21.514 1.00 91.06 384 SER A C 1
ATOM 3024 O O . SER A 1 384 ? -32.964 2.836 22.034 1.00 91.06 384 SER A O 1
ATOM 3026 N N . PRO A 1 385 ? -30.867 3.125 21.261 1.00 94.38 385 PRO A N 1
ATOM 3027 C CA . PRO A 1 385 ? -29.639 2.733 20.552 1.00 94.38 385 PRO A CA 1
ATOM 3028 C C . PRO A 1 385 ? -28.801 1.690 21.316 1.00 94.38 385 PRO A C 1
ATOM 3030 O O . PRO A 1 385 ? -28.872 1.632 22.546 1.00 94.38 385 PRO A O 1
ATOM 3033 N N . LEU A 1 386 ? -28.000 0.894 20.595 1.00 97.38 386 LEU A N 1
ATOM 3034 C CA . LEU A 1 386 ? -27.016 -0.008 21.214 1.00 97.38 386 LEU A CA 1
ATOM 3035 C C . LEU A 1 386 ? -26.023 0.795 22.064 1.00 97.38 386 LEU A C 1
ATOM 3037 O O . LEU A 1 386 ? -25.809 1.981 21.807 1.00 97.38 386 LEU A O 1
ATOM 3041 N N . GLN A 1 387 ? -25.388 0.159 23.043 1.00 97.06 387 GLN A N 1
ATOM 3042 C CA . GLN A 1 387 ? -24.296 0.764 23.811 1.00 97.06 387 GLN A CA 1
ATOM 3043 C C . GLN A 1 387 ? -23.011 0.001 23.486 1.00 97.06 387 GLN A C 1
ATOM 3045 O O . GLN A 1 387 ? -22.902 -1.169 23.819 1.00 97.06 387 GLN A O 1
ATOM 3050 N N . LEU A 1 388 ? -22.047 0.614 22.807 1.00 97.81 388 LEU A N 1
ATOM 3051 C CA . LEU A 1 388 ? -20.854 -0.086 22.311 1.00 97.81 388 LEU A CA 1
ATOM 3052 C C . LEU A 1 388 ? -19.576 0.511 22.898 1.00 97.81 388 LEU A C 1
ATOM 3054 O O . LEU A 1 388 ? -19.506 1.717 23.139 1.00 97.81 388 LEU A O 1
ATOM 3058 N N . LYS A 1 389 ? -18.538 -0.309 23.078 1.00 97.62 389 LYS A N 1
ATOM 3059 C CA . LYS A 1 389 ? -17.196 0.170 23.422 1.00 97.62 389 LYS A CA 1
ATOM 3060 C C . LYS A 1 389 ? -16.524 0.758 22.182 1.00 97.62 389 LYS A C 1
ATOM 3062 O O . LYS A 1 389 ? -16.430 0.100 21.148 1.00 97.62 389 LYS A O 1
ATOM 3067 N N . LEU A 1 390 ? -16.024 1.982 22.274 1.00 97.44 390 LEU A N 1
ATOM 3068 C CA . LEU A 1 390 ? -15.284 2.649 21.211 1.00 97.44 390 LEU A CA 1
ATOM 3069 C C . LEU A 1 390 ? -13.865 2.076 21.107 1.00 97.44 390 LEU A C 1
ATOM 3071 O O . LEU A 1 390 ? -13.114 2.080 22.081 1.00 97.44 390 LEU A O 1
ATOM 3075 N N . ILE A 1 391 ? -13.478 1.641 19.907 1.00 96.56 391 ILE A N 1
ATOM 3076 C CA . ILE A 1 391 ? -12.123 1.159 19.596 1.00 96.56 391 ILE A CA 1
ATOM 3077 C C . ILE A 1 391 ? -11.339 2.185 18.776 1.00 96.56 391 ILE A C 1
ATOM 3079 O O . ILE A 1 391 ? -10.151 2.402 19.004 1.00 96.56 391 ILE A O 1
ATOM 3083 N N . LYS A 1 392 ? -12.007 2.860 17.840 1.00 95.56 392 LYS A N 1
ATOM 3084 C CA . LYS A 1 392 ? -11.431 3.937 17.029 1.00 95.56 392 LYS A CA 1
ATOM 3085 C C . LYS A 1 392 ? -12.452 5.072 16.916 1.00 95.56 392 LYS A C 1
ATOM 3087 O O . LYS A 1 392 ? -13.565 4.789 16.473 1.00 95.56 392 LYS A O 1
ATOM 3092 N N . PRO A 1 393 ? -12.106 6.328 17.252 1.00 94.38 393 PRO A N 1
ATOM 3093 C CA . PRO A 1 393 ? -12.989 7.466 17.030 1.00 94.38 393 PRO A CA 1
ATOM 3094 C C . PRO A 1 393 ? -13.145 7.755 15.534 1.00 94.38 393 PRO A C 1
ATOM 3096 O O . PRO A 1 393 ? -12.387 7.263 14.691 1.00 94.38 393 PRO A O 1
ATOM 3099 N N . ASP A 1 394 ? -14.122 8.586 15.199 1.00 91.69 394 ASP A N 1
ATOM 3100 C CA . ASP A 1 394 ? -14.371 9.060 13.840 1.00 91.69 394 ASP A CA 1
ATOM 3101 C C . ASP A 1 394 ? -13.413 10.178 13.397 1.00 91.69 394 ASP A C 1
ATOM 3103 O O . ASP A 1 394 ? -13.566 10.734 12.310 1.00 91.69 394 ASP A O 1
ATOM 3107 N N . ASP A 1 395 ? -12.405 10.490 14.210 1.00 85.50 395 ASP A N 1
ATOM 3108 C CA . ASP A 1 395 ? -11.306 11.367 13.856 1.00 85.50 395 ASP A CA 1
ATOM 3109 C C . ASP A 1 395 ? -9.958 10.625 13.855 1.00 85.50 395 ASP A C 1
ATOM 3111 O O . ASP A 1 395 ? -9.833 9.456 14.228 1.00 85.50 395 ASP A O 1
ATOM 3115 N N . ARG A 1 396 ? -8.934 11.304 13.334 1.00 76.44 396 ARG A N 1
ATOM 3116 C CA . ARG A 1 396 ? -7.569 10.772 13.211 1.00 76.44 396 ARG A CA 1
ATOM 3117 C C . ARG A 1 396 ? -6.664 11.225 14.362 1.00 76.44 396 ARG A C 1
ATOM 3119 O O . ARG A 1 396 ? -5.454 11.025 14.299 1.00 76.44 396 ARG A O 1
ATOM 3126 N N . LYS A 1 397 ? -7.174 11.943 15.358 1.00 84.25 397 LYS A N 1
ATOM 3127 C CA . LYS A 1 397 ? -6.304 12.651 16.295 1.00 84.25 397 LYS A CA 1
ATOM 3128 C C . LYS A 1 397 ? -5.826 11.689 17.389 1.00 84.25 397 LYS A C 1
ATOM 3130 O O . LYS A 1 397 ? -6.646 11.079 18.065 1.00 84.25 397 LYS A O 1
ATOM 3135 N N . PRO A 1 398 ? -4.510 11.636 17.665 1.00 85.06 398 PRO A N 1
ATOM 3136 C CA . PRO A 1 398 ? -3.973 10.937 18.827 1.00 85.06 398 PRO A CA 1
ATOM 3137 C C . PRO A 1 398 ? -4.393 11.567 20.147 1.00 85.06 398 PRO A C 1
ATOM 3139 O O . PRO A 1 398 ? -4.016 11.067 21.197 1.00 85.06 398 PRO A O 1
ATOM 3142 N N . TRP A 1 399 ? -5.082 12.706 20.115 1.00 87.75 399 TRP A N 1
ATOM 3143 C CA . TRP A 1 399 ? -5.360 13.539 21.268 1.00 87.75 399 TRP A CA 1
ATOM 3144 C C . TRP A 1 399 ? -6.779 14.085 21.232 1.00 87.75 399 TRP A C 1
ATOM 3146 O O . TRP A 1 399 ? -7.322 14.373 20.166 1.00 87.75 399 TRP A O 1
ATOM 3156 N N . HIS A 1 400 ? -7.313 14.341 22.417 1.00 88.62 400 HIS A N 1
ATOM 3157 C CA . HIS A 1 400 ? -8.512 15.139 22.622 1.00 88.62 400 HIS A CA 1
ATOM 3158 C C . HIS A 1 400 ? -8.207 16.316 23.550 1.00 88.62 400 HIS A C 1
ATOM 3160 O O . HIS A 1 400 ? -7.126 16.410 24.141 1.00 88.62 400 HIS A O 1
ATOM 3166 N N . TYR A 1 401 ? -9.151 17.245 23.617 1.00 86.88 401 TYR A N 1
ATOM 3167 C CA . TYR A 1 401 ? -9.074 18.420 24.469 1.00 86.88 401 TYR A CA 1
ATOM 3168 C C . TYR A 1 401 ? -9.924 18.182 25.715 1.00 86.88 401 TYR A C 1
ATOM 3170 O O . TYR A 1 401 ? -11.111 17.900 25.583 1.00 86.88 401 TYR A O 1
ATOM 3178 N N . ILE A 1 402 ? -9.322 18.296 26.900 1.00 86.31 402 ILE A N 1
ATOM 3179 C CA . ILE A 1 402 ? -10.059 18.259 28.182 1.00 86.31 402 ILE A CA 1
ATOM 3180 C C . ILE A 1 402 ? -10.549 19.652 28.603 1.00 86.31 402 ILE A C 1
ATOM 3182 O O . ILE A 1 402 ? -11.434 19.791 29.441 1.00 86.31 402 ILE A O 1
ATOM 3186 N N . ASP A 1 403 ? -9.966 20.686 28.002 1.00 84.50 403 ASP A N 1
ATOM 3187 C CA . ASP A 1 403 ? -10.371 22.086 28.063 1.00 84.50 403 ASP A CA 1
ATOM 3188 C C . ASP A 1 403 ? -9.949 22.773 26.750 1.00 84.50 403 ASP A C 1
ATOM 3190 O O . ASP A 1 403 ? -9.317 22.146 25.901 1.00 84.50 403 ASP A O 1
ATOM 3194 N N . ASP A 1 404 ? -10.247 24.062 26.574 1.00 84.06 404 ASP A N 1
ATOM 3195 C CA . ASP A 1 404 ? -9.958 24.810 25.336 1.00 84.06 404 ASP A CA 1
ATOM 3196 C C . ASP A 1 404 ? -8.469 24.819 24.907 1.00 84.06 404 ASP A C 1
ATOM 3198 O O . ASP A 1 404 ? -8.139 25.234 23.792 1.00 84.06 404 ASP A O 1
ATOM 3202 N N . THR A 1 405 ? -7.546 24.389 25.772 1.00 85.94 405 THR A N 1
ATOM 3203 C CA . THR A 1 405 ? -6.094 24.505 25.575 1.00 85.94 405 THR A CA 1
ATOM 3204 C C . THR A 1 405 ? -5.305 23.218 25.824 1.00 85.94 405 THR A C 1
ATOM 3206 O O . THR A 1 405 ? -4.260 23.018 25.196 1.00 85.94 405 THR A O 1
ATOM 3209 N N . THR A 1 406 ? -5.782 22.330 26.694 1.00 89.44 406 THR A N 1
ATOM 3210 C CA . THR A 1 406 ? -5.029 21.166 27.165 1.00 89.44 406 THR A CA 1
ATOM 3211 C C . THR A 1 406 ? -5.324 19.945 26.308 1.00 89.44 406 THR A C 1
ATOM 3213 O O . THR A 1 406 ? -6.428 19.401 26.325 1.00 89.44 406 THR A O 1
ATOM 3216 N N . ARG A 1 407 ? -4.302 19.488 25.574 1.00 87.56 407 ARG A N 1
ATOM 3217 C CA . ARG A 1 407 ? -4.337 18.254 24.780 1.00 87.56 407 ARG A CA 1
ATOM 3218 C C . ARG A 1 407 ? -3.829 17.084 25.607 1.00 87.56 407 ARG A C 1
ATOM 3220 O O . ARG A 1 407 ? -2.722 17.145 26.140 1.00 87.56 407 ARG A O 1
ATOM 3227 N N . VAL A 1 408 ? -4.594 16.004 25.631 1.00 88.12 408 VAL A N 1
ATOM 3228 C CA . VAL A 1 408 ? -4.201 14.720 26.224 1.00 88.12 408 VAL A CA 1
ATOM 3229 C C . VAL A 1 408 ? -4.397 13.610 25.200 1.00 88.12 408 VAL A C 1
ATOM 3231 O O . VAL A 1 408 ? -5.181 13.770 24.267 1.00 88.12 408 VAL A O 1
ATOM 3234 N N . VAL A 1 409 ? -3.674 12.499 25.342 1.00 88.50 409 VAL A N 1
ATOM 3235 C CA . VAL A 1 409 ? -3.778 11.364 24.412 1.00 88.50 409 VAL A CA 1
ATOM 3236 C C . VAL A 1 409 ? -5.196 10.786 24.456 1.00 88.50 409 VAL A C 1
ATOM 3238 O O . VAL A 1 409 ? -5.796 10.671 25.523 1.00 88.50 409 VAL A O 1
ATOM 3241 N N . HIS A 1 410 ? -5.761 10.465 23.295 1.00 91.69 410 HIS A N 1
ATOM 3242 C CA . HIS A 1 410 ? -7.068 9.827 23.210 1.00 91.69 410 HIS A CA 1
ATOM 3243 C C . HIS A 1 410 ? -6.976 8.405 23.790 1.00 91.69 410 HIS A C 1
ATOM 3245 O O . HIS A 1 410 ? -6.088 7.657 23.377 1.00 91.69 410 HIS A O 1
ATOM 3251 N N . PRO A 1 411 ? -7.872 7.995 24.706 1.00 91.31 411 PRO A N 1
ATOM 3252 C CA . PRO A 1 411 ? -7.743 6.725 25.431 1.00 91.31 411 PRO A CA 1
ATOM 3253 C C . PRO A 1 411 ? -7.746 5.493 24.517 1.00 91.31 411 PRO A C 1
ATOM 3255 O O . PRO A 1 411 ? -7.135 4.482 24.836 1.00 91.31 411 PRO A O 1
ATOM 3258 N N . THR A 1 412 ? -8.380 5.582 23.348 1.00 93.25 412 THR A N 1
ATOM 3259 C CA . THR A 1 412 ? -8.420 4.479 22.375 1.00 93.25 412 THR A CA 1
ATOM 3260 C C . THR A 1 412 ? -7.260 4.495 21.371 1.00 93.25 412 THR A C 1
ATOM 3262 O O . THR A 1 412 ? -7.192 3.640 20.494 1.00 93.25 412 THR A O 1
ATOM 3265 N N . TRP A 1 413 ? -6.359 5.482 21.425 1.00 90.50 413 TRP A N 1
ATOM 3266 C CA . TRP A 1 413 ? -5.296 5.628 20.422 1.00 90.50 413 TRP A CA 1
ATOM 3267 C C . TRP A 1 413 ? -4.296 4.461 20.438 1.00 90.50 413 TRP A C 1
ATOM 3269 O O . TRP A 1 413 ? -3.738 4.081 19.402 1.00 90.50 413 TRP A O 1
ATOM 3279 N N . GLU A 1 414 ? -4.087 3.877 21.616 1.00 89.62 414 GLU A N 1
ATOM 3280 C CA . GLU A 1 414 ? -3.200 2.729 21.823 1.00 89.62 414 GLU A CA 1
ATOM 3281 C C . GLU A 1 414 ? -3.817 1.403 21.364 1.00 89.62 414 GLU A C 1
ATOM 3283 O O . GLU A 1 414 ? -3.087 0.437 21.164 1.00 89.62 414 GLU A O 1
ATOM 3288 N N . TYR A 1 415 ? -5.133 1.361 21.130 1.00 93.88 415 TYR A N 1
ATOM 3289 C CA . TYR A 1 415 ? -5.814 0.162 20.643 1.00 93.88 415 TYR A CA 1
ATOM 3290 C C . TYR A 1 415 ? -5.411 -0.188 19.212 1.00 93.88 415 TYR A C 1
ATOM 3292 O O . TYR A 1 415 ? -5.339 -1.365 18.873 1.00 93.88 415 TYR A O 1
ATOM 3300 N N . GLU A 1 416 ? -5.099 0.800 18.367 1.00 93.81 416 GLU A N 1
ATOM 3301 C CA . GLU A 1 416 ? -4.550 0.527 17.037 1.00 93.81 416 GLU A CA 1
ATOM 3302 C C . GLU A 1 416 ? -3.130 -0.037 17.148 1.00 93.81 416 GLU A C 1
ATOM 3304 O O . GLU A 1 416 ? -2.213 0.646 17.619 1.00 93.81 416 GLU A O 1
ATOM 3309 N N . MET A 1 417 ? -2.947 -1.254 16.639 1.00 93.44 417 MET A N 1
ATOM 3310 C CA . MET A 1 417 ? -1.676 -1.968 16.661 1.00 93.44 417 MET A CA 1
ATOM 3311 C C . MET A 1 417 ? -0.770 -1.479 15.523 1.00 93.44 417 MET A C 1
ATOM 3313 O O . MET A 1 417 ? -1.094 -1.615 14.343 1.00 93.44 417 MET A O 1
ATOM 3317 N N . LYS A 1 418 ? 0.393 -0.921 15.877 1.00 92.94 418 LYS A N 1
ATOM 3318 C CA . LYS A 1 418 ? 1.318 -0.239 14.944 1.00 92.94 418 LYS A CA 1
ATOM 3319 C C . LYS A 1 418 ? 2.582 -1.063 14.657 1.00 92.94 418 LYS A C 1
ATOM 3321 O O . LYS A 1 418 ? 3.635 -0.532 14.317 1.00 92.94 418 LYS A O 1
ATOM 3326 N N . ASN A 1 419 ? 2.473 -2.380 14.813 1.00 94.38 419 ASN A N 1
ATOM 3327 C CA . ASN A 1 419 ? 3.570 -3.349 14.759 1.00 94.38 419 ASN A CA 1
ATOM 3328 C C . ASN A 1 419 ? 3.436 -4.382 13.621 1.00 94.38 419 ASN A C 1
ATOM 3330 O O . ASN A 1 419 ? 4.227 -5.322 13.567 1.00 94.38 419 ASN A O 1
ATOM 3334 N N . PHE A 1 420 ? 2.468 -4.212 12.712 1.00 94.12 420 PHE A N 1
ATOM 3335 C CA . PHE A 1 420 ? 2.246 -5.087 11.554 1.00 94.12 420 PHE A CA 1
ATOM 3336 C C . PHE A 1 420 ? 2.688 -4.423 10.248 1.00 94.12 420 PHE A C 1
ATOM 3338 O O . PHE A 1 420 ? 2.235 -3.324 9.930 1.00 94.12 420 PHE A O 1
ATOM 3345 N N . TYR A 1 421 ? 3.493 -5.121 9.448 1.00 93.56 421 TYR A N 1
ATOM 3346 C CA . TYR A 1 421 ? 4.020 -4.649 8.163 1.00 93.56 421 TYR A CA 1
ATOM 3347 C C . TYR A 1 421 ? 3.665 -5.622 7.044 1.00 93.56 421 TYR A C 1
ATOM 3349 O O . TYR A 1 421 ? 3.653 -6.835 7.240 1.00 93.56 421 TYR A O 1
ATOM 3357 N N . ASN A 1 422 ? 3.367 -5.095 5.857 1.00 90.69 422 ASN A N 1
ATOM 3358 C CA . ASN A 1 422 ? 3.019 -5.911 4.696 1.00 90.69 422 ASN A CA 1
ATOM 3359 C C . ASN A 1 422 ? 4.276 -6.524 4.060 1.00 90.69 422 ASN A C 1
ATOM 3361 O O . ASN A 1 422 ? 5.222 -5.794 3.772 1.00 90.69 422 ASN A O 1
ATOM 3365 N N . LEU A 1 423 ? 4.260 -7.832 3.786 1.00 85.19 423 LEU A N 1
ATOM 3366 C CA . LEU A 1 423 ? 5.340 -8.516 3.062 1.00 85.19 423 LEU A CA 1
ATOM 3367 C C . LEU A 1 423 ? 5.288 -8.257 1.542 1.00 85.19 423 LEU A C 1
ATOM 3369 O O . LEU A 1 423 ? 6.253 -8.510 0.832 1.00 85.19 423 LEU A O 1
ATOM 3373 N N . GLY A 1 424 ? 4.187 -7.702 1.031 1.00 75.56 424 GLY A N 1
ATOM 3374 C CA . GLY A 1 424 ? 4.075 -7.179 -0.335 1.00 75.56 424 GLY A CA 1
ATOM 3375 C C . GLY A 1 424 ? 3.628 -8.181 -1.401 1.00 75.56 424 GLY A C 1
ATOM 3376 O O . GLY A 1 424 ? 3.332 -7.758 -2.516 1.00 75.56 424 GLY A O 1
ATOM 3377 N N . SER A 1 425 ? 3.516 -9.472 -1.079 1.00 75.69 425 SER A N 1
ATOM 3378 C CA . SER A 1 425 ? 3.046 -10.511 -2.004 1.00 75.69 425 SER A CA 1
ATOM 3379 C C . SER A 1 425 ? 2.266 -11.606 -1.272 1.00 75.69 425 SER A C 1
ATOM 3381 O O . SER A 1 425 ? 2.474 -11.832 -0.085 1.00 75.69 425 SER A O 1
ATOM 3383 N N . GLU A 1 426 ? 1.353 -12.280 -1.977 1.00 70.38 426 GLU A N 1
ATOM 3384 C CA . GLU A 1 426 ? 0.506 -13.349 -1.420 1.00 70.38 426 GLU A CA 1
ATOM 3385 C C . GLU A 1 426 ? 1.079 -14.761 -1.642 1.00 70.38 426 GLU A C 1
ATOM 3387 O O . GLU A 1 426 ? 0.696 -15.691 -0.943 1.00 70.38 426 GLU A O 1
ATOM 3392 N N . ASN A 1 427 ? 2.004 -14.941 -2.597 1.00 75.06 427 ASN A N 1
ATOM 3393 C CA . ASN A 1 427 ? 2.545 -16.255 -2.996 1.00 75.06 427 ASN A CA 1
ATOM 3394 C C . ASN A 1 427 ? 4.025 -16.419 -2.617 1.00 75.06 427 ASN A C 1
ATOM 3396 O O . ASN A 1 427 ? 4.847 -16.882 -3.421 1.00 75.06 427 ASN A O 1
ATOM 3400 N N . ILE A 1 428 ? 4.365 -15.977 -1.410 1.00 81.50 428 ILE A N 1
ATOM 3401 C CA . ILE A 1 428 ? 5.726 -16.006 -0.881 1.00 81.50 428 ILE A CA 1
ATOM 3402 C C . ILE A 1 428 ? 6.089 -17.431 -0.446 1.00 81.50 428 ILE A C 1
ATOM 3404 O O . ILE A 1 428 ? 5.279 -18.145 0.137 1.00 81.50 428 ILE A O 1
ATOM 3408 N N . ILE A 1 429 ? 7.315 -17.859 -0.742 1.00 81.75 429 ILE A N 1
ATOM 3409 C CA . ILE A 1 429 ? 7.889 -19.082 -0.179 1.00 81.75 429 ILE A CA 1
ATOM 3410 C C . ILE A 1 429 ? 8.417 -18.740 1.219 1.00 81.75 429 ILE A C 1
ATOM 3412 O O . ILE A 1 429 ? 9.459 -18.097 1.330 1.00 81.75 429 ILE A O 1
ATOM 3416 N N . ASP A 1 430 ? 7.744 -19.181 2.280 1.00 79.00 430 ASP A N 1
ATOM 3417 C CA . ASP A 1 430 ? 8.057 -18.776 3.666 1.00 79.00 430 ASP A CA 1
ATOM 3418 C C . ASP A 1 430 ? 9.520 -18.992 4.061 1.00 79.00 430 ASP A C 1
ATOM 3420 O O . ASP A 1 430 ? 10.169 -18.105 4.612 1.00 79.00 430 ASP A O 1
ATOM 3424 N N . THR A 1 431 ? 10.100 -20.130 3.674 1.00 81.81 431 THR A N 1
ATOM 3425 C CA . THR A 1 431 ? 11.502 -20.465 3.975 1.00 81.81 431 THR A CA 1
ATOM 3426 C C . THR A 1 431 ? 12.520 -19.558 3.277 1.00 81.81 431 THR A C 1
ATOM 3428 O O . THR A 1 431 ? 13.716 -19.628 3.572 1.00 81.81 431 THR A O 1
ATOM 3431 N N . SER A 1 432 ? 12.083 -18.752 2.309 1.00 85.06 432 SER A N 1
ATOM 3432 C CA . SER A 1 432 ? 12.931 -17.816 1.565 1.00 85.06 432 SER A CA 1
ATOM 3433 C C . SER A 1 432 ? 12.932 -16.402 2.140 1.00 85.06 432 SER A C 1
ATOM 3435 O O . SER A 1 432 ? 13.736 -15.592 1.687 1.00 85.06 432 SER A O 1
ATOM 3437 N N . ILE A 1 433 ? 12.060 -16.112 3.110 1.00 88.38 433 ILE A N 1
ATOM 3438 C CA . ILE A 1 433 ? 11.954 -14.782 3.705 1.00 88.38 433 ILE A CA 1
ATOM 3439 C C . ILE A 1 433 ? 13.242 -14.471 4.475 1.00 88.38 433 ILE A C 1
ATOM 3441 O O . ILE A 1 433 ? 13.722 -15.266 5.294 1.00 88.38 433 ILE A O 1
ATOM 3445 N N . SER A 1 434 ? 13.790 -13.299 4.186 1.00 90.12 434 SER A N 1
ATOM 3446 C CA . SER A 1 434 ? 14.889 -12.656 4.889 1.00 90.12 434 SER A CA 1
ATOM 3447 C C . SER A 1 434 ? 14.451 -11.247 5.265 1.00 90.12 434 SER A C 1
ATOM 3449 O O . SER A 1 434 ? 13.832 -10.552 4.459 1.00 90.12 434 SER A O 1
ATOM 3451 N N . VAL A 1 435 ? 14.736 -10.835 6.497 1.00 93.56 435 VAL A N 1
ATOM 3452 C CA . VAL A 1 435 ? 14.368 -9.516 7.017 1.00 93.56 435 VAL A CA 1
ATOM 3453 C C . VAL A 1 435 ? 15.607 -8.876 7.615 1.00 93.56 435 VAL A C 1
ATOM 3455 O O . VAL A 1 435 ? 16.218 -9.438 8.519 1.00 93.56 435 VAL A O 1
ATOM 3458 N N . THR A 1 436 ? 15.926 -7.672 7.159 1.00 95.00 436 THR A N 1
ATOM 3459 C CA . THR A 1 436 ? 16.985 -6.835 7.727 1.00 95.00 436 THR A CA 1
ATOM 3460 C C . THR A 1 436 ? 16.386 -5.503 8.142 1.00 95.00 436 THR A C 1
ATOM 3462 O O . THR A 1 436 ? 15.582 -4.920 7.416 1.00 95.00 436 THR A O 1
ATOM 3465 N N . ILE A 1 437 ? 16.769 -4.998 9.312 1.00 95.38 437 ILE A N 1
ATOM 3466 C CA . ILE A 1 437 ? 16.284 -3.713 9.817 1.00 95.38 437 ILE A CA 1
ATOM 3467 C C . ILE A 1 437 ? 17.454 -2.751 9.873 1.00 95.38 437 ILE A C 1
ATOM 3469 O O . ILE A 1 437 ? 18.461 -3.027 10.519 1.00 95.38 437 ILE A O 1
ATOM 3473 N N . TRP A 1 438 ? 17.289 -1.619 9.208 1.00 94.88 438 TRP A N 1
ATOM 3474 C CA . TRP A 1 438 ? 18.296 -0.583 9.091 1.00 94.88 438 TRP A CA 1
ATOM 3475 C C . TRP A 1 438 ? 17.863 0.658 9.850 1.00 94.88 438 TRP A C 1
ATOM 3477 O O . TRP A 1 438 ? 16.699 1.062 9.800 1.00 94.88 438 TRP A O 1
ATOM 3487 N N . LYS A 1 439 ? 18.825 1.290 10.516 1.00 92.62 439 LYS A N 1
ATOM 3488 C CA . LYS A 1 439 ? 18.684 2.610 11.115 1.00 92.62 439 LYS A CA 1
ATOM 3489 C C . LYS A 1 439 ? 19.367 3.651 10.236 1.00 92.62 439 LYS A C 1
ATOM 3491 O O . LYS A 1 439 ? 20.544 3.514 9.903 1.00 92.62 439 LYS A O 1
ATOM 3496 N N . LYS A 1 440 ? 18.634 4.715 9.918 1.00 91.44 440 LYS A N 1
ATOM 3497 C CA . LYS A 1 440 ? 19.124 5.883 9.189 1.00 91.44 440 LYS A CA 1
ATOM 3498 C C . LYS A 1 440 ? 20.017 6.724 10.089 1.00 91.44 440 LYS A C 1
ATOM 3500 O O . LYS A 1 440 ? 19.594 7.143 11.169 1.00 91.44 440 LYS A O 1
ATOM 3505 N N . VAL A 1 441 ? 21.235 7.008 9.633 1.00 87.44 441 VAL A N 1
ATOM 3506 C CA . VAL A 1 441 ? 22.201 7.813 10.394 1.00 87.44 441 VAL A CA 1
ATOM 3507 C C . VAL A 1 441 ? 22.486 9.121 9.649 1.00 87.44 441 VAL A C 1
ATOM 3509 O O . VAL A 1 441 ? 23.102 9.103 8.582 1.00 87.44 441 VAL A O 1
ATOM 3512 N N . PRO A 1 442 ? 22.063 10.288 10.175 1.00 84.38 442 PRO A N 1
ATOM 3513 C CA . PRO A 1 442 ? 22.288 11.565 9.505 1.00 84.38 442 PRO A CA 1
ATOM 3514 C C . PRO A 1 442 ? 23.777 11.840 9.255 1.00 84.38 442 PRO A C 1
ATOM 3516 O O . PRO A 1 442 ? 24.558 11.993 10.191 1.00 84.38 442 PRO A O 1
ATOM 3519 N N . GLY A 1 443 ? 24.166 11.944 7.982 1.00 83.56 443 GLY A N 1
ATOM 3520 C CA . GLY A 1 443 ? 25.547 12.244 7.588 1.00 83.56 443 GLY A CA 1
ATOM 3521 C C . GLY A 1 443 ? 26.518 11.059 7.659 1.00 83.56 443 GLY A C 1
ATOM 3522 O O . GLY A 1 443 ? 27.716 11.270 7.470 1.00 83.56 443 GLY A O 1
ATOM 3523 N N . ALA A 1 444 ? 26.028 9.839 7.891 1.00 87.81 444 ALA A N 1
ATOM 3524 C CA . ALA A 1 444 ? 26.807 8.605 7.823 1.00 87.81 444 ALA A CA 1
ATOM 3525 C C . ALA A 1 444 ? 26.083 7.546 6.971 1.00 87.81 444 ALA A C 1
ATOM 3527 O O . ALA A 1 444 ? 25.030 7.813 6.396 1.00 87.81 444 ALA A O 1
ATOM 3528 N N . SER A 1 445 ? 26.688 6.363 6.833 1.00 87.62 445 SER A N 1
ATOM 3529 C CA . SER A 1 445 ? 26.000 5.208 6.245 1.00 87.62 445 SER A CA 1
ATOM 3530 C C . SER A 1 445 ? 25.016 4.625 7.253 1.00 87.62 445 SER A C 1
ATOM 3532 O O . SER A 1 445 ? 25.305 4.605 8.450 1.00 87.62 445 SER A O 1
ATOM 3534 N N . ASP A 1 446 ? 23.878 4.149 6.759 1.00 93.00 446 ASP A N 1
ATOM 3535 C CA . ASP A 1 446 ? 22.896 3.442 7.575 1.00 93.00 446 ASP A CA 1
ATOM 3536 C C . ASP A 1 446 ? 23.519 2.183 8.194 1.00 93.00 446 ASP A C 1
ATOM 3538 O O . ASP A 1 446 ? 24.471 1.613 7.654 1.00 93.00 446 ASP A O 1
ATOM 3542 N N . THR A 1 447 ? 22.985 1.749 9.334 1.00 93.25 447 THR A N 1
ATOM 3543 C CA . THR A 1 447 ? 23.507 0.597 10.086 1.00 93.25 447 THR A CA 1
ATOM 3544 C C . THR A 1 447 ? 22.410 -0.414 10.398 1.00 93.25 447 THR A C 1
ATOM 3546 O O . THR A 1 447 ? 21.291 -0.039 10.743 1.00 93.25 447 THR A O 1
ATOM 3549 N N . GLU A 1 448 ? 22.740 -1.701 10.309 1.00 93.62 448 GLU A N 1
ATOM 3550 C CA . GLU A 1 448 ? 21.882 -2.823 10.720 1.00 93.62 448 GLU A CA 1
ATOM 3551 C C . GLU A 1 448 ? 22.111 -3.255 12.182 1.00 93.62 448 GLU A C 1
ATOM 3553 O O . GLU A 1 448 ? 21.371 -4.083 12.715 1.00 93.62 448 GLU A O 1
ATOM 3558 N N . VAL A 1 449 ? 23.123 -2.684 12.844 1.00 92.31 449 VAL A N 1
ATOM 3559 C CA . VAL A 1 449 ? 23.523 -2.985 14.224 1.00 92.31 449 VAL A CA 1
ATOM 3560 C C . VAL A 1 449 ? 23.344 -1.750 15.101 1.00 92.31 449 VAL A C 1
ATOM 3562 O O . VAL A 1 449 ? 23.695 -0.633 14.713 1.00 92.31 449 VA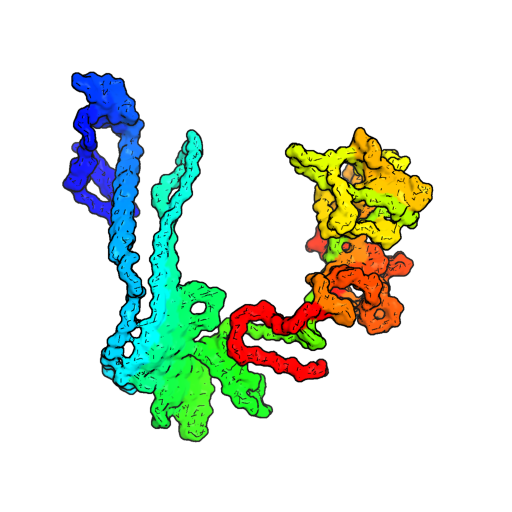L A O 1
ATOM 3565 N N . ASP A 1 450 ? 22.826 -1.960 16.308 1.00 89.69 450 ASP A N 1
ATOM 3566 C CA . ASP A 1 450 ? 22.775 -0.934 17.345 1.00 89.69 450 ASP A CA 1
ATOM 3567 C C . ASP A 1 450 ? 24.161 -0.717 17.968 1.00 89.69 450 ASP A C 1
ATOM 3569 O O . ASP A 1 450 ? 24.787 -1.653 18.465 1.00 89.69 450 ASP A O 1
ATOM 3573 N N . GLU A 1 451 ? 24.627 0.532 17.991 1.00 85.81 451 GLU A N 1
ATOM 3574 C CA . GLU A 1 451 ? 25.970 0.892 18.471 1.00 85.81 451 GLU A CA 1
ATOM 3575 C C . GLU A 1 451 ? 26.173 0.624 19.972 1.00 85.81 451 GLU A C 1
ATOM 3577 O O . GLU A 1 451 ? 27.296 0.368 20.406 1.00 85.81 451 GLU A O 1
ATOM 3582 N N . ASN A 1 452 ? 25.105 0.668 20.777 1.00 85.19 452 ASN A N 1
ATOM 3583 C CA . ASN A 1 452 ? 25.208 0.523 22.233 1.00 85.19 452 ASN A CA 1
ATOM 3584 C C . ASN A 1 452 ? 25.323 -0.945 22.657 1.00 85.19 452 ASN A C 1
ATOM 3586 O O . ASN A 1 452 ? 26.098 -1.286 23.550 1.00 85.19 452 ASN A O 1
ATOM 3590 N N . SER A 1 453 ? 24.524 -1.812 22.037 1.00 86.12 453 SER A N 1
ATOM 3591 C CA . SER A 1 453 ? 24.458 -3.241 22.348 1.00 86.12 453 SER A CA 1
ATOM 3592 C C . SER A 1 453 ? 25.330 -4.107 21.438 1.00 86.12 453 SER A C 1
ATOM 3594 O O . SER A 1 453 ? 25.598 -5.259 21.785 1.00 86.12 453 SER A O 1
ATOM 3596 N N . ASN A 1 454 ? 25.778 -3.567 20.298 1.00 89.06 454 ASN A N 1
ATOM 3597 C CA . ASN A 1 454 ? 26.486 -4.277 19.232 1.00 89.06 454 ASN A CA 1
ATOM 3598 C C . ASN A 1 454 ? 25.720 -5.520 18.733 1.00 89.06 454 ASN A C 1
ATOM 3600 O O . ASN A 1 454 ? 26.319 -6.545 18.402 1.00 89.06 454 ASN A O 1
ATOM 3604 N N . LYS A 1 455 ? 24.383 -5.438 18.722 1.00 90.38 455 LYS A N 1
ATOM 3605 C CA . LYS A 1 455 ? 23.477 -6.476 18.214 1.00 90.38 455 LYS A CA 1
ATOM 3606 C C . LYS A 1 455 ? 22.741 -5.994 16.963 1.00 90.38 455 LYS A C 1
ATOM 3608 O O . LYS A 1 455 ? 22.394 -4.811 16.904 1.00 90.38 455 LYS A O 1
ATOM 3613 N N . PRO A 1 456 ? 22.444 -6.884 15.999 1.00 93.62 456 PRO A N 1
ATOM 3614 C CA . PRO A 1 456 ? 21.564 -6.554 14.885 1.00 93.62 456 PRO A CA 1
ATOM 3615 C C . PRO A 1 456 ? 20.194 -6.079 15.380 1.00 93.62 456 PRO A C 1
ATOM 3617 O O . PRO A 1 456 ? 19.650 -6.645 16.334 1.00 93.62 456 PRO A O 1
ATOM 3620 N N . PHE A 1 457 ? 19.596 -5.094 14.709 1.00 94.38 457 PHE A N 1
ATOM 3621 C CA . PHE A 1 457 ? 18.254 -4.606 15.051 1.00 94.38 457 PHE A CA 1
ATOM 3622 C C . PHE A 1 457 ? 17.193 -5.709 14.970 1.00 94.38 457 PHE A C 1
ATOM 3624 O O . PHE A 1 457 ? 16.253 -5.705 15.759 1.00 94.38 457 PHE A O 1
ATOM 3631 N N . LEU A 1 458 ? 17.376 -6.692 14.083 1.00 95.00 458 LEU A N 1
ATOM 3632 C CA . LEU A 1 458 ? 16.521 -7.879 13.997 1.00 95.00 458 LEU A CA 1
ATOM 3633 C C . LEU A 1 458 ? 16.449 -8.632 15.339 1.00 95.00 458 LEU A C 1
ATOM 3635 O O . LEU A 1 458 ? 15.363 -8.923 15.844 1.00 95.00 458 LEU A O 1
ATOM 3639 N N . GLN A 1 459 ? 17.607 -8.875 15.956 1.00 94.38 459 GLN A N 1
ATOM 3640 C CA . GLN A 1 459 ? 17.701 -9.515 17.266 1.00 94.38 459 GLN A CA 1
ATOM 3641 C C . GLN A 1 459 ? 17.235 -8.574 18.383 1.00 94.38 459 GLN A C 1
ATOM 3643 O O . GLN A 1 459 ? 16.523 -8.991 19.296 1.00 94.38 459 GLN A O 1
ATOM 3648 N N . LEU A 1 460 ? 17.615 -7.293 18.319 1.00 93.31 460 LEU A N 1
ATOM 3649 C CA . LEU A 1 460 ? 17.270 -6.300 19.339 1.00 93.31 460 LEU A CA 1
ATOM 3650 C C . LEU A 1 460 ? 15.750 -6.103 19.462 1.00 93.31 460 LEU A C 1
ATOM 3652 O O . LEU A 1 460 ? 15.227 -6.026 20.573 1.00 93.31 460 LEU A O 1
ATOM 3656 N N . PHE A 1 461 ? 15.035 -6.082 18.336 1.00 94.88 461 PHE A N 1
ATOM 3657 C CA . PHE A 1 461 ? 13.575 -5.984 18.297 1.00 94.88 461 PHE A CA 1
ATOM 3658 C C . PHE A 1 461 ? 12.856 -7.322 18.535 1.00 94.88 461 PHE A C 1
ATOM 3660 O O . PHE A 1 461 ? 11.627 -7.365 18.501 1.00 94.88 461 PHE A O 1
ATOM 3667 N N . GLY A 1 462 ? 13.594 -8.400 18.829 1.00 93.81 462 GLY A N 1
ATOM 3668 C CA . GLY A 1 462 ? 13.050 -9.703 19.225 1.00 93.81 462 GLY A CA 1
ATOM 3669 C C . GLY A 1 462 ? 12.466 -10.533 18.084 1.00 93.81 462 GLY A C 1
ATOM 3670 O O . GLY A 1 462 ? 11.692 -11.453 18.346 1.00 93.81 462 GLY A O 1
ATOM 3671 N N . LEU A 1 463 ? 12.814 -10.207 16.839 1.00 95.00 463 LEU A N 1
ATOM 3672 C CA . LEU A 1 463 ? 12.408 -10.971 15.659 1.00 95.00 463 LEU A CA 1
ATOM 3673 C C . LEU A 1 463 ? 13.302 -12.193 15.413 1.00 95.00 463 LEU A C 1
ATOM 3675 O O . LEU A 1 463 ? 12.859 -13.125 14.754 1.00 95.00 463 LEU A O 1
ATOM 3679 N N . ASP A 1 464 ? 14.519 -12.188 15.957 1.00 94.69 464 ASP A N 1
ATOM 3680 C CA . ASP A 1 464 ? 15.466 -13.307 15.945 1.00 94.69 464 ASP A CA 1
ATOM 3681 C C . ASP A 1 464 ? 15.816 -13.696 17.392 1.00 94.69 464 ASP A C 1
ATOM 3683 O O . ASP A 1 464 ? 16.732 -13.142 18.009 1.00 94.69 464 ASP A O 1
ATOM 3687 N N . LEU A 1 465 ? 15.034 -14.603 17.986 1.00 92.31 465 LEU A N 1
ATOM 3688 C CA . LEU A 1 465 ? 15.256 -15.069 19.359 1.00 92.31 465 LEU A CA 1
ATOM 3689 C C . LEU A 1 465 ? 16.349 -16.136 19.438 1.00 92.31 465 LEU A C 1
ATOM 3691 O O . LEU A 1 465 ? 16.930 -16.340 20.508 1.00 92.31 465 LEU A O 1
ATOM 3695 N N . ASN A 1 466 ? 16.599 -16.839 18.335 1.00 92.38 466 ASN A N 1
ATOM 3696 C CA . ASN A 1 466 ? 17.510 -17.976 18.284 1.00 92.38 466 ASN A CA 1
ATOM 3697 C C . ASN A 1 466 ? 18.959 -17.558 17.922 1.00 92.38 466 ASN A C 1
ATOM 3699 O O . ASN A 1 466 ? 19.902 -18.286 18.244 1.00 92.38 466 ASN A O 1
ATOM 3703 N N . GLY A 1 467 ? 19.139 -16.358 17.363 1.00 90.06 467 GLY A N 1
ATOM 3704 C CA . GLY A 1 467 ? 20.417 -15.745 17.010 1.00 90.06 467 GLY A CA 1
ATOM 3705 C C . GLY A 1 467 ? 21.030 -16.248 15.701 1.00 90.06 467 GLY A C 1
ATOM 3706 O O . GLY A 1 467 ? 22.247 -16.127 15.537 1.00 90.06 467 GLY A O 1
ATOM 3707 N N . ASP A 1 468 ? 20.250 -16.851 14.804 1.00 89.75 468 ASP A N 1
ATOM 3708 C CA . ASP A 1 468 ? 20.717 -17.381 13.517 1.00 89.75 468 ASP A CA 1
ATOM 3709 C C . ASP A 1 468 ? 20.783 -16.320 12.405 1.00 89.75 468 ASP A C 1
ATOM 3711 O O . ASP A 1 468 ? 21.207 -16.624 11.285 1.00 89.75 468 ASP A O 1
ATOM 3715 N N . GLY A 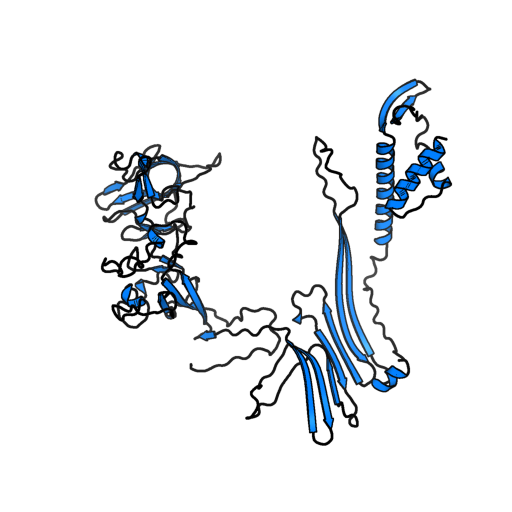1 469 ? 20.414 -15.073 12.716 1.00 88.75 469 GLY A N 1
ATOM 3716 C CA . GLY A 1 469 ? 20.399 -13.959 11.776 1.00 88.75 469 GLY A CA 1
ATOM 3717 C C . GLY A 1 469 ? 19.178 -13.954 10.858 1.00 88.75 469 GLY A C 1
ATOM 3718 O O . GLY A 1 469 ? 19.166 -13.202 9.881 1.00 88.75 469 GLY A O 1
ATOM 3719 N N . ARG A 1 470 ? 18.160 -14.777 11.131 1.00 90.69 470 ARG A N 1
ATOM 3720 C CA . ARG A 1 470 ? 16.909 -14.838 10.371 1.00 90.69 470 ARG A CA 1
ATOM 3721 C C . ARG A 1 470 ? 15.722 -14.519 11.268 1.00 90.69 470 ARG A C 1
ATOM 3723 O O . ARG A 1 470 ? 15.744 -14.698 12.478 1.00 90.69 470 ARG A O 1
ATOM 3730 N N . VAL A 1 471 ? 14.655 -14.021 10.648 1.00 92.56 471 VAL A N 1
ATOM 3731 C CA . VAL A 1 471 ? 13.391 -13.817 11.358 1.00 92.56 471 VAL A CA 1
ATOM 3732 C C . VAL A 1 471 ? 12.792 -15.170 11.744 1.00 92.56 471 VAL A C 1
ATOM 3734 O O . VAL A 1 471 ? 12.669 -16.064 10.904 1.00 92.56 471 VAL A O 1
ATOM 3737 N N . ASP A 1 472 ? 12.390 -15.315 13.004 1.00 92.12 472 ASP A N 1
ATOM 3738 C CA . ASP A 1 472 ? 11.679 -16.499 13.472 1.00 92.12 472 ASP A CA 1
ATOM 3739 C C . ASP A 1 472 ? 10.293 -16.585 12.808 1.00 92.12 472 ASP A C 1
ATOM 3741 O O . ASP A 1 472 ? 9.529 -15.617 12.787 1.00 92.12 472 ASP A O 1
ATOM 3745 N N . GLU A 1 473 ? 9.917 -17.782 12.348 1.00 88.31 473 GLU A N 1
ATOM 3746 C CA . GLU A 1 473 ? 8.671 -18.047 11.603 1.00 88.31 473 GLU A CA 1
ATOM 3747 C C . GLU A 1 473 ? 7.405 -17.536 12.315 1.00 88.31 473 GLU A C 1
ATOM 3749 O O . GLU A 1 473 ? 6.467 -17.071 11.676 1.00 88.31 473 GLU A O 1
ATOM 3754 N N . ARG A 1 474 ? 7.392 -17.532 13.655 1.00 89.25 474 ARG A N 1
ATOM 3755 C CA . ARG A 1 474 ? 6.259 -17.035 14.462 1.00 89.25 474 ARG A CA 1
ATOM 3756 C C . ARG A 1 474 ? 5.903 -15.566 14.200 1.00 89.25 474 ARG A C 1
ATOM 3758 O O . ARG A 1 474 ? 4.772 -15.162 14.465 1.00 89.25 474 ARG A O 1
ATOM 3765 N N . TRP A 1 475 ? 6.866 -14.773 13.732 1.00 91.06 475 TRP A N 1
ATOM 3766 C CA . TRP A 1 475 ? 6.699 -13.348 13.444 1.00 91.06 475 TRP A CA 1
ATOM 3767 C C . TRP A 1 475 ? 6.314 -13.084 11.989 1.00 91.06 475 TRP A C 1
ATOM 3769 O O . TRP A 1 475 ? 6.033 -11.946 11.619 1.00 91.06 475 TRP A O 1
ATOM 3779 N N . VAL A 1 476 ? 6.251 -14.137 11.174 1.00 87.69 476 VAL A N 1
ATOM 3780 C CA . VAL A 1 476 ? 5.782 -14.112 9.792 1.00 87.69 476 VAL A CA 1
ATOM 3781 C C . VAL A 1 476 ? 4.391 -14.743 9.761 1.00 87.69 476 VAL A C 1
ATOM 3783 O O . VAL A 1 476 ? 4.218 -15.957 9.678 1.00 87.69 476 VAL A O 1
ATOM 3786 N N . GLN A 1 477 ? 3.351 -13.917 9.855 1.00 73.19 477 GLN A N 1
ATOM 3787 C CA . GLN A 1 477 ? 1.981 -14.415 9.941 1.00 73.19 477 GLN A CA 1
ATOM 3788 C C . GLN A 1 477 ? 1.393 -14.705 8.558 1.00 73.19 477 GLN A C 1
ATOM 3790 O O . GLN A 1 477 ? 1.172 -13.792 7.752 1.00 73.19 477 GLN A O 1
ATOM 3795 N N . ARG A 1 478 ? 1.062 -15.985 8.320 1.00 67.25 478 ARG A N 1
ATOM 3796 C CA . ARG A 1 478 ? 0.357 -16.488 7.122 1.00 67.25 478 ARG A CA 1
ATOM 3797 C C . ARG A 1 478 ? 1.001 -16.051 5.800 1.00 67.25 478 ARG A C 1
ATOM 3799 O O . ARG A 1 478 ? 0.271 -15.810 4.844 1.00 67.25 478 ARG A O 1
ATOM 3806 N N . SER A 1 479 ? 2.317 -15.836 5.775 1.00 68.50 479 SER A N 1
ATOM 3807 C CA . SER A 1 479 ? 3.026 -15.321 4.590 1.00 68.50 479 SER A CA 1
ATOM 3808 C C . SER A 1 479 ? 2.539 -13.946 4.106 1.00 68.50 479 SER A C 1
ATOM 3810 O O . SER A 1 479 ? 2.845 -13.544 2.988 1.00 68.50 479 SER A O 1
ATOM 3812 N N . ARG A 1 480 ? 1.775 -13.205 4.927 1.00 77.38 480 ARG A N 1
ATOM 3813 C CA . ARG A 1 480 ? 1.189 -11.904 4.559 1.00 77.38 480 ARG A CA 1
ATOM 3814 C C . ARG A 1 480 ? 1.834 -10.742 5.301 1.00 77.38 480 ARG A C 1
ATOM 3816 O O . ARG A 1 480 ? 2.038 -9.683 4.704 1.00 77.38 480 ARG A O 1
ATOM 3823 N N . TYR A 1 481 ? 2.127 -10.922 6.591 1.00 88.38 481 TYR A N 1
ATOM 3824 C CA . TYR A 1 481 ? 2.570 -9.834 7.463 1.00 88.38 481 TYR A CA 1
ATOM 3825 C C . TYR A 1 481 ? 3.810 -10.207 8.270 1.00 88.38 481 TYR A C 1
ATOM 3827 O O . TYR A 1 481 ? 3.923 -11.329 8.758 1.00 88.38 481 TYR A O 1
ATOM 3835 N N . LEU A 1 482 ? 4.701 -9.233 8.440 1.00 92.50 482 LEU A N 1
ATOM 3836 C CA . LEU A 1 482 ? 5.719 -9.233 9.483 1.00 92.50 482 LEU A CA 1
ATOM 3837 C C . LEU A 1 482 ? 5.125 -8.558 10.724 1.00 92.50 482 LEU A C 1
ATOM 3839 O O . LEU A 1 482 ? 4.676 -7.412 10.643 1.00 92.50 482 LEU A O 1
ATOM 3843 N N . THR A 1 483 ? 5.138 -9.246 11.860 1.00 93.62 483 THR A N 1
ATOM 3844 C CA . THR A 1 483 ? 4.619 -8.736 13.133 1.00 93.62 483 THR A CA 1
ATOM 3845 C C . THR A 1 483 ? 5.754 -8.597 14.131 1.00 93.62 483 THR A C 1
ATOM 3847 O O . THR A 1 483 ? 6.402 -9.580 14.479 1.00 93.62 483 THR A O 1
ATOM 3850 N N . PHE A 1 484 ? 5.972 -7.386 14.635 1.00 94.81 484 PHE A N 1
ATOM 3851 C CA . PHE A 1 484 ? 6.928 -7.180 15.715 1.00 94.81 484 PHE A CA 1
ATOM 3852 C C . PHE A 1 484 ? 6.344 -7.627 17.065 1.00 94.81 484 PHE A C 1
ATOM 3854 O O . PHE A 1 484 ? 5.163 -7.380 17.321 1.00 94.81 484 PHE A O 1
ATOM 3861 N N . PRO A 1 485 ? 7.161 -8.209 17.965 1.00 92.75 485 PRO A N 1
ATOM 3862 C CA . PRO A 1 485 ? 6.710 -8.626 19.295 1.00 92.75 485 PRO A CA 1
ATOM 3863 C C . PRO A 1 485 ? 6.197 -7.460 20.146 1.00 92.75 485 PRO A C 1
ATOM 3865 O O . PRO A 1 485 ? 5.196 -7.581 20.846 1.00 92.75 485 PRO A O 1
ATOM 3868 N N . SER A 1 486 ? 6.896 -6.326 20.088 1.00 92.31 486 SER A N 1
ATOM 3869 C CA . SER A 1 486 ? 6.492 -5.099 20.771 1.00 92.31 486 SER A CA 1
ATOM 3870 C C . SER A 1 486 ? 5.338 -4.438 20.003 1.00 92.31 486 SER A C 1
ATOM 3872 O O . SER A 1 486 ? 5.459 -4.276 18.7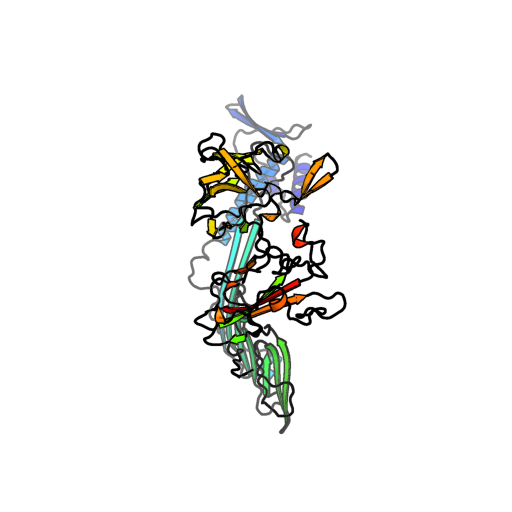87 1.00 92.31 486 SER A O 1
ATOM 3874 N N . PRO A 1 487 ? 4.254 -3.993 20.671 1.00 88.69 487 PRO A N 1
ATOM 3875 C CA . PRO A 1 487 ? 3.206 -3.173 20.049 1.00 88.69 487 PRO A CA 1
ATOM 3876 C C . PRO A 1 487 ? 3.722 -1.825 19.522 1.00 88.69 487 PRO A C 1
ATOM 3878 O O . PRO A 1 487 ? 3.089 -1.206 18.664 1.00 88.69 487 PRO A O 1
ATOM 3881 N N . GLN A 1 488 ? 4.875 -1.376 20.032 1.00 91.50 488 GLN A N 1
ATOM 3882 C CA . GLN A 1 488 ? 5.545 -0.136 19.652 1.00 91.50 488 GLN A CA 1
ATOM 3883 C C . GLN A 1 488 ? 7.050 -0.385 19.409 1.00 91.50 488 GLN A C 1
ATOM 3885 O O . GLN A 1 488 ? 7.890 0.085 20.182 1.00 91.50 488 GLN A O 1
ATOM 3890 N N . PRO A 1 489 ? 7.431 -1.135 18.356 1.00 91.62 489 PRO A N 1
ATOM 3891 C CA . PRO A 1 489 ? 8.781 -1.696 18.202 1.00 91.62 489 PRO A CA 1
ATOM 3892 C C . PRO A 1 489 ? 9.898 -0.662 18.072 1.00 91.62 489 PRO A C 1
ATOM 3894 O O . PRO A 1 489 ? 11.021 -0.906 18.500 1.00 91.62 489 PRO A O 1
ATOM 3897 N N . PHE A 1 490 ? 9.587 0.515 17.533 1.00 93.00 490 PHE A N 1
ATOM 3898 C CA . PHE A 1 490 ? 10.547 1.614 17.367 1.00 93.00 490 PHE A CA 1
ATOM 3899 C C . PHE A 1 490 ? 10.553 2.601 18.534 1.00 93.00 490 PHE A C 1
ATOM 3901 O O . PHE A 1 490 ? 11.194 3.648 18.463 1.00 93.00 490 PHE A O 1
ATOM 3908 N N . PHE A 1 491 ? 9.859 2.272 19.623 1.00 90.50 491 PHE A N 1
ATOM 3909 C CA . PHE A 1 491 ? 9.845 3.066 20.847 1.00 90.50 491 PHE A CA 1
ATOM 3910 C C . PHE A 1 491 ? 10.264 2.238 22.066 1.00 90.50 491 PHE A C 1
ATOM 3912 O O . PHE A 1 491 ? 11.105 2.685 22.853 1.00 90.50 491 PHE A O 1
ATOM 3919 N N . TYR A 1 492 ? 9.732 1.021 22.182 1.00 90.81 492 TYR A N 1
ATOM 3920 C CA . TYR A 1 492 ? 10.003 0.074 23.257 1.00 90.81 492 TYR A CA 1
ATOM 3921 C C . TYR A 1 492 ? 10.551 -1.245 22.714 1.00 90.81 492 TYR A C 1
ATOM 3923 O O . TYR A 1 492 ? 10.009 -1.823 21.766 1.00 90.81 492 TYR A O 1
ATOM 3931 N N . LEU A 1 493 ? 11.588 -1.750 23.379 1.00 90.25 493 LEU A N 1
ATOM 3932 C CA . LEU A 1 493 ? 12.069 -3.114 23.216 1.00 90.25 493 LEU A CA 1
ATOM 3933 C C . LEU A 1 493 ? 10.994 -4.120 23.659 1.00 90.25 493 LEU A C 1
ATOM 3935 O O . LEU A 1 493 ? 10.142 -3.782 24.483 1.00 90.25 493 LEU A O 1
ATOM 3939 N N . PRO A 1 494 ? 11.060 -5.385 23.203 1.00 89.88 494 PRO A N 1
ATOM 3940 C CA . PRO A 1 494 ? 10.158 -6.441 23.673 1.00 89.88 494 PRO A CA 1
ATOM 3941 C C . PRO A 1 494 ? 10.171 -6.652 25.196 1.00 89.88 494 PRO A C 1
ATOM 3943 O O . PRO A 1 494 ? 9.198 -7.143 25.755 1.00 89.88 494 PRO A O 1
ATOM 3946 N N . SER A 1 495 ? 11.257 -6.270 25.877 1.00 88.19 495 SER A N 1
ATOM 3947 C CA . SER A 1 495 ? 11.366 -6.281 27.342 1.00 88.19 495 SER A CA 1
ATOM 3948 C C . SER A 1 495 ? 10.561 -5.175 28.041 1.00 88.19 495 SER A C 1
ATOM 3950 O O . SER A 1 495 ? 10.480 -5.173 29.266 1.00 88.19 495 SER A O 1
ATOM 3952 N N . GLY A 1 496 ? 10.001 -4.219 27.292 1.00 88.81 496 GLY A N 1
ATOM 3953 C CA . GLY A 1 496 ? 9.342 -3.015 27.807 1.00 88.81 496 GLY A CA 1
ATOM 3954 C C . GLY A 1 496 ? 10.295 -1.841 28.062 1.00 88.81 496 GLY A C 1
ATOM 3955 O O . GLY A 1 496 ? 9.852 -0.744 28.400 1.00 88.81 496 GLY A O 1
ATOM 3956 N N . GLU A 1 497 ? 11.604 -2.029 27.886 1.00 89.62 497 GLU A N 1
ATOM 3957 C CA . GLU A 1 497 ? 12.583 -0.951 28.028 1.00 89.62 497 GLU A CA 1
ATOM 3958 C C . GLU A 1 497 ? 12.499 0.033 26.857 1.00 89.62 497 GLU A C 1
ATOM 3960 O O . GLU A 1 497 ? 12.389 -0.353 25.693 1.00 89.62 497 GLU A O 1
ATOM 3965 N N . ARG A 1 498 ? 12.568 1.332 27.156 1.00 89.00 498 ARG A N 1
ATOM 3966 C CA . ARG A 1 498 ? 12.567 2.378 26.129 1.00 89.00 498 ARG A CA 1
ATOM 3967 C C . ARG A 1 498 ? 13.884 2.355 25.356 1.00 89.00 498 ARG A C 1
ATOM 3969 O O . ARG A 1 498 ? 14.953 2.312 25.965 1.00 89.00 498 ARG A O 1
ATOM 3976 N N . LEU A 1 499 ? 13.811 2.461 24.031 1.00 86.81 499 LEU A N 1
ATOM 3977 C CA . LEU A 1 499 ? 15.006 2.599 23.199 1.00 86.81 499 LEU A CA 1
ATOM 3978 C C . LEU A 1 499 ? 15.798 3.862 23.580 1.00 86.81 499 LEU A C 1
ATOM 3980 O O . LEU A 1 499 ? 15.180 4.891 23.871 1.00 86.81 499 LEU A O 1
ATOM 3984 N N . PRO A 1 500 ? 17.145 3.836 23.517 1.00 83.75 500 PRO A N 1
ATOM 3985 C CA . PRO A 1 500 ? 17.965 5.029 23.742 1.00 83.75 500 PRO A CA 1
ATOM 3986 C C . PRO A 1 500 ? 17.630 6.174 22.778 1.00 83.75 500 PRO A C 1
ATOM 3988 O O . PRO A 1 500 ? 17.668 7.342 23.156 1.00 83.75 500 PRO A O 1
ATOM 3991 N N . ASP A 1 501 ? 17.272 5.828 21.541 1.00 83.00 501 ASP A N 1
ATOM 3992 C CA . ASP A 1 501 ? 16.893 6.766 20.488 1.00 83.00 501 ASP A CA 1
ATOM 3993 C C . ASP A 1 501 ? 15.580 6.315 19.813 1.00 83.00 501 ASP A C 1
ATOM 3995 O O . ASP A 1 501 ? 15.606 5.705 18.738 1.00 83.00 501 ASP A O 1
ATOM 3999 N N . PRO A 1 502 ? 14.425 6.550 20.467 1.00 86.44 502 PRO A N 1
ATOM 4000 C CA . PRO A 1 502 ? 13.129 6.075 20.000 1.00 86.44 502 PRO A CA 1
ATOM 4001 C C . PRO A 1 502 ? 12.607 6.932 18.842 1.00 86.44 502 PRO A C 1
ATOM 4003 O O . PRO A 1 502 ? 12.846 8.145 18.788 1.00 86.44 502 PRO A O 1
ATOM 4006 N N . ASP A 1 503 ? 11.846 6.322 17.940 1.00 86.94 503 ASP A N 1
ATOM 4007 C CA . ASP A 1 503 ? 11.031 7.028 16.956 1.00 86.94 503 ASP A CA 1
ATOM 4008 C C . ASP A 1 503 ? 9.617 7.250 17.516 1.00 86.94 503 ASP A C 1
ATOM 4010 O O . ASP A 1 503 ? 8.778 6.351 17.556 1.00 86.94 503 ASP A O 1
ATOM 4014 N N . SER A 1 504 ? 9.362 8.462 18.012 1.00 84.25 504 SER A N 1
ATOM 4015 C CA . SER A 1 504 ? 8.071 8.847 18.592 1.00 84.25 504 SER A CA 1
ATOM 4016 C C . SER A 1 504 ? 7.029 9.246 17.546 1.00 84.25 504 SER A C 1
ATOM 4018 O O . SER A 1 504 ? 5.840 9.294 17.859 1.00 84.25 504 SER A O 1
ATOM 4020 N N . ALA A 1 505 ? 7.458 9.550 16.320 1.00 83.44 505 ALA A N 1
ATOM 4021 C CA . ALA A 1 505 ? 6.615 10.091 15.257 1.00 83.44 505 ALA A CA 1
ATOM 4022 C C . ALA A 1 505 ? 5.436 9.171 14.941 1.00 83.44 505 ALA A C 1
ATOM 4024 O O . ALA A 1 505 ? 4.293 9.599 14.818 1.00 83.44 505 ALA A O 1
ATOM 4025 N N . ILE A 1 506 ? 5.736 7.878 14.867 1.00 85.00 506 ILE A N 1
ATOM 4026 C CA . ILE A 1 506 ? 4.811 6.814 14.482 1.00 85.00 506 ILE A CA 1
ATOM 4027 C C . ILE A 1 506 ? 3.620 6.737 15.452 1.00 85.00 506 ILE A C 1
ATOM 4029 O O . ILE A 1 506 ? 2.503 6.418 15.044 1.00 85.00 506 ILE A O 1
ATOM 4033 N N . TYR A 1 507 ? 3.854 7.054 16.729 1.00 85.19 507 TYR A N 1
ATOM 4034 C CA . TYR A 1 507 ? 2.894 6.848 17.813 1.00 85.19 507 TYR A CA 1
ATOM 4035 C C . TYR A 1 507 ? 2.176 8.117 18.244 1.00 85.19 507 TYR A C 1
ATOM 4037 O O . TYR A 1 507 ? 1.112 8.009 18.836 1.00 85.19 507 TYR A O 1
ATOM 4045 N N . TYR A 1 508 ? 2.715 9.303 17.968 1.00 80.38 508 TYR A N 1
ATOM 4046 C CA . TYR A 1 508 ? 2.138 10.550 18.478 1.00 80.38 508 TYR A CA 1
ATOM 4047 C C . TYR A 1 508 ? 1.851 11.586 17.401 1.00 80.38 508 TYR A C 1
ATOM 4049 O O . TYR A 1 508 ? 1.319 12.637 17.733 1.00 80.38 508 TYR A O 1
ATOM 4057 N N . GLU A 1 509 ? 2.151 11.314 16.132 1.00 78.00 509 GLU A N 1
ATOM 4058 C CA . GLU A 1 509 ? 1.928 12.265 15.049 1.00 78.00 509 GLU A CA 1
ATOM 4059 C C . GLU A 1 509 ? 1.005 11.708 13.970 1.00 78.00 509 GLU A C 1
ATOM 4061 O O . GLU A 1 509 ? 0.946 10.511 13.699 1.00 78.00 509 GLU A O 1
ATOM 4066 N N . THR A 1 510 ? 0.271 12.613 13.324 1.00 70.69 510 THR A N 1
ATOM 4067 C CA . THR A 1 510 ? -0.640 12.257 12.226 1.00 70.69 510 THR A CA 1
ATOM 4068 C C . THR A 1 510 ? -0.046 12.545 10.859 1.00 70.69 510 THR A C 1
ATOM 4070 O O . THR A 1 510 ? -0.461 11.924 9.884 1.00 70.69 510 THR A O 1
ATOM 4073 N N . ASN A 1 511 ? 0.920 13.461 10.757 1.00 72.56 511 ASN A N 1
ATOM 4074 C CA . ASN A 1 511 ? 1.507 13.869 9.486 1.00 72.56 511 ASN A CA 1
ATOM 4075 C C . ASN A 1 511 ? 2.935 13.340 9.334 1.00 72.56 511 ASN A C 1
ATOM 4077 O O . ASN A 1 511 ? 3.905 14.014 9.674 1.00 72.56 511 ASN A O 1
ATOM 4081 N N . PHE A 1 512 ? 3.052 12.147 8.757 1.00 68.31 512 PHE A N 1
ATOM 4082 C CA . PHE A 1 512 ? 4.336 11.475 8.564 1.00 68.31 512 PHE A CA 1
ATOM 4083 C C . PHE A 1 512 ? 5.283 12.217 7.605 1.00 68.31 512 PHE A C 1
ATOM 4085 O O . PHE A 1 512 ? 6.488 12.072 7.721 1.00 68.31 512 PHE A O 1
ATOM 4092 N N . ASN A 1 513 ? 4.786 13.096 6.727 1.00 65.62 513 ASN A N 1
ATOM 4093 C CA . ASN A 1 513 ? 5.630 13.796 5.747 1.00 65.62 513 ASN A CA 1
ATOM 4094 C C . ASN A 1 513 ? 6.554 14.868 6.354 1.00 65.62 513 ASN A C 1
ATOM 4096 O O . ASN A 1 513 ? 7.406 15.406 5.649 1.00 65.62 513 ASN A O 1
ATOM 4100 N N . GLN A 1 514 ? 6.352 15.242 7.620 1.00 58.78 514 GLN A N 1
ATOM 4101 C CA . GLN A 1 514 ? 7.101 16.319 8.279 1.00 58.78 514 GLN A CA 1
ATOM 4102 C C . GLN A 1 514 ? 8.102 15.809 9.317 1.00 58.78 514 GLN A C 1
ATOM 4104 O O . GLN A 1 514 ? 8.662 16.616 10.059 1.00 58.78 514 GLN A O 1
ATOM 4109 N N . ILE A 1 515 ? 8.324 14.494 9.390 1.00 65.62 515 ILE A N 1
ATOM 4110 C CA . ILE A 1 515 ? 9.052 13.887 10.500 1.00 65.62 515 ILE A CA 1
ATOM 4111 C C . ILE A 1 515 ? 10.231 13.065 9.993 1.00 65.62 515 ILE A C 1
ATOM 4113 O O . ILE A 1 515 ? 10.193 12.461 8.925 1.00 65.62 515 ILE A O 1
ATOM 4117 N N . THR A 1 516 ? 11.310 13.079 10.769 1.00 67.50 516 THR A N 1
ATOM 4118 C CA . THR A 1 516 ? 12.516 12.309 10.489 1.00 67.50 516 THR A CA 1
ATOM 4119 C C . THR A 1 516 ? 12.300 10.860 10.918 1.00 67.50 516 THR A C 1
ATOM 4121 O O . THR A 1 516 ? 12.381 10.557 12.105 1.00 67.50 516 THR A O 1
ATOM 4124 N N . HIS A 1 517 ? 12.026 9.989 9.951 1.00 80.12 517 HIS A N 1
ATOM 4125 C CA . HIS A 1 517 ? 11.927 8.538 10.143 1.00 80.12 517 HIS A CA 1
ATOM 4126 C C . HIS A 1 517 ? 13.303 7.930 10.387 1.00 80.12 517 HIS A C 1
ATOM 4128 O O . HIS A 1 517 ? 14.264 8.279 9.685 1.00 80.12 517 HIS A O 1
ATOM 4134 N N . LYS A 1 518 ? 13.407 7.039 11.371 1.00 89.00 518 LYS A N 1
ATOM 4135 C CA . LYS A 1 518 ? 14.703 6.520 11.829 1.00 89.00 518 LYS A CA 1
ATOM 4136 C C . LYS A 1 518 ? 15.008 5.126 11.323 1.00 89.00 518 LYS A C 1
ATOM 4138 O O . LYS A 1 518 ? 16.188 4.805 11.219 1.00 89.00 518 LYS A O 1
ATOM 4143 N N . TYR A 1 519 ? 14.004 4.321 10.999 1.00 92.75 519 TYR A N 1
ATOM 4144 C CA . TYR A 1 519 ? 14.197 2.926 10.630 1.00 92.75 519 TYR A CA 1
ATOM 4145 C C . TYR A 1 519 ? 13.503 2.574 9.313 1.00 92.75 519 TYR A C 1
ATOM 4147 O O . TYR A 1 519 ? 12.478 3.140 8.936 1.00 92.75 519 TYR A O 1
ATOM 4155 N N . TYR A 1 520 ? 14.062 1.596 8.610 1.00 93.62 520 TYR A N 1
ATOM 4156 C CA . TYR A 1 520 ? 13.398 0.923 7.501 1.00 93.62 520 TYR A CA 1
ATOM 4157 C C . TYR A 1 520 ? 13.712 -0.569 7.528 1.00 93.62 520 TYR A C 1
ATOM 4159 O O . TYR A 1 520 ? 14.749 -1.014 8.020 1.00 93.62 520 TYR A O 1
ATOM 4167 N N . ILE A 1 521 ? 12.775 -1.345 7.010 1.00 95.06 521 ILE A N 1
ATOM 4168 C CA . ILE A 1 521 ? 12.784 -2.798 6.996 1.00 95.06 521 ILE A CA 1
ATOM 4169 C C . ILE A 1 521 ? 12.997 -3.222 5.549 1.00 95.06 521 ILE A C 1
ATOM 4171 O O . ILE A 1 521 ? 12.216 -2.854 4.674 1.00 95.06 521 ILE A O 1
ATOM 4175 N N . VAL A 1 522 ? 14.046 -3.987 5.289 1.00 94.44 522 VAL A N 1
ATOM 4176 C CA . VAL A 1 522 ? 14.292 -4.624 3.996 1.00 94.44 522 VAL A CA 1
ATOM 4177 C C . VAL A 1 522 ? 13.834 -6.068 4.101 1.00 94.44 522 VAL A C 1
ATOM 4179 O O . VAL A 1 522 ? 14.305 -6.812 4.958 1.00 94.44 522 VAL A O 1
ATOM 4182 N N . ILE A 1 523 ? 12.888 -6.442 3.250 1.00 91.88 523 ILE A N 1
ATOM 4183 C CA . ILE A 1 523 ? 12.297 -7.774 3.202 1.00 91.88 523 ILE A CA 1
ATOM 4184 C C . ILE A 1 523 ? 12.645 -8.367 1.845 1.00 91.88 523 ILE A C 1
ATOM 4186 O O . ILE A 1 523 ? 12.236 -7.837 0.812 1.00 91.88 523 ILE A O 1
ATOM 4190 N N . GLU A 1 524 ? 13.380 -9.469 1.849 1.00 89.81 524 GLU A N 1
ATOM 4191 C CA . GLU A 1 524 ? 13.715 -10.221 0.645 1.00 89.81 524 GLU A CA 1
ATOM 4192 C C . GLU A 1 524 ? 13.021 -11.575 0.672 1.00 89.81 524 GLU A C 1
ATOM 4194 O O . GLU A 1 524 ? 12.989 -12.247 1.702 1.00 89.81 524 GLU A O 1
ATOM 4199 N N . TYR A 1 525 ? 12.448 -11.984 -0.453 1.00 87.38 525 TYR A N 1
ATOM 4200 C CA . TYR A 1 525 ? 11.754 -13.262 -0.550 1.00 87.38 525 TYR A CA 1
ATOM 4201 C C . TYR A 1 525 ? 11.697 -13.785 -1.981 1.00 87.38 525 TYR A C 1
ATOM 4203 O O . TYR A 1 525 ? 11.890 -13.058 -2.954 1.00 87.38 525 TYR A O 1
ATOM 4211 N N . GLN A 1 526 ? 11.406 -15.076 -2.112 1.00 83.81 526 GLN A N 1
ATOM 4212 C CA . GLN A 1 526 ? 11.114 -15.734 -3.378 1.00 83.81 526 GLN A CA 1
ATOM 4213 C C . GLN A 1 526 ? 9.611 -15.939 -3.526 1.00 83.81 526 GLN A C 1
ATOM 4215 O O . GLN A 1 526 ? 8.936 -16.393 -2.600 1.00 83.81 526 GLN A O 1
ATOM 4220 N N . THR A 1 527 ? 9.085 -15.661 -4.715 1.00 77.25 527 THR A N 1
ATOM 4221 C CA . THR A 1 527 ? 7.705 -16.007 -5.072 1.00 77.25 527 THR A CA 1
ATOM 4222 C C . THR A 1 527 ? 7.659 -17.333 -5.825 1.00 77.25 527 THR A C 1
ATOM 4224 O O . THR A 1 527 ? 8.538 -17.639 -6.634 1.00 77.25 527 THR A O 1
ATOM 4227 N N . SER A 1 528 ? 6.639 -18.154 -5.569 1.00 69.19 528 SER A N 1
ATOM 4228 C CA . SER A 1 528 ? 6.467 -19.420 -6.290 1.00 69.19 528 SER A CA 1
ATOM 4229 C C . SER A 1 528 ? 5.903 -19.162 -7.694 1.00 69.19 528 SER A C 1
ATOM 4231 O O . SER A 1 528 ? 4.702 -19.003 -7.895 1.00 69.19 528 SER A O 1
ATOM 4233 N N . GLN A 1 529 ? 6.776 -19.101 -8.703 1.00 63.69 529 GLN A N 1
ATOM 4234 C CA . GLN A 1 529 ? 6.358 -19.088 -10.106 1.00 63.69 529 GLN A CA 1
ATOM 4235 C C . GLN A 1 529 ? 6.867 -20.349 -10.816 1.00 63.69 529 GLN A C 1
ATOM 4237 O O . GLN A 1 529 ? 8.069 -20.599 -10.831 1.00 63.69 529 GLN A O 1
ATOM 4242 N N . PRO A 1 530 ? 5.988 -21.151 -11.451 1.00 57.72 530 PRO A N 1
ATOM 4243 C CA . PRO A 1 530 ? 6.393 -22.381 -12.139 1.00 57.72 530 PRO A CA 1
ATOM 4244 C C . PRO A 1 530 ? 7.183 -22.119 -13.433 1.00 57.72 530 PRO A C 1
ATOM 4246 O O . PRO A 1 530 ? 7.635 -23.059 -14.086 1.00 57.72 530 PRO A O 1
ATOM 4249 N N . ARG A 1 531 ? 7.302 -20.854 -13.856 1.00 62.34 531 ARG A N 1
ATOM 4250 C CA . ARG A 1 531 ? 8.043 -20.418 -15.041 1.00 62.34 531 ARG A CA 1
ATOM 4251 C C . ARG A 1 531 ? 8.768 -19.118 -14.725 1.00 62.34 531 ARG A C 1
ATOM 4253 O O . ARG A 1 531 ? 8.153 -18.192 -14.209 1.00 62.34 531 ARG A O 1
ATOM 4260 N N . ILE A 1 532 ? 10.036 -19.041 -15.119 1.00 67.19 532 ILE A N 1
ATOM 4261 C CA . ILE A 1 532 ? 10.795 -17.790 -15.150 1.00 67.19 532 ILE A CA 1
ATOM 4262 C C . ILE A 1 532 ? 10.117 -16.877 -16.175 1.00 67.19 532 ILE A C 1
ATOM 4264 O O . ILE A 1 532 ? 10.171 -17.136 -17.378 1.00 67.19 532 ILE A O 1
ATOM 4268 N N . SER A 1 533 ? 9.435 -15.840 -15.694 1.00 67.94 533 SER A N 1
ATOM 4269 C CA . SER A 1 533 ? 8.859 -14.799 -16.539 1.00 67.94 533 SER A CA 1
ATOM 4270 C C . SER A 1 533 ? 9.712 -13.551 -16.426 1.00 67.94 533 SER A C 1
ATOM 4272 O O . SER A 1 533 ? 9.819 -12.969 -15.347 1.00 67.94 533 SER A O 1
ATOM 4274 N N . LEU A 1 534 ? 10.284 -13.111 -17.544 1.00 71.19 534 LEU A N 1
ATOM 4275 C CA . LEU A 1 534 ? 10.898 -11.793 -17.620 1.00 71.19 534 LEU A CA 1
ATOM 4276 C C . LEU A 1 534 ? 9.770 -10.745 -17.562 1.00 71.19 534 LEU A C 1
ATOM 4278 O O . LEU A 1 534 ? 8.785 -10.876 -18.292 1.00 71.19 534 LEU A O 1
ATOM 4282 N N . PRO A 1 535 ? 9.862 -9.712 -16.707 1.00 66.19 535 PRO A N 1
ATOM 4283 C CA . PRO A 1 535 ? 8.775 -8.751 -16.497 1.00 66.19 535 PRO A CA 1
ATOM 4284 C C . PRO A 1 535 ? 8.566 -7.799 -17.685 1.00 66.19 535 PRO A C 1
ATOM 4286 O O . PRO A 1 535 ? 7.654 -6.973 -17.675 1.00 66.19 535 PRO A O 1
ATOM 4289 N N . ARG A 1 536 ? 9.414 -7.885 -18.717 1.00 72.50 536 ARG A N 1
ATOM 4290 C CA . ARG A 1 536 ? 9.373 -7.031 -19.905 1.00 72.50 536 ARG A CA 1
ATOM 4291 C C . ARG A 1 536 ? 8.702 -7.757 -21.068 1.00 72.50 536 ARG A C 1
ATOM 4293 O O . ARG A 1 536 ? 9.007 -8.905 -21.369 1.00 72.50 536 ARG A O 1
ATOM 4300 N N . MET A 1 537 ? 7.806 -7.053 -21.755 1.00 70.06 537 MET A N 1
ATOM 4301 C CA . MET A 1 537 ? 7.196 -7.511 -23.006 1.00 70.06 537 MET A CA 1
ATOM 4302 C C . MET A 1 537 ? 7.973 -6.958 -24.209 1.00 70.06 537 MET A C 1
ATOM 4304 O O . MET A 1 537 ? 8.570 -5.889 -24.113 1.00 70.06 537 MET A O 1
ATOM 4308 N N . ASN A 1 538 ? 7.902 -7.638 -25.361 1.00 70.31 538 ASN A N 1
ATOM 4309 C CA . ASN A 1 538 ? 8.607 -7.267 -26.603 1.00 70.31 538 ASN A CA 1
ATOM 4310 C C . ASN A 1 538 ? 10.145 -7.258 -26.468 1.00 70.31 538 ASN A C 1
ATOM 4312 O O . ASN A 1 538 ? 10.806 -6.336 -26.940 1.00 70.31 538 ASN A O 1
ATOM 4316 N N . ILE A 1 539 ? 10.704 -8.282 -25.819 1.00 73.00 539 ILE A N 1
ATOM 4317 C CA . ILE A 1 539 ? 12.155 -8.480 -25.720 1.00 73.00 539 ILE A CA 1
ATOM 4318 C C . ILE A 1 539 ? 12.731 -8.685 -27.128 1.00 73.00 539 ILE A C 1
ATOM 4320 O O . ILE A 1 539 ? 12.120 -9.353 -27.965 1.00 73.00 539 ILE A O 1
ATOM 4324 N N . ILE A 1 540 ? 13.883 -8.069 -27.400 1.00 71.75 540 ILE A N 1
ATOM 4325 C CA . ILE A 1 540 ? 14.577 -8.208 -28.683 1.00 71.75 540 ILE A CA 1
ATOM 4326 C C . ILE A 1 540 ? 15.049 -9.658 -28.799 1.00 71.75 540 ILE A C 1
ATOM 4328 O O . ILE A 1 540 ? 15.755 -10.144 -27.923 1.00 71.75 540 ILE A O 1
ATOM 4332 N N . GLU A 1 541 ? 14.663 -10.349 -29.868 1.00 69.38 541 GLU A N 1
ATOM 4333 C CA . GLU A 1 541 ? 14.965 -11.772 -30.031 1.00 69.38 541 GLU A CA 1
ATOM 4334 C C . GLU A 1 541 ? 16.474 -12.052 -29.921 1.00 69.38 541 GLU A C 1
ATOM 4336 O O . GLU A 1 541 ? 17.299 -11.335 -30.504 1.00 69.38 541 GLU A O 1
ATOM 4341 N N . GLU A 1 542 ? 16.822 -13.095 -29.159 1.00 68.56 542 GLU A N 1
ATOM 4342 C CA . GLU A 1 542 ? 18.191 -13.543 -28.900 1.00 68.56 542 GLU A CA 1
ATOM 4343 C C . GLU A 1 542 ? 19.080 -12.486 -28.196 1.00 68.56 542 GLU A C 1
ATOM 4345 O O . GLU A 1 542 ? 20.314 -12.535 -28.317 1.00 68.56 542 GLU A O 1
ATOM 4350 N N . SER A 1 543 ? 18.482 -11.494 -27.525 1.00 72.62 543 SER A N 1
ATOM 4351 C CA . SER A 1 543 ? 19.193 -10.540 -26.651 1.00 72.62 543 SER A CA 1
ATOM 4352 C C . SER A 1 543 ? 19.369 -11.074 -25.226 1.00 72.62 543 SER A C 1
ATOM 4354 O O . SER A 1 543 ? 20.149 -10.528 -24.447 1.00 72.62 543 SER A O 1
ATOM 4356 N N . GLU A 1 544 ? 18.675 -12.157 -24.888 1.00 74.62 544 GLU A N 1
ATOM 4357 C CA . GLU A 1 544 ? 18.671 -12.772 -23.572 1.00 74.62 544 GLU A CA 1
ATOM 4358 C C . GLU A 1 544 ? 19.970 -13.544 -23.306 1.00 74.62 544 GLU A C 1
ATOM 4360 O O . GLU A 1 544 ? 20.400 -14.388 -24.095 1.00 74.62 544 GLU A O 1
ATOM 4365 N N . ALA A 1 545 ? 20.576 -13.302 -22.144 1.00 76.31 545 ALA A N 1
ATOM 4366 C CA . ALA A 1 545 ? 21.719 -14.062 -21.655 1.00 76.31 545 ALA A CA 1
ATOM 4367 C C . ALA A 1 545 ? 21.402 -14.627 -20.268 1.00 76.31 545 ALA A C 1
ATOM 4369 O O . ALA A 1 545 ? 21.250 -13.879 -19.304 1.00 76.31 545 ALA A O 1
ATOM 4370 N N . VAL A 1 546 ? 21.328 -15.955 -20.163 1.00 73.88 546 VAL A N 1
ATOM 4371 C CA . VAL A 1 546 ? 21.137 -16.651 -18.885 1.00 73.88 546 VAL A CA 1
ATOM 4372 C C . VAL A 1 546 ? 22.497 -17.119 -18.384 1.00 73.88 546 VAL A C 1
ATOM 4374 O O . VAL A 1 546 ? 23.167 -17.917 -19.039 1.00 73.88 546 VAL A O 1
ATOM 4377 N N . LYS A 1 547 ? 22.912 -16.615 -17.221 1.00 77.00 547 LYS A N 1
ATOM 4378 C CA . LYS A 1 547 ? 24.098 -17.098 -16.509 1.00 77.00 547 LYS A CA 1
ATOM 4379 C C . LYS A 1 547 ? 23.643 -17.972 -15.346 1.00 77.00 547 LYS A C 1
ATOM 4381 O O . LYS A 1 547 ? 22.792 -17.556 -14.570 1.00 77.00 547 LYS A O 1
ATOM 4386 N N . VAL A 1 548 ? 24.212 -19.169 -15.246 1.00 72.19 548 VAL A N 1
ATOM 4387 C CA . VAL A 1 548 ? 23.977 -20.113 -14.146 1.00 72.19 548 VAL A CA 1
ATOM 4388 C C . VAL A 1 548 ? 25.303 -20.290 -13.409 1.00 72.19 548 VAL A C 1
ATOM 4390 O O . VAL A 1 548 ? 26.289 -20.672 -14.037 1.00 72.19 548 VAL A O 1
ATOM 4393 N N . GLY A 1 549 ? 25.339 -19.991 -12.112 1.00 67.56 549 GLY A N 1
ATOM 4394 C CA . GLY A 1 549 ? 26.527 -20.122 -11.264 1.00 67.56 549 GLY A CA 1
ATOM 4395 C C . GLY A 1 549 ? 26.171 -20.090 -9.776 1.00 67.56 549 GLY A C 1
ATOM 4396 O O . GLY A 1 549 ? 25.108 -19.584 -9.418 1.00 67.56 549 GLY A O 1
ATOM 4397 N N . GLU A 1 550 ? 27.038 -20.668 -8.941 1.00 46.56 550 GLU A N 1
ATOM 4398 C CA . GLU A 1 550 ? 27.081 -20.389 -7.497 1.00 46.56 550 GLU A CA 1
ATOM 4399 C C . GLU A 1 550 ? 27.657 -18.977 -7.293 1.00 46.56 550 GLU A C 1
ATOM 4401 O O . GLU A 1 550 ? 28.459 -18.537 -8.120 1.00 46.56 550 GLU A O 1
ATOM 4406 N N . GLU A 1 551 ? 27.169 -18.275 -6.265 1.00 37.88 551 GLU A N 1
ATOM 4407 C CA . GLU A 1 551 ? 27.456 -16.861 -5.941 1.00 37.88 551 GLU A CA 1
ATOM 4408 C C . GLU A 1 551 ? 28.918 -16.416 -6.107 1.00 37.88 551 GLU A C 1
ATOM 4410 O O . GLU A 1 551 ? 29.840 -17.160 -5.696 1.00 37.88 551 GLU A O 1
#

Organism: NCBI:txid1703771

Foldseek 3Di:
DVLVVVVVVVQVVCVVPPDDDDPVVVVVVPDDDDPPWDFDADPVFGKTWTFDDDPNHTPDTPDIGGPVVVVVVVVLVVVVVVVVVVVCVVVPDVPPDPDAPDDQDFDQDQDDPVVCVQFNHGKGKGKDWHKDKDKDFDDDDDDDPDDDPPDDRDPGTDIDIDIWTWIFIFIGDHPFKTWTFTDTPPDPAPLRTFTWIKGADDPPDQWGIKIAAFDKDADPDDPPDPDHDIDGQWGWMWTWGDDPPDIDIDTDTDHPDDDDDFDADDLQWGKDKDKFFLLQFPAQFKFFQPDPFAWPDKKKKKFDPDDDPPDDWAKEWEAQFLVDCVVPVVLIDIGTIDIDDDPPQWDADPPGMIGGPDGHDQQMWMWMWTAGPVGDTRWAPPDRRTYTYTQGHSHNAQWDDPDPPDTDGDPNLLRIQSFKHWLPDLQFDLVFKAKAKWWDDVPDDIDQADPVVRHGLCVQQPQCVPRPNGGDSVQCPNVTIRGGCDSQSQAAHNVRHGDPDGDCCSRHHDDPVVDDGTMMMMIITTGDDSDNDDPDPPPRPPPDDDDDDDD